Protein AF-0000000074843228 (afdb_homodimer)

Sequence (510 aa):
MAQQHFQPSALDSNLATLAQASQAERPKTLVQQSFKTCIQKKMAYAVDSPRKHALDNLVAQFVVLDMQPFTVVEDRGFHTLMNAMDPRYSLPSRRELTRTLIPNLYREEYANLQKELNDAEFITLTTDDWTSWSTKGYMAVTAHFVDSQMQLKSKIIEIRRITSSQTADRIAEELRGIMSAWDITTKVFAIVTDNAANMIAAIKKLPVYHVPCFAHTLNIVVQDSLKNLRTLSSAREKVRAKVSHFNVSIPIKIKMAQQHFQPSALDSNLATLAQASQAERPKTLVQQSFKTCIQKKMAYAVDSPRKHALDNLVAQFVVLDMQPFTVVEDRGFHTLMNAMDPRYSLPSRRELTRTLIPNLYREEYANLQKELNDAEFITLTTDDWTSWSTKGYMAVTAHFVDSQMQLKSKIIEIRRITSSQTADRIAEELRGIMSAWDITTKVFAIVTDNAANMIAAIKKLPVYHVPCFAHTLNIVVQDSLKNLRTLSSAREKVRAKVSHFNVSIPIKIK

InterPro domains:
  IPR012337 Ribonuclease H-like superfamily [SSF53098] (114-246)
  IPR052035 Zinc finger BED domain-containing [PTHR46481] (40-247)

Organism: Aplysia californica (NCBI:txid6500)

Structure (mmCIF, N/CA/C/O backbone):
data_AF-0000000074843228-model_v1
#
loop_
_entity.id
_entity.type
_entity.pdbx_description
1 polymer 'Zinc finger BED domain-containing protein 1-like'
#
loop_
_atom_site.group_PDB
_atom_site.id
_atom_site.type_symbol
_atom_site.label_atom_id
_atom_site.label_alt_id
_atom_site.label_comp_id
_atom_site.label_asym_id
_atom_site.label_entity_id
_atom_site.label_seq_id
_atom_site.pdbx_PDB_ins_code
_atom_site.Cartn_x
_atom_site.Cartn_y
_atom_site.Cartn_z
_atom_site.occupancy
_atom_site.B_iso_or_equiv
_atom_site.auth_seq_id
_atom_site.auth_comp_id
_atom_site.auth_asym_id
_atom_site.auth_atom_id
_atom_site.pdbx_PDB_model_num
ATOM 1 N N . MET A 1 1 ? -22.219 -83.688 -16.641 1 17.62 1 MET A N 1
ATOM 2 C CA . MET A 1 1 ? -20.906 -83.75 -17.281 1 17.62 1 MET A CA 1
ATOM 3 C C . MET A 1 1 ? -19.906 -82.812 -16.578 1 17.62 1 MET A C 1
ATOM 5 O O . MET A 1 1 ? -20.297 -81.938 -15.828 1 17.62 1 MET A O 1
ATOM 9 N N . ALA A 1 2 ? -18.641 -82.75 -17.188 1 20.34 2 ALA A N 1
ATOM 10 C CA . ALA A 1 2 ? -17.203 -82.75 -16.938 1 20.34 2 ALA A CA 1
ATOM 11 C C . ALA A 1 2 ? -16.688 -81.375 -16.688 1 20.34 2 ALA A C 1
ATOM 13 O O . ALA A 1 2 ? -16.812 -80.5 -17.547 1 20.34 2 ALA A O 1
ATOM 14 N N . GLN A 1 3 ? -16.844 -80.75 -15.477 1 22.45 3 GLN A N 1
ATOM 15 C CA . GLN A 1 3 ? -16.703 -79.375 -15.016 1 22.45 3 GLN A CA 1
ATOM 16 C C . GLN A 1 3 ? -15.266 -78.875 -15.211 1 22.45 3 GLN A C 1
ATOM 18 O O . GLN A 1 3 ? -14.336 -79.375 -14.578 1 22.45 3 GLN A O 1
ATOM 23 N N . GLN A 1 4 ? -14.828 -78.625 -16.5 1 23.62 4 GLN A N 1
ATOM 24 C CA . GLN A 1 4 ? -13.461 -78.5 -17 1 23.62 4 GLN A CA 1
ATOM 25 C C . GLN A 1 4 ? -12.688 -77.438 -16.266 1 23.62 4 GLN A C 1
ATOM 27 O O . GLN A 1 4 ? -13.125 -76.25 -16.234 1 23.62 4 GLN A O 1
ATOM 32 N N . HIS A 1 5 ? -11.898 -77.688 -15.172 1 25.52 5 HIS A N 1
ATOM 33 C CA . HIS A 1 5 ? -11.062 -77.062 -14.164 1 25.52 5 HIS A CA 1
ATOM 34 C C . HIS A 1 5 ? -9.969 -76.188 -14.812 1 25.52 5 HIS A C 1
ATOM 36 O O . HIS A 1 5 ? -9.102 -76.75 -15.508 1 25.52 5 HIS A O 1
ATOM 42 N N . PHE A 1 6 ? -10.32 -75 -15.492 1 23.56 6 PHE A N 1
ATOM 43 C CA . PHE A 1 6 ? -9.359 -74.312 -16.344 1 23.56 6 PHE A CA 1
ATOM 44 C C . PHE A 1 6 ? -8.086 -74 -15.57 1 23.56 6 PHE A C 1
ATOM 46 O O . PHE A 1 6 ? -8.133 -73.25 -14.594 1 23.56 6 PHE A O 1
ATOM 53 N N . GLN A 1 7 ? -7.059 -74.812 -15.438 1 22.98 7 GLN A N 1
ATOM 54 C CA . GLN A 1 7 ? -5.797 -74.875 -14.703 1 22.98 7 GLN A CA 1
ATOM 55 C C . GLN A 1 7 ? -4.863 -73.75 -15.141 1 22.98 7 GLN A C 1
ATOM 57 O O . GLN A 1 7 ? -4.461 -73.688 -16.297 1 22.98 7 GLN A O 1
ATOM 62 N N . PRO A 1 8 ? -5.031 -72.5 -14.602 1 22.16 8 PRO A N 1
ATOM 63 C CA . PRO A 1 8 ? -4.332 -71.312 -15.203 1 22.16 8 PRO A CA 1
ATOM 64 C C . PRO A 1 8 ? -2.822 -71.562 -15.281 1 22.16 8 PRO A C 1
ATOM 66 O O . PRO A 1 8 ? -2.205 -72 -14.328 1 22.16 8 PRO A O 1
ATOM 69 N N . SER A 1 9 ? -2.188 -71.75 -16.391 1 20.64 9 SER A N 1
ATOM 70 C CA . SER A 1 9 ? -0.88 -72.25 -16.766 1 20.64 9 SER A CA 1
ATOM 71 C C . SER A 1 9 ? 0.247 -71.375 -16.188 1 20.64 9 SER A C 1
ATOM 73 O O . SER A 1 9 ? 0.015 -70.25 -15.734 1 20.64 9 SER A O 1
ATOM 75 N N . ALA A 1 10 ? 1.575 -71.5 -16.703 1 20.06 10 ALA A N 1
ATOM 76 C CA . ALA A 1 10 ? 2.992 -71.75 -16.438 1 20.06 10 ALA A CA 1
ATOM 77 C C . ALA A 1 10 ? 3.758 -70.375 -16.375 1 20.06 10 ALA A C 1
ATOM 79 O O . ALA A 1 10 ? 4.957 -70.375 -16.094 1 20.06 10 ALA A O 1
ATOM 80 N N . LEU A 1 11 ? 3.273 -69.188 -17 1 20.75 11 LEU A N 1
ATOM 81 C CA . LEU A 1 11 ? 4.285 -68.375 -17.625 1 20.75 11 LEU A CA 1
ATOM 82 C C . LEU A 1 11 ? 5.148 -67.688 -16.578 1 20.75 11 LEU A C 1
ATOM 84 O O . LEU A 1 11 ? 4.773 -66.625 -16.062 1 20.75 11 LEU A O 1
ATOM 88 N N . ASP A 1 12 ? 5.508 -68.25 -15.375 1 20.77 12 ASP A N 1
ATOM 89 C CA . ASP A 1 12 ? 6.211 -67.875 -14.148 1 20.77 12 ASP A CA 1
ATOM 90 C C . ASP A 1 12 ? 7.617 -67.375 -14.461 1 20.77 12 ASP A C 1
ATOM 92 O O . ASP A 1 12 ? 8.203 -66.625 -13.68 1 20.77 12 ASP A O 1
ATOM 96 N N . SER A 1 13 ? 8.375 -68 -15.352 1 20.53 13 SER A N 1
ATOM 97 C CA . SER A 1 13 ? 9.766 -68.375 -15.047 1 20.53 13 SER A CA 1
ATOM 98 C C . SER A 1 13 ? 10.664 -67.125 -15.18 1 20.53 13 SER A C 1
ATOM 100 O O . SER A 1 13 ? 11.492 -66.875 -14.305 1 20.53 13 SER A O 1
ATOM 102 N N . ASN A 1 14 ? 11.039 -66.688 -16.422 1 20.27 14 ASN A N 1
ATOM 103 C CA . ASN A 1 14 ? 12.406 -66.5 -16.875 1 20.27 14 ASN A CA 1
ATOM 104 C C . ASN A 1 14 ? 12.875 -65.062 -16.547 1 20.27 14 ASN A C 1
ATOM 106 O O . ASN A 1 14 ? 13.969 -64.688 -16.953 1 20.27 14 ASN A O 1
ATOM 110 N N . LEU A 1 15 ? 11.969 -64.062 -16.344 1 20.34 15 LEU A N 1
ATOM 111 C CA . LEU A 1 15 ? 12.461 -62.75 -16.672 1 20.34 15 LEU A CA 1
ATOM 112 C C . LEU A 1 15 ? 13.422 -62.25 -15.594 1 20.34 15 LEU A C 1
ATOM 114 O O . LEU A 1 15 ? 13.641 -61.031 -15.453 1 20.34 15 LEU A O 1
ATOM 118 N N . ALA A 1 16 ? 14.109 -63.125 -14.734 1 21.94 16 ALA A N 1
ATOM 119 C CA . ALA A 1 16 ? 15.016 -62.906 -13.617 1 21.94 16 ALA A CA 1
ATOM 120 C C . ALA A 1 16 ? 16.266 -62.125 -14.047 1 21.94 16 ALA A C 1
ATOM 122 O O . ALA A 1 16 ? 16.812 -61.344 -13.273 1 21.94 16 ALA A O 1
ATOM 123 N N . THR A 1 17 ? 16.812 -62.531 -15.203 1 22.55 17 THR A N 1
ATOM 124 C CA . THR A 1 17 ? 18.266 -62.469 -15.336 1 22.55 17 THR A CA 1
ATOM 125 C C . THR A 1 17 ? 18.75 -61.031 -15.438 1 22.55 17 THR A C 1
ATOM 127 O O . THR A 1 17 ? 19.8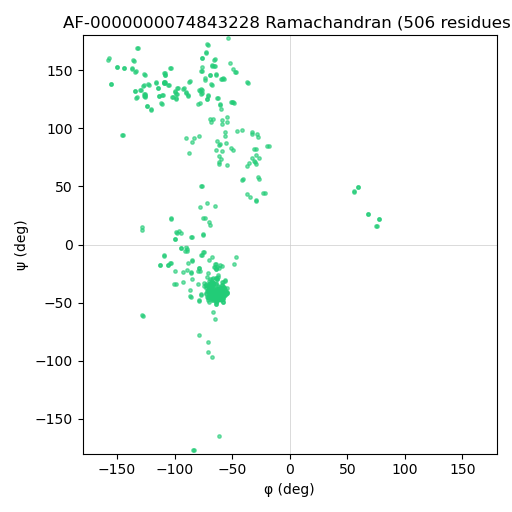75 -60.719 -15.062 1 22.55 17 THR A O 1
ATOM 130 N N . LEU A 1 18 ? 18.125 -60.219 -16.297 1 19.88 18 LEU A N 1
ATOM 131 C CA . LEU A 1 18 ? 18.969 -59.219 -16.922 1 19.88 18 LEU A CA 1
ATOM 132 C C . LEU A 1 18 ? 19.328 -58.094 -15.93 1 19.88 18 LEU A C 1
ATOM 134 O O . LEU A 1 18 ? 19.344 -56.938 -16.281 1 19.88 18 LEU A O 1
ATOM 138 N N . ALA A 1 19 ? 19.297 -58.281 -14.555 1 23.2 19 ALA A N 1
ATOM 139 C CA . ALA A 1 19 ? 19.578 -57.375 -13.461 1 23.2 19 ALA A CA 1
ATOM 140 C C . ALA A 1 19 ? 21.031 -56.906 -13.492 1 23.2 19 ALA A C 1
ATOM 142 O O . ALA A 1 19 ? 21.438 -56.062 -12.695 1 23.2 19 ALA A O 1
ATOM 143 N N . GLN A 1 20 ? 21.891 -57.719 -14.039 1 21.98 20 GLN A N 1
ATOM 144 C CA . GLN A 1 20 ? 23.25 -57.625 -13.508 1 21.98 20 GLN A CA 1
ATOM 145 C C . GLN A 1 20 ? 23.906 -56.312 -13.914 1 21.98 20 GLN A C 1
ATOM 147 O O . GLN A 1 20 ? 24.859 -55.875 -13.266 1 21.98 20 GLN A O 1
ATOM 152 N N . ALA A 1 21 ? 23.844 -56 -15.195 1 21.22 21 ALA A N 1
ATOM 153 C CA . ALA A 1 21 ? 25.094 -55.562 -15.805 1 21.22 21 ALA A CA 1
ATOM 154 C C . ALA A 1 21 ? 25.531 -54.219 -15.25 1 21.22 21 ALA A C 1
ATOM 156 O O . ALA A 1 21 ? 26.672 -54.031 -14.82 1 21.22 21 ALA A O 1
ATOM 157 N N . SER A 1 22 ? 25.219 -53.062 -15.977 1 21.69 22 SER A N 1
ATOM 158 C CA . SER A 1 22 ? 26.188 -52.062 -16.391 1 21.69 22 SER A CA 1
ATOM 159 C C . SER A 1 22 ? 26.484 -51.062 -15.281 1 21.69 22 SER A C 1
ATOM 161 O O . SER A 1 22 ? 25.562 -50.438 -14.766 1 21.69 22 SER A O 1
ATOM 163 N N . GLN A 1 23 ? 27.5 -51.281 -14.422 1 22.33 23 GLN A N 1
ATOM 164 C CA . GLN A 1 23 ? 28.188 -50.562 -13.344 1 22.33 23 GLN A CA 1
ATOM 165 C C . GLN A 1 23 ? 28.562 -49.156 -13.758 1 22.33 23 GLN A C 1
ATOM 167 O O . GLN A 1 23 ? 29.312 -48.469 -13.047 1 22.33 23 GLN A O 1
ATOM 172 N N . ALA A 1 24 ? 28.578 -48.781 -15.078 1 25.56 24 ALA A N 1
ATOM 173 C CA . ALA A 1 24 ? 29.547 -47.75 -15.461 1 25.56 24 ALA A CA 1
ATOM 174 C C . ALA A 1 24 ? 29.422 -46.531 -14.555 1 25.56 24 ALA A C 1
ATOM 176 O O . ALA A 1 24 ? 28.375 -46.281 -13.969 1 25.56 24 ALA A O 1
ATOM 177 N N . GLU A 1 25 ? 30.547 -45.719 -14.453 1 27.73 25 GLU A N 1
ATOM 178 C CA . GLU A 1 25 ? 31.141 -44.656 -13.672 1 27.73 25 GLU A CA 1
ATOM 179 C C . GLU A 1 25 ? 30.25 -43.406 -13.648 1 27.73 25 GLU A C 1
ATOM 181 O O . GLU A 1 25 ? 29.75 -42.969 -14.688 1 27.73 25 GLU A O 1
ATOM 186 N N . ARG A 1 26 ? 29.609 -43.094 -12.609 1 26.59 26 ARG A N 1
ATOM 187 C CA . ARG A 1 26 ? 28.719 -41.969 -12.383 1 26.59 26 ARG A CA 1
ATOM 188 C C . ARG A 1 26 ? 29.391 -40.656 -12.789 1 26.59 26 ARG A C 1
ATOM 190 O O . ARG A 1 26 ? 30.484 -40.344 -12.32 1 26.59 26 ARG A O 1
ATOM 197 N N . PRO A 1 27 ? 29.359 -40.312 -14.086 1 27.19 27 PRO A N 1
ATOM 198 C CA . PRO A 1 27 ? 30.094 -39.062 -14.367 1 27.19 27 PRO A CA 1
ATOM 199 C C . PRO A 1 27 ? 29.938 -38.031 -13.266 1 27.19 27 PRO A C 1
ATOM 201 O O . PRO A 1 27 ? 28.938 -38.031 -12.531 1 27.19 27 PRO A O 1
ATOM 204 N N . LYS A 1 28 ? 31.047 -37.281 -12.906 1 29.88 28 LYS A N 1
ATOM 205 C CA . LYS A 1 28 ? 31.344 -36.219 -11.969 1 29.88 28 LYS A CA 1
ATOM 206 C C . LYS A 1 28 ? 30.266 -35.125 -12.008 1 29.88 28 LYS A C 1
ATOM 208 O O . LYS A 1 28 ? 29.859 -34.688 -13.086 1 29.88 28 LYS A O 1
ATOM 213 N N . THR A 1 29 ? 29.312 -35.156 -11.086 1 28.16 29 THR A N 1
ATOM 214 C CA . THR A 1 29 ? 28.281 -34.188 -10.703 1 28.16 29 THR A CA 1
ATOM 215 C C . THR A 1 29 ? 28.766 -32.75 -10.883 1 28.16 29 THR A C 1
ATOM 217 O O . THR A 1 29 ? 29.766 -32.344 -10.289 1 28.16 29 THR A O 1
ATOM 220 N N . LEU A 1 30 ? 28.859 -32.25 -12.047 1 30.39 30 LEU A N 1
ATOM 221 C CA . LEU A 1 30 ? 29.203 -30.828 -12.25 1 30.39 30 LEU A CA 1
ATOM 222 C C . LEU A 1 30 ? 28.656 -29.969 -11.117 1 30.39 30 LEU A C 1
ATOM 224 O O . LEU A 1 30 ? 27.453 -30 -10.844 1 30.39 30 LEU A O 1
ATOM 228 N N . VAL A 1 31 ? 29.438 -29.641 -10.094 1 28.53 31 VAL A N 1
ATOM 229 C CA . VAL A 1 31 ? 29.406 -28.719 -8.969 1 28.53 31 VAL A CA 1
ATOM 230 C C . VAL A 1 31 ? 28.719 -27.422 -9.383 1 28.53 31 VAL A C 1
ATOM 232 O O . VAL A 1 31 ? 29.188 -26.734 -10.289 1 28.53 31 VAL A O 1
ATOM 235 N N . GLN A 1 32 ? 27.438 -27.406 -9.617 1 28.66 32 GLN A N 1
ATOM 236 C CA . GLN A 1 32 ? 26.734 -26.125 -9.625 1 28.66 32 GLN A CA 1
ATOM 237 C C . GLN A 1 32 ? 27.406 -25.125 -8.703 1 28.66 32 GLN A C 1
ATOM 239 O O . GLN A 1 32 ? 27.5 -25.344 -7.496 1 28.66 32 GLN A O 1
ATOM 244 N N . GLN A 1 33 ? 28.516 -24.531 -9.086 1 31.55 33 GLN A N 1
ATOM 245 C CA . GLN A 1 33 ? 29.125 -23.391 -8.398 1 31.55 33 GLN A CA 1
ATOM 246 C C . GLN A 1 33 ? 28.078 -22.516 -7.73 1 31.55 33 GLN A C 1
ATOM 248 O O . GLN A 1 33 ? 27.141 -22.031 -8.391 1 31.55 33 GLN A O 1
ATOM 253 N N . SER A 1 34 ? 27.609 -22.828 -6.57 1 34.12 34 SER A N 1
ATOM 254 C CA . SER A 1 34 ? 26.969 -21.969 -5.574 1 34.12 34 SER A CA 1
ATOM 255 C C . SER A 1 34 ? 27.5 -20.547 -5.633 1 34.12 34 SER A C 1
ATOM 257 O O . SER A 1 34 ? 28.688 -20.312 -5.48 1 34.12 34 SER A O 1
ATOM 259 N N . PHE A 1 35 ? 27.234 -19.781 -6.57 1 31.53 35 PHE A N 1
ATOM 260 C CA . PHE A 1 35 ? 27.453 -18.359 -6.336 1 31.53 35 PHE A CA 1
ATOM 261 C C . PHE A 1 35 ? 27.266 -18.016 -4.863 1 31.53 35 PHE A C 1
ATOM 263 O O . PHE A 1 35 ? 26.141 -17.766 -4.414 1 31.53 35 PHE A O 1
ATOM 270 N N . LYS A 1 36 ? 27.672 -18.812 -3.924 1 33.25 36 LYS A N 1
ATOM 271 C CA . LYS A 1 36 ? 28.016 -18.328 -2.592 1 33.25 36 LYS A CA 1
ATOM 272 C C . LYS A 1 36 ? 28.703 -16.969 -2.668 1 33.25 36 LYS A C 1
ATOM 274 O O . LYS A 1 36 ? 29.922 -16.891 -2.881 1 33.25 36 LYS A O 1
ATOM 279 N N . THR A 1 37 ? 28.203 -16.078 -3.49 1 35.22 37 THR A N 1
ATOM 280 C CA . THR A 1 37 ? 28.656 -14.719 -3.242 1 35.22 37 THR A CA 1
ATOM 281 C C . THR A 1 37 ? 29 -14.523 -1.769 1 35.22 37 THR A C 1
ATOM 283 O O . THR A 1 37 ? 28.203 -14.875 -0.889 1 35.22 37 THR A O 1
ATOM 286 N N . CYS A 1 38 ? 30.203 -14.672 -1.422 1 34.91 38 CYS A N 1
ATOM 287 C CA . CYS A 1 38 ? 30.766 -14.156 -0.181 1 34.91 38 CYS A CA 1
ATOM 288 C C . CYS A 1 38 ? 29.938 -12.984 0.348 1 34.91 38 CYS A C 1
ATOM 290 O O . CYS A 1 38 ? 30.125 -11.844 -0.083 1 34.91 38 CYS A O 1
ATOM 292 N N . ILE A 1 39 ? 28.688 -13.086 0.346 1 41.62 39 ILE A N 1
ATOM 293 C CA . ILE A 1 39 ? 28.078 -12.062 1.191 1 41.62 39 ILE A CA 1
ATOM 294 C C . ILE A 1 39 ? 28.906 -11.898 2.469 1 41.62 39 ILE A C 1
ATOM 296 O O . ILE A 1 39 ? 28.938 -12.805 3.309 1 41.62 39 ILE A O 1
ATOM 300 N N . GLN A 1 40 ? 30.141 -11.625 2.346 1 42.66 40 GLN A N 1
ATOM 301 C CA . GLN A 1 40 ? 30.781 -11.18 3.576 1 42.66 40 GLN A CA 1
ATOM 302 C C . GLN A 1 40 ? 29.75 -10.688 4.59 1 42.66 40 GLN A C 1
ATOM 304 O O . GLN A 1 40 ? 28.938 -9.812 4.289 1 42.66 40 GLN A O 1
ATOM 309 N N . LYS A 1 41 ? 29.234 -11.594 5.309 1 51.94 41 LYS A N 1
ATOM 310 C CA . LYS A 1 41 ? 28.422 -11.227 6.465 1 51.94 41 LYS A CA 1
ATOM 311 C C . LYS A 1 41 ? 28.844 -9.867 7.023 1 51.94 41 LYS A C 1
ATOM 313 O O . LYS A 1 41 ? 29.844 -9.773 7.75 1 51.94 41 LYS A O 1
ATOM 318 N N . LYS A 1 42 ? 28.766 -8.938 6.168 1 67.44 42 LYS A N 1
ATOM 319 C CA . LYS A 1 42 ? 29.094 -7.625 6.727 1 67.44 42 LYS A CA 1
ATOM 320 C C . LYS A 1 42 ? 28.328 -7.379 8.023 1 67.44 42 LYS A C 1
ATOM 322 O O . LYS A 1 42 ? 27.203 -7.832 8.188 1 67.44 42 LYS A O 1
ATOM 327 N N . MET A 1 43 ? 29.094 -7.152 8.969 1 80.88 43 MET A N 1
ATOM 328 C CA . MET A 1 43 ? 28.547 -6.875 10.289 1 80.88 43 MET A CA 1
ATOM 329 C C . MET A 1 43 ? 27.484 -5.785 10.219 1 80.88 43 MET A C 1
ATOM 331 O O . MET A 1 43 ? 27.688 -4.754 9.57 1 80.88 43 MET A O 1
ATOM 335 N N . ALA A 1 44 ? 26.406 -6.133 10.648 1 87.44 44 ALA A N 1
ATOM 336 C CA . ALA A 1 44 ? 25.297 -5.184 10.727 1 87.44 44 ALA A CA 1
ATOM 337 C C . ALA A 1 44 ? 25.75 -3.859 11.336 1 87.44 44 ALA A C 1
ATOM 339 O O . ALA A 1 44 ? 26.688 -3.828 12.141 1 87.44 44 ALA A O 1
ATOM 340 N N . TYR A 1 45 ? 25.141 -2.768 10.914 1 90.5 45 TYR A N 1
ATOM 341 C CA . TYR A 1 45 ? 25.391 -1.478 11.547 1 90.5 45 TYR A CA 1
ATOM 342 C C . TYR A 1 45 ? 25.078 -1.526 13.039 1 90.5 45 TYR A C 1
ATOM 344 O O . TYR A 1 45 ? 24.109 -2.16 13.453 1 90.5 45 TYR A O 1
ATOM 352 N N . ALA A 1 46 ? 25.875 -0.855 13.727 1 86 46 ALA A N 1
ATOM 353 C CA . ALA A 1 46 ? 25.562 -0.675 15.133 1 86 46 ALA A CA 1
ATOM 354 C C . ALA A 1 46 ? 24.297 0.148 15.312 1 86 46 ALA A C 1
ATOM 356 O O . ALA A 1 46 ? 23.891 0.894 14.406 1 86 46 ALA A O 1
ATOM 357 N N . VAL A 1 47 ? 23.703 0.02 16.438 1 84.69 47 VAL A N 1
ATOM 358 C CA . VAL A 1 47 ? 22.438 0.687 16.719 1 84.69 47 VAL A CA 1
ATOM 359 C C . VAL A 1 47 ? 22.625 2.201 16.672 1 84.69 47 VAL A C 1
ATOM 361 O O . VAL A 1 47 ? 21.734 2.934 16.25 1 84.69 47 VAL A O 1
ATOM 364 N N . ASP A 1 48 ? 23.797 2.635 17 1 87.12 48 ASP A N 1
ATOM 365 C CA . ASP A 1 48 ? 24.047 4.07 17.062 1 87.12 48 ASP A CA 1
ATOM 366 C C . ASP A 1 48 ? 24.719 4.562 15.789 1 87.12 48 ASP A C 1
ATOM 368 O O . ASP A 1 48 ? 25.172 5.707 15.719 1 87.12 48 ASP A O 1
ATOM 372 N N . SER A 1 49 ? 24.766 3.744 14.789 1 92.25 49 SER A N 1
ATOM 373 C CA . SER A 1 49 ? 25.344 4.109 13.508 1 92.25 49 SER A CA 1
ATOM 374 C C . SER A 1 49 ? 24.562 5.25 12.852 1 92.25 49 SER A C 1
ATOM 376 O O . SER A 1 49 ? 23.344 5.195 12.75 1 92.25 49 SER A O 1
ATOM 378 N N . PRO A 1 50 ? 25.297 6.305 12.5 1 93.56 50 PRO A N 1
ATOM 379 C CA . PRO A 1 50 ? 24.625 7.422 11.82 1 93.56 50 PRO A CA 1
ATOM 380 C C . PRO A 1 50 ? 23.906 6.988 10.547 1 93.56 50 PRO A C 1
ATOM 382 O O . PRO A 1 50 ? 22.812 7.496 10.25 1 93.56 50 PRO A O 1
ATOM 385 N N . ARG A 1 51 ? 24.516 6.082 9.867 1 94.12 51 ARG A N 1
ATOM 386 C CA . ARG A 1 51 ? 23.875 5.629 8.633 1 94.12 51 ARG A CA 1
ATOM 387 C C . ARG A 1 51 ? 22.594 4.855 8.938 1 94.12 51 ARG A C 1
ATOM 389 O O . ARG A 1 51 ? 21.578 5.031 8.258 1 94.12 51 ARG A O 1
ATOM 396 N N . LYS A 1 52 ? 22.656 4.027 9.898 1 95.62 52 LYS A N 1
ATOM 397 C CA . LYS A 1 52 ? 21.453 3.309 10.273 1 95.62 52 LYS A CA 1
ATOM 398 C C . LYS A 1 52 ? 20.328 4.273 10.672 1 95.62 52 LYS A C 1
ATOM 400 O O . LYS A 1 52 ? 19.188 4.105 10.258 1 95.62 52 LYS A O 1
ATOM 405 N N . HIS A 1 53 ? 20.719 5.242 11.469 1 95.5 53 HIS A N 1
ATOM 406 C CA . HIS A 1 53 ? 19.734 6.23 11.906 1 95.5 53 HIS A CA 1
ATOM 407 C C . HIS A 1 53 ? 19.141 6.977 10.719 1 95.5 53 HIS A C 1
ATOM 409 O O . HIS A 1 53 ? 17.922 7.191 10.656 1 95.5 53 HIS A O 1
ATOM 415 N N . ALA A 1 54 ? 20 7.352 9.844 1 96.44 54 ALA A N 1
ATOM 416 C CA . ALA A 1 54 ? 19.531 8.07 8.656 1 96.44 54 ALA A CA 1
ATOM 417 C C . ALA A 1 54 ? 18.578 7.211 7.832 1 96.44 54 ALA A C 1
ATOM 419 O O . ALA A 1 54 ? 17.531 7.688 7.391 1 96.44 54 ALA A O 1
ATOM 420 N N . LEU A 1 55 ? 18.938 5.977 7.645 1 97.25 55 LEU A N 1
ATOM 421 C CA . LEU A 1 55 ? 18.109 5.078 6.848 1 97.25 55 LEU A CA 1
ATOM 422 C C . LEU A 1 55 ? 16.797 4.777 7.559 1 97.25 55 LEU A C 1
ATOM 424 O O . LEU A 1 55 ? 15.742 4.691 6.918 1 97.25 55 LEU A O 1
ATOM 428 N N . ASP A 1 56 ? 16.828 4.621 8.852 1 97.75 56 ASP A N 1
ATOM 429 C CA . ASP A 1 56 ? 15.602 4.43 9.625 1 97.75 56 ASP A CA 1
ATOM 430 C C . ASP A 1 56 ? 14.625 5.586 9.414 1 97.75 56 ASP A C 1
ATOM 432 O O . ASP A 1 56 ? 13.43 5.371 9.234 1 97.75 56 ASP A O 1
ATOM 436 N N . ASN A 1 57 ? 15.195 6.723 9.461 1 97.19 57 ASN A N 1
ATOM 437 C CA . ASN A 1 57 ? 14.367 7.906 9.25 1 97.19 57 ASN A CA 1
ATOM 438 C C . ASN A 1 57 ? 13.781 7.934 7.844 1 97.19 57 ASN A C 1
ATOM 440 O O . ASN A 1 57 ? 12.625 8.336 7.656 1 97.19 57 ASN A O 1
ATOM 444 N N . LEU A 1 58 ? 14.531 7.566 6.91 1 97.81 58 LEU A N 1
ATOM 445 C CA . LEU A 1 58 ? 14.055 7.547 5.531 1 97.81 58 LEU A CA 1
ATOM 446 C C . LEU A 1 58 ? 12.984 6.477 5.344 1 97.81 58 LEU A C 1
ATOM 448 O O . LEU A 1 58 ? 12.047 6.66 4.562 1 97.81 58 LEU A O 1
ATOM 452 N N . VAL A 1 59 ? 13.102 5.383 6.023 1 98.31 59 VAL A N 1
ATOM 453 C CA . VAL A 1 59 ? 12.07 4.352 6.004 1 98.31 59 VAL A CA 1
ATOM 454 C C . VAL A 1 59 ? 10.781 4.898 6.598 1 98.31 59 VAL A C 1
ATOM 456 O O . VAL A 1 59 ? 9.695 4.688 6.047 1 98.31 59 VAL A O 1
ATOM 459 N N . ALA A 1 60 ? 10.93 5.586 7.688 1 98 60 ALA A N 1
ATOM 460 C CA . ALA A 1 60 ? 9.758 6.211 8.289 1 98 60 ALA A CA 1
ATOM 461 C C . ALA A 1 60 ? 9.109 7.199 7.328 1 98 60 ALA A C 1
ATOM 463 O O . ALA A 1 60 ? 7.879 7.238 7.207 1 98 60 ALA A O 1
ATOM 464 N N . GLN A 1 61 ? 9.883 7.926 6.648 1 97.06 61 GLN A N 1
ATOM 465 C CA . GLN A 1 61 ? 9.367 8.875 5.668 1 97.06 61 GLN A CA 1
ATOM 466 C C . GLN A 1 61 ? 8.672 8.156 4.516 1 97.06 61 GLN A C 1
ATOM 468 O O . GLN A 1 61 ? 7.621 8.602 4.047 1 97.06 61 GLN A O 1
ATOM 473 N N . PHE A 1 62 ? 9.305 7.109 4.078 1 97.88 62 PHE A N 1
ATOM 474 C CA . PHE A 1 62 ? 8.703 6.27 3.045 1 97.88 62 PHE A CA 1
ATOM 475 C C . PHE A 1 62 ? 7.309 5.812 3.463 1 97.88 62 PHE A C 1
ATOM 477 O O . PHE A 1 62 ? 6.359 5.898 2.678 1 97.88 62 PHE A O 1
ATOM 484 N N . VAL A 1 63 ? 7.113 5.438 4.68 1 97.75 63 VAL A N 1
ATOM 485 C CA . VAL A 1 63 ? 5.852 4.926 5.203 1 97.75 63 VAL A CA 1
ATOM 486 C C . VAL A 1 63 ? 4.816 6.051 5.254 1 97.75 63 VAL A C 1
ATOM 488 O O . VAL A 1 63 ? 3.689 5.887 4.781 1 97.75 63 VAL A O 1
ATOM 491 N N . VAL A 1 64 ? 5.238 7.184 5.707 1 95.75 64 VAL A N 1
ATOM 492 C CA . VAL A 1 64 ? 4.312 8.281 5.953 1 95.75 64 VAL A CA 1
ATOM 493 C C . VAL A 1 64 ? 3.965 8.969 4.633 1 95.75 64 VAL A C 1
ATOM 495 O O . VAL A 1 64 ? 2.789 9.18 4.324 1 95.75 64 VAL A O 1
ATOM 498 N N . LEU A 1 65 ? 4.945 9.297 3.816 1 94.62 65 LEU A N 1
ATOM 499 C CA . LEU A 1 65 ? 4.738 10.055 2.588 1 94.62 65 LEU A CA 1
ATOM 500 C C . LEU A 1 65 ? 3.975 9.227 1.56 1 94.62 65 LEU A C 1
ATOM 502 O O . LEU A 1 65 ? 3.16 9.766 0.806 1 94.62 65 LEU A O 1
ATOM 506 N N . ASP A 1 66 ? 4.301 7.945 1.603 1 94.75 66 ASP A N 1
ATOM 507 C CA . ASP A 1 66 ? 3.701 7.09 0.583 1 94.75 66 ASP A CA 1
ATOM 508 C C . ASP A 1 66 ? 2.502 6.328 1.14 1 94.75 66 ASP A C 1
ATOM 510 O O . ASP A 1 66 ? 1.961 5.441 0.476 1 94.75 66 ASP A O 1
ATOM 514 N N . MET A 1 67 ? 2.166 6.617 2.344 1 94 67 MET A N 1
ATOM 515 C CA . MET A 1 67 ? 1.006 6.043 3.021 1 94 67 MET A CA 1
ATOM 516 C C . MET A 1 67 ? 1.065 4.52 3.008 1 94 67 MET A C 1
ATOM 518 O O . MET A 1 67 ? 0.082 3.859 2.67 1 94 67 MET A O 1
ATOM 522 N N . GLN A 1 68 ? 2.186 4.012 3.305 1 95.25 68 GLN A N 1
ATOM 523 C CA . GLN A 1 68 ? 2.365 2.568 3.422 1 95.25 68 GLN A CA 1
ATOM 524 C C . GLN A 1 68 ? 1.789 2.047 4.734 1 95.25 68 GLN A C 1
ATOM 526 O O . GLN A 1 68 ? 1.871 2.719 5.766 1 95.25 68 GLN A O 1
ATOM 531 N N . PRO A 1 69 ? 1.311 0.751 4.68 1 93.69 69 PRO A N 1
ATOM 532 C CA . PRO A 1 69 ? 1.01 0.152 5.98 1 93.69 69 PRO A CA 1
ATOM 533 C C . PRO A 1 69 ? 2.254 -0.04 6.844 1 93.69 69 PRO A C 1
ATOM 535 O O . PRO A 1 69 ? 3.352 -0.236 6.316 1 93.69 69 PRO A O 1
ATOM 538 N N . PHE A 1 70 ? 2.043 -0.046 8.172 1 94.31 70 PHE A N 1
ATOM 539 C CA . PHE A 1 70 ? 3.168 -0.192 9.086 1 94.31 70 PHE A CA 1
ATOM 540 C C . PHE A 1 70 ? 3.814 -1.563 8.938 1 94.31 70 PHE A C 1
ATOM 542 O O . PHE A 1 70 ? 4.977 -1.752 9.305 1 94.31 70 PHE A O 1
ATOM 549 N N . THR A 1 71 ? 3.115 -2.492 8.383 1 94.56 71 THR A N 1
ATOM 550 C CA . THR A 1 71 ? 3.602 -3.861 8.234 1 94.56 71 THR A CA 1
ATOM 551 C C . THR A 1 71 ? 4.613 -3.959 7.098 1 94.56 71 THR A C 1
ATOM 553 O O . THR A 1 71 ? 5.27 -4.988 6.93 1 94.56 71 THR A O 1
ATOM 556 N N . VAL A 1 72 ? 4.746 -2.924 6.344 1 96.94 72 VAL A N 1
ATOM 557 C CA . VAL A 1 72 ? 5.605 -2.947 5.168 1 96.94 72 VAL A CA 1
ATOM 558 C C . VAL A 1 72 ? 7.023 -3.346 5.57 1 96.94 72 VAL A C 1
ATOM 560 O O . VAL A 1 72 ? 7.727 -4.016 4.809 1 96.94 72 VAL A O 1
ATOM 563 N N . VAL A 1 73 ? 7.477 -3.014 6.766 1 97.19 73 VAL A N 1
ATOM 564 C CA . VAL A 1 73 ? 8.836 -3.277 7.223 1 97.19 73 VAL A CA 1
ATOM 565 C C . VAL A 1 73 ? 8.992 -4.762 7.547 1 97.19 73 VAL A C 1
ATOM 567 O O . VAL A 1 73 ? 10.109 -5.23 7.801 1 97.19 73 VAL A O 1
ATOM 570 N N . GLU A 1 74 ? 7.895 -5.449 7.492 1 96.38 74 GLU A N 1
ATOM 571 C CA . GLU A 1 74 ? 7.926 -6.887 7.762 1 96.38 74 GLU A CA 1
ATOM 572 C C . GLU A 1 74 ? 7.688 -7.688 6.484 1 96.38 74 GLU A C 1
ATOM 574 O O . GLU A 1 74 ? 7.781 -8.922 6.496 1 96.38 74 GLU A O 1
ATOM 579 N N . ASP A 1 75 ? 7.328 -6.996 5.477 1 96 75 ASP A N 1
ATOM 580 C CA . ASP A 1 75 ? 6.984 -7.676 4.23 1 96 75 ASP A CA 1
ATOM 581 C C . ASP A 1 75 ? 8.227 -8.289 3.58 1 96 75 ASP A C 1
ATOM 583 O O . ASP A 1 75 ? 9.305 -7.688 3.598 1 96 75 ASP A O 1
ATOM 587 N N . ARG A 1 76 ? 8.07 -9.422 2.936 1 95.69 76 ARG A N 1
ATOM 588 C CA . ARG A 1 76 ? 9.18 -10.219 2.42 1 95.69 76 ARG A CA 1
ATOM 589 C C . ARG A 1 76 ? 9.883 -9.5 1.273 1 95.69 76 ARG A C 1
ATOM 591 O O . ARG A 1 76 ? 11.117 -9.461 1.218 1 95.69 76 ARG A O 1
ATOM 598 N N . GLY A 1 77 ? 9.117 -8.961 0.361 1 96.81 77 GLY A N 1
ATOM 599 C CA . GLY A 1 77 ? 9.711 -8.281 -0.781 1 96.81 77 GLY A CA 1
ATOM 600 C C . GLY A 1 77 ? 10.555 -7.082 -0.391 1 96.81 77 GLY A C 1
ATOM 601 O O . GLY A 1 77 ? 11.672 -6.914 -0.892 1 96.81 77 GLY A O 1
ATOM 602 N N . PHE A 1 78 ? 10.008 -6.285 0.491 1 98.38 78 PHE A N 1
ATOM 603 C CA . PHE A 1 78 ? 10.727 -5.109 0.959 1 98.38 78 PHE A CA 1
ATOM 604 C C . PHE A 1 78 ? 11.992 -5.512 1.712 1 98.38 78 PHE A C 1
ATOM 606 O O . PHE A 1 78 ? 13.055 -4.934 1.5 1 98.38 78 PHE A O 1
ATOM 613 N N . HIS A 1 79 ? 11.906 -6.492 2.537 1 97.19 79 HIS A N 1
ATOM 614 C CA . HIS A 1 79 ? 13.055 -7 3.281 1 97.19 79 HIS A CA 1
ATOM 615 C C . HIS A 1 79 ? 14.164 -7.457 2.34 1 97.19 79 HIS A C 1
ATOM 617 O O . HIS A 1 79 ? 15.328 -7.09 2.521 1 97.19 79 HIS A O 1
ATOM 623 N N . THR A 1 80 ? 13.805 -8.242 1.384 1 97.12 80 THR A N 1
ATOM 624 C CA . THR A 1 80 ? 14.781 -8.781 0.439 1 97.12 80 THR A CA 1
ATOM 625 C C . THR A 1 80 ? 15.461 -7.66 -0.339 1 97.12 80 THR A C 1
ATOM 627 O O . THR A 1 80 ? 16.672 -7.672 -0.52 1 97.12 80 THR A O 1
ATOM 630 N N . LEU A 1 81 ? 14.719 -6.715 -0.747 1 98.06 81 LEU A N 1
ATOM 631 C CA . LEU A 1 81 ? 15.234 -5.578 -1.497 1 98.06 81 LEU A CA 1
ATOM 632 C C . LEU A 1 81 ? 16.203 -4.766 -0.651 1 98.06 81 LEU A C 1
ATOM 634 O O . LEU A 1 81 ? 17.328 -4.484 -1.086 1 98.06 81 LEU A O 1
ATOM 638 N N . MET A 1 82 ? 15.773 -4.445 0.559 1 97.75 82 MET A N 1
ATOM 639 C CA . MET A 1 82 ? 16.609 -3.641 1.449 1 97.75 82 MET A CA 1
ATOM 640 C C . MET A 1 82 ? 17.906 -4.363 1.778 1 97.75 82 MET A C 1
ATOM 642 O O . MET A 1 82 ? 18.984 -3.756 1.787 1 97.75 82 MET A O 1
ATOM 646 N N . ASN A 1 83 ? 17.797 -5.602 1.976 1 96.56 83 ASN A N 1
ATOM 647 C CA . ASN A 1 83 ? 18.969 -6.406 2.289 1 96.56 83 ASN A CA 1
ATOM 648 C C . ASN A 1 83 ? 19.938 -6.465 1.109 1 96.56 83 ASN A C 1
ATOM 650 O O . ASN A 1 83 ? 21.156 -6.43 1.297 1 96.56 83 ASN A O 1
ATOM 654 N N . ALA A 1 84 ? 19.422 -6.59 -0.043 1 96.19 84 ALA A N 1
ATOM 655 C CA . ALA A 1 84 ? 20.266 -6.633 -1.24 1 96.19 84 ALA A CA 1
ATOM 656 C C . ALA A 1 84 ? 20.969 -5.301 -1.466 1 96.19 84 ALA A C 1
ATOM 658 O O . ALA A 1 84 ? 22.109 -5.266 -1.937 1 96.19 84 ALA A O 1
ATOM 659 N N . MET A 1 85 ? 20.312 -4.238 -1.109 1 96.31 85 MET A N 1
ATOM 660 C CA . MET A 1 85 ? 20.875 -2.912 -1.335 1 96.31 85 MET A CA 1
ATOM 661 C C . MET A 1 85 ? 21.953 -2.594 -0.301 1 96.31 85 MET A C 1
ATOM 663 O O . MET A 1 85 ? 22.984 -2.008 -0.632 1 96.31 85 MET A O 1
ATOM 667 N N . ASP A 1 86 ? 21.641 -2.939 0.933 1 95.69 86 ASP A N 1
ATOM 668 C CA . ASP A 1 86 ? 22.609 -2.729 2.008 1 95.69 86 ASP A CA 1
ATOM 669 C C . ASP A 1 86 ? 22.531 -3.844 3.049 1 95.69 86 ASP A C 1
ATOM 671 O O . ASP A 1 86 ? 21.75 -3.748 4.008 1 95.69 86 ASP A O 1
ATOM 675 N N . PRO A 1 87 ? 23.359 -4.809 2.877 1 95.06 87 PRO A N 1
ATOM 676 C CA . PRO A 1 87 ? 23.281 -5.984 3.746 1 95.06 87 PRO A CA 1
ATOM 677 C C . PRO A 1 87 ? 23.594 -5.664 5.207 1 95.06 87 PRO A C 1
ATOM 679 O O . PRO A 1 87 ? 23.297 -6.461 6.098 1 95.06 87 PRO A O 1
ATOM 682 N N . ARG A 1 88 ? 24.188 -4.547 5.43 1 95.25 88 ARG A N 1
ATOM 683 C CA . ARG A 1 88 ? 24.516 -4.18 6.805 1 95.25 88 ARG A CA 1
ATOM 684 C C . ARG A 1 88 ? 23.344 -3.512 7.496 1 95.25 88 ARG A C 1
ATOM 686 O O . ARG A 1 88 ? 23.344 -3.334 8.719 1 95.25 88 ARG A O 1
ATOM 693 N N . TYR A 1 89 ? 22.453 -3.168 6.746 1 96.25 89 TYR A N 1
ATOM 694 C CA . TYR A 1 89 ? 21.312 -2.432 7.293 1 96.25 89 TYR A CA 1
ATOM 695 C C . TYR A 1 89 ? 20.219 -3.383 7.742 1 96.25 89 TYR A C 1
ATOM 697 O O . TYR A 1 89 ? 19.797 -4.262 6.984 1 96.25 89 TYR A O 1
ATOM 705 N N . SER A 1 90 ? 19.75 -3.213 8.906 1 95.62 90 SER A N 1
ATOM 706 C CA . SER A 1 90 ? 18.594 -3.93 9.422 1 95.62 90 SER A CA 1
ATOM 707 C C . SER A 1 90 ? 17.391 -3.002 9.578 1 95.62 90 SER A C 1
ATOM 709 O O . SER A 1 90 ? 17.484 -1.959 10.234 1 95.62 90 SER A O 1
ATOM 711 N N . LEU A 1 91 ? 16.297 -3.396 9.039 1 97.19 91 LEU A N 1
ATOM 712 C CA . LEU A 1 91 ? 15.078 -2.609 9.102 1 97.19 91 LEU A CA 1
ATOM 713 C C . LEU A 1 91 ? 14.602 -2.459 10.547 1 97.19 91 LEU A C 1
ATOM 715 O O . LEU A 1 91 ? 14.781 -3.367 11.359 1 97.19 91 LEU A O 1
ATOM 719 N N . PRO A 1 92 ? 14.016 -1.324 10.82 1 96.62 92 PRO A N 1
ATOM 720 C CA . PRO A 1 92 ? 13.383 -1.211 12.133 1 96.62 92 PRO A CA 1
ATOM 721 C C . PRO A 1 92 ? 12.172 -2.129 12.281 1 96.62 92 PRO A C 1
ATOM 723 O O . PRO A 1 92 ? 11.523 -2.469 11.281 1 96.62 92 PRO A O 1
ATOM 726 N N . SER A 1 93 ? 11.906 -2.461 13.453 1 96.38 93 SER A N 1
ATOM 727 C CA . SER A 1 93 ? 10.688 -3.219 13.719 1 96.38 93 SER A CA 1
ATOM 728 C C . SER A 1 93 ? 9.445 -2.34 13.578 1 96.38 93 SER A C 1
ATOM 730 O O . SER A 1 93 ? 9.547 -1.11 13.602 1 96.38 93 SER A O 1
ATOM 732 N N . ARG A 1 94 ? 8.352 -3.027 13.5 1 96.56 94 ARG A N 1
ATOM 733 C CA . ARG A 1 94 ? 7.086 -2.301 13.469 1 96.56 94 ARG A CA 1
ATOM 734 C C . ARG A 1 94 ? 6.895 -1.479 14.742 1 96.56 94 ARG A C 1
ATOM 736 O O . ARG A 1 94 ? 6.414 -0.346 14.688 1 96.56 94 ARG A O 1
ATOM 743 N N . ARG A 1 95 ? 7.289 -2.018 15.805 1 96.38 95 ARG A N 1
ATOM 744 C CA . ARG A 1 95 ? 7.18 -1.331 17.094 1 96.38 95 ARG A CA 1
ATOM 745 C C . ARG A 1 95 ? 8.047 -0.074 17.109 1 96.38 95 ARG A C 1
ATOM 747 O O . ARG A 1 95 ? 7.586 0.993 17.531 1 96.38 95 ARG A O 1
ATOM 754 N N . GLU A 1 96 ? 9.266 -0.225 16.75 1 96.56 96 GLU A N 1
ATOM 755 C CA . GLU A 1 96 ? 10.156 0.929 16.703 1 96.56 96 GLU A CA 1
ATOM 756 C C . GLU A 1 96 ? 9.625 1.998 15.758 1 96.56 96 GLU A C 1
ATOM 758 O O . GLU A 1 96 ? 9.688 3.191 16.062 1 96.56 96 GLU A O 1
ATOM 763 N N . LEU A 1 97 ? 9.148 1.557 14.695 1 97.69 97 LEU A N 1
ATOM 764 C CA . LEU A 1 97 ? 8.586 2.455 13.688 1 97.69 97 LEU A CA 1
ATOM 765 C C . LEU A 1 97 ? 7.426 3.254 14.266 1 97.69 97 LEU A C 1
ATOM 767 O O . LEU A 1 97 ? 7.41 4.484 14.188 1 97.69 97 LEU A O 1
ATOM 771 N N . THR A 1 98 ? 6.496 2.586 14.961 1 96.56 98 THR A N 1
ATOM 772 C CA . THR A 1 98 ? 5.234 3.188 15.383 1 96.56 98 THR A CA 1
ATOM 773 C C . THR A 1 98 ? 5.406 3.928 16.703 1 96.56 98 THR A C 1
ATOM 775 O O . THR A 1 98 ? 4.73 4.93 16.953 1 96.56 98 THR A O 1
ATOM 778 N N . ARG A 1 99 ? 6.371 3.535 17.438 1 97.06 99 ARG A N 1
ATOM 779 C CA . ARG A 1 99 ? 6.461 4.094 18.797 1 97.06 99 ARG A CA 1
ATOM 780 C C . ARG A 1 99 ? 7.59 5.113 18.891 1 97.06 99 ARG A C 1
ATOM 782 O O . ARG A 1 99 ? 7.633 5.918 19.812 1 97.06 99 ARG A O 1
ATOM 789 N N . THR A 1 100 ? 8.461 5.086 17.969 1 97.06 100 THR A N 1
ATOM 790 C CA . THR A 1 100 ? 9.617 5.965 18.109 1 97.06 100 THR A CA 1
ATOM 791 C C . THR A 1 100 ? 9.805 6.801 16.844 1 97.06 100 THR A C 1
ATOM 793 O O . THR A 1 100 ? 9.703 8.031 16.891 1 97.06 100 THR A O 1
ATOM 796 N N . LEU A 1 101 ? 10.023 6.18 15.727 1 97.56 101 LEU A N 1
ATOM 797 C CA . LEU A 1 101 ? 10.461 6.883 14.523 1 97.56 101 LEU A CA 1
ATOM 798 C C . LEU A 1 101 ? 9.359 7.805 14.008 1 97.56 101 LEU A C 1
ATOM 800 O O . LEU A 1 101 ? 9.609 8.977 13.727 1 97.56 101 LEU A O 1
ATOM 804 N N . ILE A 1 102 ? 8.172 7.309 13.906 1 97.5 102 ILE A N 1
ATOM 805 C CA . ILE A 1 102 ? 7.09 8.102 13.336 1 97.5 102 ILE A CA 1
ATOM 806 C C . ILE A 1 102 ? 6.688 9.203 14.305 1 97.5 102 ILE A C 1
ATOM 808 O O . ILE A 1 102 ? 6.527 10.359 13.914 1 97.5 102 ILE A O 1
ATOM 812 N N . PRO A 1 103 ? 6.527 8.883 15.609 1 97.19 103 PRO A N 1
ATOM 813 C CA . PRO A 1 103 ? 6.246 9.969 16.547 1 97.19 103 PRO A CA 1
ATOM 814 C C . PRO A 1 103 ? 7.32 11.047 16.547 1 97.19 103 PRO A C 1
ATOM 816 O O . PRO A 1 103 ? 7.008 12.234 16.656 1 97.19 103 PRO A O 1
ATOM 819 N N . ASN A 1 104 ? 8.562 10.656 16.391 1 96.81 104 ASN A N 1
ATOM 820 C CA . ASN A 1 104 ? 9.633 11.641 16.297 1 96.81 104 ASN A CA 1
ATOM 821 C C . ASN A 1 104 ? 9.492 12.508 15.047 1 96.81 104 ASN A C 1
ATOM 823 O O . ASN A 1 104 ? 9.672 13.719 15.109 1 96.81 104 ASN A O 1
ATOM 827 N N . LEU A 1 105 ? 9.195 11.836 13.969 1 95.75 105 LEU A N 1
ATOM 828 C CA . LEU A 1 105 ? 8.969 12.555 12.727 1 95.75 105 LEU A CA 1
ATOM 829 C C . LEU A 1 105 ? 7.805 13.539 12.875 1 95.75 105 LEU A C 1
ATOM 831 O O . LEU A 1 105 ? 7.875 14.664 12.383 1 95.75 105 LEU A O 1
ATOM 835 N N . TYR A 1 106 ? 6.766 13.141 13.516 1 95.31 106 TYR A N 1
ATOM 836 C CA . TYR A 1 106 ? 5.605 13.992 13.758 1 95.31 106 TYR A CA 1
ATOM 837 C C . TYR A 1 106 ? 5.988 15.219 14.578 1 95.31 106 TYR A C 1
ATOM 839 O O . TYR A 1 106 ? 5.617 16.344 14.227 1 95.31 106 TYR A O 1
ATOM 847 N N . ARG A 1 107 ? 6.711 15.016 15.609 1 96.06 107 ARG A N 1
ATOM 848 C CA . ARG A 1 107 ? 7.125 16.109 16.469 1 96.06 107 ARG A CA 1
ATOM 849 C C . ARG A 1 107 ? 7.961 17.125 15.711 1 96.06 107 ARG A C 1
ATOM 851 O O . ARG A 1 107 ? 7.801 18.344 15.891 1 96.06 107 ARG A O 1
ATOM 858 N N . GLU A 1 108 ? 8.797 16.562 14.922 1 95.31 108 GLU A N 1
ATOM 859 C CA . GLU A 1 108 ? 9.633 17.438 14.109 1 95.31 108 GLU A CA 1
ATOM 860 C C . GLU A 1 108 ? 8.781 18.266 13.141 1 95.31 108 GLU A C 1
ATOM 862 O O . GLU A 1 108 ? 8.969 19.469 13.016 1 95.31 108 GLU A O 1
ATOM 867 N N . GLU A 1 109 ? 7.91 17.641 12.445 1 94.94 109 GLU A N 1
ATOM 868 C CA . GLU A 1 109 ? 7.043 18.328 11.492 1 94.94 109 GLU A CA 1
ATOM 869 C C . GLU A 1 109 ? 6.117 19.312 12.203 1 94.94 109 GLU A C 1
ATOM 871 O O . GLU A 1 109 ? 5.844 20.391 11.68 1 94.94 109 GLU A O 1
ATOM 876 N N . TYR A 1 110 ? 5.609 18.891 13.328 1 95.56 110 TYR A N 1
ATOM 877 C CA . TYR A 1 110 ? 4.762 19.766 14.141 1 95.56 110 TYR A CA 1
ATOM 878 C C . TYR A 1 110 ? 5.504 21.031 14.523 1 95.56 110 TYR A C 1
ATOM 880 O O . TYR A 1 110 ? 4.969 22.141 14.383 1 95.56 110 TYR A O 1
ATOM 888 N N . ALA A 1 111 ? 6.715 20.906 14.977 1 96.38 111 ALA A N 1
ATOM 889 C CA . ALA A 1 111 ? 7.527 22.047 15.383 1 96.38 111 ALA A CA 1
ATOM 890 C C . ALA A 1 111 ? 7.793 22.984 14.211 1 96.38 111 ALA A C 1
ATOM 892 O O . ALA A 1 111 ? 7.734 24.203 14.352 1 96.38 111 ALA A O 1
ATOM 893 N N . ASN A 1 112 ? 8.094 22.391 13.117 1 95.44 112 ASN A N 1
ATOM 894 C CA . ASN A 1 112 ? 8.336 23.172 11.914 1 95.44 112 ASN A CA 1
ATOM 895 C C . ASN A 1 112 ? 7.102 23.969 11.508 1 95.44 112 ASN A C 1
ATOM 897 O O . ASN A 1 112 ? 7.195 25.156 11.188 1 95.44 112 ASN A O 1
ATOM 901 N N . LEU A 1 113 ? 5.988 23.328 11.555 1 95.69 113 LEU A N 1
ATOM 902 C CA . LEU A 1 113 ? 4.746 23.984 11.156 1 95.69 113 LEU A CA 1
ATOM 903 C C . LEU A 1 113 ? 4.348 25.047 12.18 1 95.69 113 LEU A C 1
ATOM 905 O O . LEU A 1 113 ? 3.854 26.109 11.805 1 95.69 113 LEU A O 1
ATOM 909 N N . GLN A 1 114 ? 4.523 24.719 13.383 1 95.88 114 GLN A N 1
ATOM 910 C CA . GLN A 1 114 ? 4.246 25.688 14.43 1 95.88 114 GLN A CA 1
ATOM 911 C C . GLN A 1 114 ? 5.047 26.969 14.211 1 95.88 114 GLN A C 1
ATOM 913 O O . GLN A 1 114 ? 4.516 28.078 14.375 1 95.88 114 GLN A O 1
ATOM 918 N N . LYS A 1 115 ? 6.266 26.797 13.867 1 95.5 115 LYS A N 1
ATOM 919 C CA . LYS A 1 115 ? 7.109 27.953 13.578 1 95.5 115 LYS A CA 1
ATOM 920 C C . LYS A 1 115 ? 6.566 28.75 12.398 1 95.5 115 LYS A C 1
ATOM 922 O O . LYS A 1 115 ? 6.516 29.984 12.445 1 95.5 115 LYS A O 1
ATOM 927 N N . GLU A 1 116 ? 6.188 28.047 11.391 1 95 116 GLU A N 1
ATOM 928 C CA . GLU A 1 116 ? 5.637 28.719 10.219 1 95 116 GLU A CA 1
ATOM 929 C C . GLU A 1 116 ? 4.363 29.484 10.562 1 95 116 GLU A C 1
ATOM 931 O O . GLU A 1 116 ? 4.168 30.609 10.109 1 95 116 GLU A O 1
ATOM 936 N N . LEU A 1 117 ? 3.518 28.906 11.344 1 95.69 117 LEU A N 1
ATOM 937 C CA . LEU A 1 117 ? 2.248 29.516 11.719 1 95.69 117 LEU A CA 1
ATOM 938 C C . LEU A 1 117 ? 2.473 30.719 12.641 1 95.69 117 LEU A C 1
ATOM 940 O O . LEU A 1 117 ? 1.761 31.719 12.547 1 95.69 117 LEU A O 1
ATOM 944 N N . ASN A 1 118 ? 3.457 30.562 13.484 1 93.94 118 ASN A N 1
ATOM 945 C CA . ASN A 1 118 ? 3.803 31.656 14.367 1 93.94 118 ASN A CA 1
ATOM 946 C C . ASN A 1 118 ? 4.301 32.875 13.586 1 93.94 118 ASN A C 1
ATOM 948 O O . ASN A 1 118 ? 4.047 34 13.977 1 93.94 118 ASN A O 1
ATOM 952 N N . ASP A 1 119 ? 4.949 32.625 12.547 1 93.31 119 ASP A N 1
ATOM 953 C CA . ASP A 1 119 ? 5.512 33.688 11.734 1 93.31 119 ASP A CA 1
ATOM 954 C C . ASP A 1 119 ? 4.441 34.344 10.852 1 93.31 119 ASP A C 1
ATOM 956 O O . ASP A 1 119 ? 4.625 35.438 10.352 1 93.31 119 ASP A O 1
ATOM 960 N N . ALA A 1 120 ? 3.391 33.656 10.641 1 91.81 120 ALA A N 1
ATOM 961 C CA . ALA A 1 120 ? 2.316 34.156 9.789 1 91.81 120 ALA A CA 1
ATOM 962 C C . ALA A 1 120 ? 1.532 35.25 10.492 1 91.81 120 ALA A C 1
ATOM 964 O O . ALA A 1 120 ? 1.303 35.188 11.703 1 91.81 120 ALA A O 1
ATOM 965 N N . GLU A 1 121 ? 1.157 36.219 9.773 1 89.06 121 GLU A N 1
ATOM 966 C CA . GLU A 1 121 ? 0.398 37.312 10.344 1 89.06 121 GLU A CA 1
ATOM 967 C C . GLU A 1 121 ? -1.097 37 10.359 1 89.06 121 GLU A C 1
ATOM 969 O O . GLU A 1 121 ? -1.784 37.312 11.344 1 89.06 121 GLU A O 1
ATOM 974 N N . PHE A 1 122 ? -1.512 36.5 9.234 1 89.44 122 PHE A N 1
ATOM 975 C CA . PHE A 1 122 ? -2.926 36.156 9.086 1 89.44 122 PHE A CA 1
ATOM 976 C C . PHE A 1 122 ? -3.1 34.719 8.633 1 89.44 122 PHE A C 1
ATOM 978 O O . PHE A 1 122 ? -2.346 34.219 7.785 1 89.44 122 PHE A O 1
ATOM 985 N N . ILE A 1 123 ? -4.059 34.031 9.25 1 92.94 123 ILE A N 1
ATOM 986 C CA . ILE A 1 123 ? -4.324 32.625 8.914 1 92.94 123 ILE A CA 1
ATOM 987 C C . ILE A 1 123 ? -5.816 32.438 8.648 1 92.94 123 ILE A C 1
ATOM 989 O O . ILE A 1 123 ? -6.656 33 9.359 1 92.94 123 ILE A O 1
ATOM 993 N N . THR A 1 124 ? -6.199 31.797 7.613 1 91.56 124 THR A N 1
ATOM 994 C CA . THR A 1 124 ? -7.559 31.328 7.344 1 91.56 124 THR A CA 1
ATOM 995 C C . THR A 1 124 ? -7.645 29.812 7.469 1 91.56 124 THR A C 1
ATOM 997 O O . THR A 1 124 ? -6.754 29.094 7.008 1 91.56 124 THR A O 1
ATOM 1000 N N . LEU A 1 125 ? -8.719 29.375 8.055 1 94.25 125 LEU A N 1
ATOM 1001 C CA . LEU A 1 125 ? -8.906 27.938 8.18 1 94.25 125 LEU A CA 1
ATOM 1002 C C . LEU A 1 125 ? -10.008 27.453 7.246 1 94.25 125 LEU A C 1
ATOM 1004 O O . LEU A 1 125 ? -10.938 28.188 6.934 1 94.25 125 LEU A O 1
ATOM 1008 N N . THR A 1 126 ? -9.828 26.312 6.777 1 90.44 126 THR A N 1
ATOM 1009 C CA . THR A 1 126 ? -10.891 25.594 6.074 1 90.44 126 THR A CA 1
ATOM 1010 C C . THR A 1 126 ? -11.18 24.25 6.742 1 90.44 126 THR A C 1
ATOM 1012 O O . THR A 1 126 ? -10.258 23.578 7.199 1 90.44 126 THR A O 1
ATOM 1015 N N . THR A 1 127 ? -12.445 23.938 6.867 1 89.5 127 THR A N 1
ATOM 1016 C CA . THR A 1 127 ? -12.828 22.594 7.324 1 89.5 127 THR A CA 1
ATOM 1017 C C . THR A 1 127 ? -13.438 21.781 6.184 1 89.5 127 THR A C 1
ATOM 1019 O O . THR A 1 127 ? -14.133 22.328 5.324 1 89.5 127 THR A O 1
ATOM 1022 N N . ASP A 1 128 ? -13.07 20.547 6.148 1 83.56 128 ASP A N 1
ATOM 1023 C CA . ASP A 1 128 ? -13.602 19.594 5.184 1 83.56 128 ASP A CA 1
ATOM 1024 C C . ASP A 1 128 ? -13.992 18.281 5.867 1 83.56 128 ASP A C 1
ATOM 1026 O O . ASP A 1 128 ? -13.227 17.734 6.66 1 83.56 128 ASP A O 1
ATOM 1030 N N . ASP A 1 129 ? -15.234 17.938 5.617 1 82.12 129 ASP A N 1
ATOM 1031 C CA . ASP A 1 129 ? -15.727 16.703 6.227 1 82.12 129 ASP A CA 1
ATOM 1032 C C . ASP A 1 129 ? -15.898 15.602 5.184 1 82.12 129 ASP A C 1
ATOM 1034 O O . ASP A 1 129 ? -16.297 15.867 4.047 1 82.12 129 ASP A O 1
ATOM 1038 N N . TRP A 1 130 ? -15.508 14.391 5.605 1 80.88 130 TRP A N 1
ATOM 1039 C CA . TRP A 1 130 ? -15.758 13.25 4.73 1 80.88 130 TRP A CA 1
ATOM 1040 C C . TRP A 1 130 ? -16.109 12 5.539 1 80.88 130 TRP A C 1
ATOM 1042 O O . TRP A 1 130 ? -15.828 11.938 6.738 1 80.88 130 TRP A O 1
ATOM 1052 N N . THR A 1 131 ? -16.844 11.211 4.906 1 79.69 131 THR A N 1
ATOM 1053 C CA . THR A 1 131 ? -17.203 9.914 5.48 1 79.69 131 THR A CA 1
ATOM 1054 C C . THR A 1 131 ? -16.359 8.805 4.852 1 79.69 131 THR A C 1
ATOM 1056 O O . THR A 1 131 ? -16.281 8.703 3.625 1 79.69 131 THR A O 1
ATOM 1059 N N . SER A 1 132 ? -15.727 8.039 5.715 1 76.44 132 SER A N 1
ATOM 1060 C CA . SER A 1 132 ? -14.93 6.914 5.227 1 76.44 132 SER A CA 1
ATOM 1061 C C . SER A 1 132 ? -15.82 5.797 4.695 1 76.44 132 SER A C 1
ATOM 1063 O O . SER A 1 132 ? -17.047 5.836 4.863 1 76.44 132 SER A O 1
ATOM 1065 N N . TRP A 1 133 ? -15.195 4.832 4.094 1 68.38 133 TRP A N 1
ATOM 1066 C CA . TRP A 1 133 ? -15.906 3.684 3.551 1 68.38 133 TRP A CA 1
ATOM 1067 C C . TRP A 1 133 ? -16.578 2.885 4.66 1 68.38 133 TRP A C 1
ATOM 1069 O O . TRP A 1 133 ? -17.609 2.24 4.434 1 68.38 133 TRP A O 1
ATOM 1079 N N . SER A 1 134 ? -16.031 2.904 5.848 1 73.12 134 SER A N 1
ATOM 1080 C CA . SER A 1 134 ? -16.594 2.217 7.004 1 73.12 134 SER A CA 1
ATOM 1081 C C . SER A 1 134 ? -17.641 3.08 7.699 1 73.12 134 SER A C 1
ATOM 1083 O O . SER A 1 134 ? -17.984 2.84 8.859 1 73.12 134 SER A O 1
ATOM 1085 N N . THR A 1 135 ? -17.969 4.215 7.094 1 76.75 135 THR A N 1
ATOM 1086 C CA . THR A 1 135 ? -19.062 5.082 7.52 1 76.75 135 THR A CA 1
ATOM 1087 C C . THR A 1 135 ? -18.656 5.906 8.742 1 76.75 135 THR A C 1
ATOM 1089 O O . THR A 1 135 ? -19.5 6.285 9.547 1 76.75 135 THR A O 1
ATOM 1092 N N . LYS A 1 136 ? -17.391 6.031 8.891 1 83.81 136 LYS A N 1
ATOM 1093 C CA . LYS A 1 136 ? -16.891 6.914 9.938 1 83.81 136 LYS A CA 1
ATOM 1094 C C . LYS A 1 136 ? -16.656 8.32 9.406 1 83.81 136 LYS A C 1
ATOM 1096 O O . LYS A 1 136 ? -16.125 8.492 8.305 1 83.81 136 LYS A O 1
ATOM 1101 N N . GLY A 1 137 ? -17.141 9.258 10.219 1 84.44 137 GLY A N 1
ATOM 1102 C CA . GLY A 1 137 ? -16.984 10.648 9.82 1 84.44 137 GLY A CA 1
ATOM 1103 C C . GLY A 1 137 ? -15.664 11.25 10.273 1 84.44 137 GLY A C 1
ATOM 1104 O O . GLY A 1 137 ? -15.188 10.961 11.375 1 84.44 137 GLY A O 1
ATOM 1105 N N . TYR A 1 138 ? -15.078 12.078 9.328 1 87.5 138 TYR A N 1
ATOM 1106 C CA . TYR A 1 138 ? -13.836 12.781 9.641 1 87.5 138 TYR A CA 1
ATOM 1107 C C . TYR A 1 138 ? -13.922 14.242 9.227 1 87.5 138 TYR A C 1
ATOM 1109 O O . TYR A 1 138 ? -14.633 14.594 8.281 1 87.5 138 TYR A O 1
ATOM 1117 N N . MET A 1 139 ? -13.211 15.062 9.992 1 88.25 139 MET A N 1
ATOM 1118 C CA . MET A 1 139 ? -13.055 16.484 9.648 1 88.25 139 MET A CA 1
ATOM 1119 C C . MET A 1 139 ? -11.586 16.875 9.609 1 88.25 139 MET A C 1
ATOM 1121 O O . MET A 1 139 ? -10.836 16.594 10.547 1 88.25 139 MET A O 1
ATOM 1125 N N . ALA A 1 140 ? -11.266 17.453 8.539 1 92.25 140 ALA A N 1
ATOM 1126 C CA . ALA A 1 140 ? -9.922 18.016 8.43 1 92.25 140 ALA A CA 1
ATOM 1127 C C . ALA A 1 140 ? -9.953 19.547 8.562 1 92.25 140 ALA A C 1
ATOM 1129 O O . ALA A 1 140 ? -10.859 20.203 8.055 1 92.25 140 ALA A O 1
ATOM 1130 N N . VAL A 1 141 ? -9.039 20.047 9.289 1 94.25 141 VAL A N 1
ATOM 1131 C CA . VAL A 1 141 ? -8.844 21.484 9.406 1 94.25 141 VAL A CA 1
ATOM 1132 C C . VAL A 1 141 ? -7.539 21.891 8.734 1 94.25 141 VAL A C 1
ATOM 1134 O O . VAL A 1 141 ? -6.473 21.375 9.07 1 94.25 141 VAL A O 1
ATOM 1137 N N . THR A 1 142 ? -7.633 22.75 7.773 1 93.69 142 THR A N 1
ATOM 1138 C CA . THR A 1 142 ? -6.48 23.188 7.004 1 93.69 142 THR A CA 1
ATOM 1139 C C . THR A 1 142 ? -6.207 24.672 7.25 1 93.69 142 THR A C 1
ATOM 1141 O O . THR A 1 142 ? -7.129 25.5 7.234 1 93.69 142 THR A O 1
ATOM 1144 N N . ALA A 1 143 ? -4.977 25 7.461 1 94.81 143 ALA A N 1
ATOM 1145 C CA . ALA A 1 143 ? -4.566 26.391 7.629 1 94.81 143 ALA A CA 1
ATOM 1146 C C . ALA A 1 143 ? -3.977 26.953 6.34 1 94.81 143 ALA A C 1
ATOM 1148 O O . ALA A 1 143 ? -3.148 26.297 5.695 1 94.81 143 ALA A O 1
ATOM 1149 N N . HIS A 1 144 ? -4.457 28.078 5.996 1 90.94 144 HIS A N 1
ATOM 1150 C CA . HIS A 1 144 ? -3.953 28.828 4.852 1 90.94 144 HIS A CA 1
ATOM 1151 C C . HIS A 1 144 ? -3.281 30.125 5.293 1 90.94 144 HIS A C 1
ATOM 1153 O O . HIS A 1 144 ? -3.877 30.922 6.023 1 90.94 144 HIS A O 1
ATOM 1159 N N . PHE A 1 145 ? -2.023 30.344 4.82 1 91.25 145 PHE A N 1
ATOM 1160 C CA . PHE A 1 145 ? -1.265 31.5 5.262 1 91.25 145 PHE A CA 1
ATOM 1161 C C . PHE A 1 145 ? -0.178 31.859 4.254 1 91.25 145 PHE A C 1
ATOM 1163 O O . PHE A 1 145 ? 0.123 31.078 3.355 1 91.25 145 PHE A O 1
ATOM 1170 N N . VAL A 1 146 ? 0.245 33.062 4.332 1 85.75 146 VAL A N 1
ATOM 1171 C CA . VAL A 1 146 ? 1.326 33.531 3.473 1 85.75 146 VAL A CA 1
ATOM 1172 C C . VAL A 1 146 ? 2.646 33.5 4.238 1 85.75 146 VAL A C 1
ATOM 1174 O O . VAL A 1 146 ? 2.75 34.031 5.336 1 85.75 146 VAL A O 1
ATOM 1177 N N . ASP A 1 147 ? 3.607 32.812 3.654 1 84.06 147 ASP A N 1
ATOM 1178 C CA . ASP A 1 147 ? 4.879 32.719 4.359 1 84.06 147 ASP A CA 1
ATOM 1179 C C . ASP A 1 147 ? 5.762 33.938 4.117 1 84.06 147 ASP A C 1
ATOM 1181 O O . ASP A 1 147 ? 5.32 34.906 3.5 1 84.06 147 ASP A O 1
ATOM 1185 N N . SER A 1 148 ? 7.016 33.875 4.703 1 84.75 148 SER A N 1
ATOM 1186 C CA . SER A 1 148 ? 7.934 35.031 4.652 1 84.75 148 SER A CA 1
ATOM 1187 C C . SER A 1 148 ? 8.336 35.344 3.215 1 84.75 148 SER A C 1
ATOM 1189 O O . SER A 1 148 ? 8.75 36.469 2.916 1 84.75 148 SER A O 1
ATOM 1191 N N . GLN A 1 149 ? 8.203 34.375 2.314 1 83.06 149 GLN A N 1
ATOM 1192 C CA . GLN A 1 149 ? 8.531 34.562 0.907 1 83.06 149 GLN A CA 1
ATOM 1193 C C . GLN A 1 149 ? 7.293 34.938 0.094 1 83.06 149 GLN A C 1
ATOM 1195 O O . GLN A 1 149 ? 7.309 34.875 -1.137 1 83.06 149 GLN A O 1
ATOM 1200 N N . MET A 1 150 ? 6.238 35.219 0.789 1 82.56 150 MET A N 1
ATOM 1201 C CA . MET A 1 150 ? 4.984 35.688 0.199 1 82.56 150 MET A CA 1
ATOM 1202 C C . MET A 1 150 ? 4.336 34.562 -0.624 1 82.56 150 MET A C 1
ATOM 1204 O O . MET A 1 150 ? 3.672 34.844 -1.626 1 82.56 150 MET A O 1
ATOM 1208 N N . GLN A 1 151 ? 4.66 33.375 -0.23 1 84.25 151 GLN A N 1
ATOM 1209 C CA . GLN A 1 151 ? 4.012 32.25 -0.863 1 84.25 151 GLN A CA 1
ATOM 1210 C C . GLN A 1 151 ? 2.834 31.734 -0.03 1 84.25 151 GLN A C 1
ATOM 1212 O O . GLN A 1 151 ? 2.928 31.641 1.196 1 84.25 151 GLN A O 1
ATOM 1217 N N . LEU A 1 152 ? 1.781 31.5 -0.721 1 86.94 152 LEU A N 1
ATOM 1218 C CA . LEU A 1 152 ? 0.618 30.922 -0.055 1 86.94 152 LEU A CA 1
ATOM 1219 C C . LEU A 1 152 ? 0.859 29.469 0.29 1 86.94 152 LEU A C 1
ATOM 1221 O O . LEU A 1 152 ? 1.265 28.672 -0.57 1 86.94 152 LEU A O 1
ATOM 1225 N N . LYS A 1 153 ? 0.689 29.156 1.567 1 90.62 153 LYS A N 1
ATOM 1226 C CA . LYS A 1 153 ? 0.832 27.797 2.045 1 90.62 153 LYS A CA 1
ATOM 1227 C C . LYS A 1 153 ? -0.491 27.266 2.588 1 90.62 153 LYS A C 1
ATOM 1229 O O . LYS A 1 153 ? -1.267 28 3.189 1 90.62 153 LYS A O 1
ATOM 1234 N N . SER A 1 154 ? -0.753 26.078 2.289 1 92.75 154 SER A N 1
ATOM 1235 C CA . SER A 1 154 ? -1.89 25.344 2.84 1 92.75 154 SER A CA 1
ATOM 1236 C C . SER A 1 154 ? -1.44 24.047 3.521 1 92.75 154 SER A C 1
ATOM 1238 O O . SER A 1 154 ? -0.854 23.172 2.883 1 92.75 154 SER A O 1
ATOM 1240 N N . LYS A 1 155 ? -1.721 23.953 4.836 1 95.25 155 LYS A N 1
ATOM 1241 C CA . LYS A 1 155 ? -1.252 22.812 5.613 1 95.25 155 LYS A CA 1
ATOM 1242 C C . LYS A 1 155 ? -2.363 22.266 6.5 1 95.25 155 LYS A C 1
ATOM 1244 O O . LYS A 1 155 ? -3.061 23.016 7.18 1 95.25 155 LYS A O 1
ATOM 1249 N N . ILE A 1 156 ? -2.525 20.969 6.461 1 93.88 156 ILE A N 1
ATOM 1250 C CA . ILE A 1 156 ? -3.469 20.328 7.375 1 93.88 156 ILE A CA 1
ATOM 1251 C C . ILE A 1 156 ? -2.916 20.375 8.797 1 93.88 156 ILE A C 1
ATOM 1253 O O . ILE A 1 156 ? -1.796 19.922 9.047 1 93.88 156 ILE A O 1
ATOM 1257 N N . ILE A 1 157 ? -3.744 20.875 9.75 1 96.19 157 ILE A N 1
ATOM 1258 C CA . ILE A 1 157 ? -3.246 21.016 11.109 1 96.19 157 ILE A CA 1
ATOM 1259 C C . ILE A 1 157 ? -3.982 20.047 12.031 1 96.19 157 ILE A C 1
ATOM 1261 O O . ILE A 1 157 ? -3.531 19.781 13.148 1 96.19 157 ILE A O 1
ATOM 1265 N N . GLU A 1 158 ? -5.137 19.578 11.508 1 95.88 158 GLU A N 1
ATOM 1266 C CA . GLU A 1 158 ? -5.879 18.641 12.344 1 95.88 158 GLU A CA 1
ATOM 1267 C C . GLU A 1 158 ? -6.773 17.734 11.5 1 95.88 158 GLU A C 1
ATOM 1269 O O .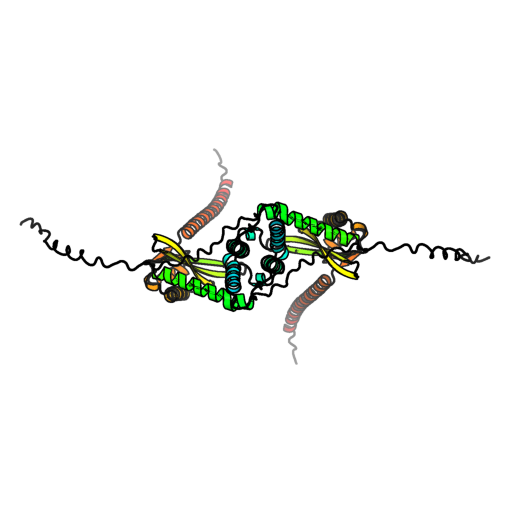 GLU A 1 158 ? -7.348 18.188 10.5 1 95.88 158 GLU A O 1
ATOM 1274 N N . ILE A 1 159 ? -6.797 16.5 11.852 1 92.69 159 ILE A N 1
ATOM 1275 C CA . ILE A 1 159 ? -7.82 15.562 11.391 1 92.69 159 ILE A CA 1
ATOM 1276 C C . ILE A 1 159 ? -8.492 14.891 12.586 1 92.69 159 ILE A C 1
ATOM 1278 O O . ILE A 1 159 ? -7.809 14.383 13.484 1 92.69 159 ILE A O 1
ATOM 1282 N N . ARG A 1 160 ? -9.758 14.945 12.57 1 88.94 160 ARG A N 1
ATOM 1283 C CA . ARG A 1 160 ? -10.477 14.391 13.719 1 88.94 160 ARG A CA 1
ATOM 1284 C C . ARG A 1 160 ? -11.68 13.57 13.266 1 88.94 160 ARG A C 1
ATOM 1286 O O . ARG A 1 160 ? -12.297 13.875 12.242 1 88.94 160 ARG A O 1
ATOM 1293 N N . ARG A 1 161 ? -11.938 12.617 14.164 1 88.81 161 ARG A N 1
ATOM 1294 C CA . ARG A 1 161 ? -13.18 11.883 13.977 1 88.81 161 ARG A CA 1
ATOM 1295 C C . ARG A 1 161 ? -14.375 12.703 14.43 1 88.81 161 ARG A C 1
ATOM 1297 O O . ARG A 1 161 ? -14.32 13.375 15.461 1 88.81 161 ARG A O 1
ATOM 1304 N N . ILE A 1 162 ? -15.367 12.695 13.578 1 82.56 162 ILE A N 1
ATOM 1305 C CA . ILE A 1 162 ? -16.578 13.43 13.938 1 82.56 162 ILE A CA 1
ATOM 1306 C C . ILE A 1 162 ? -17.781 12.508 13.828 1 82.56 162 ILE A C 1
ATOM 1308 O O . ILE A 1 162 ? -17.75 11.5 13.117 1 82.56 162 ILE A O 1
ATOM 1312 N N . THR A 1 163 ? -18.672 12.789 14.695 1 78.5 163 THR A N 1
ATOM 1313 C CA . THR A 1 163 ? -19.938 12.062 14.617 1 78.5 163 THR A CA 1
ATOM 1314 C C . THR A 1 163 ? -21.031 12.945 14.016 1 78.5 163 THR A C 1
ATOM 1316 O O . THR A 1 163 ? -20.922 14.172 14.016 1 78.5 163 THR A O 1
ATOM 1319 N N . SER A 1 164 ? -21.984 12.312 13.383 1 67.88 164 SER A N 1
ATOM 1320 C CA . SER A 1 164 ? -23.062 13.016 12.711 1 67.88 164 SER A CA 1
ATOM 1321 C C . SER A 1 164 ? -23.875 13.867 13.695 1 67.88 164 SER A C 1
ATOM 1323 O O . SER A 1 164 ? -24.516 14.836 13.297 1 67.88 164 SER A O 1
ATOM 1325 N N . SER A 1 165 ? -23.766 13.625 14.797 1 72.94 165 SER A N 1
ATOM 1326 C CA . SER A 1 165 ? -24.625 14.289 15.773 1 72.94 165 SER A CA 1
ATOM 1327 C C . SER A 1 165 ? -23.875 15.391 16.516 1 72.94 165 SER A C 1
ATOM 1329 O O . SER A 1 165 ? -24.328 15.875 17.547 1 72.94 165 SER A O 1
ATOM 1331 N N . GLN A 1 166 ? -22.906 15.781 15.852 1 80.56 166 GLN A N 1
ATOM 1332 C CA . GLN A 1 166 ? -22.156 16.781 16.609 1 80.56 166 GLN A CA 1
ATOM 1333 C C . GLN A 1 166 ? -22.859 18.125 16.609 1 80.56 166 GLN A C 1
ATOM 1335 O O . GLN A 1 166 ? -23.297 18.609 15.547 1 80.56 166 GLN A O 1
ATOM 1340 N N . THR A 1 167 ? -23 18.672 17.766 1 84.94 167 THR A N 1
ATOM 1341 C CA . THR A 1 167 ? -23.641 19.969 17.938 1 84.94 167 THR A CA 1
ATOM 1342 C C . THR A 1 167 ? -22.703 21.109 17.531 1 84.94 167 THR A C 1
ATOM 1344 O O . THR A 1 167 ? -21.484 20.922 17.5 1 84.94 167 THR A O 1
ATOM 1347 N N . ALA A 1 168 ? -23.359 22.203 17.281 1 89.19 168 ALA A N 1
ATOM 1348 C CA . ALA A 1 168 ? -22.594 23.406 16.969 1 89.19 168 ALA A CA 1
ATOM 1349 C C . ALA A 1 168 ? -21.641 23.766 18.109 1 89.19 168 ALA A C 1
ATOM 1351 O O . ALA A 1 168 ? -20.516 24.203 17.859 1 89.19 168 ALA A O 1
ATOM 1352 N N . ASP A 1 169 ? -22.109 23.609 19.281 1 92 169 ASP A N 1
ATOM 1353 C CA . ASP A 1 169 ? -21.312 23.938 20.453 1 92 169 ASP A CA 1
ATOM 1354 C C . ASP A 1 169 ? -20.047 23.078 20.516 1 92 169 ASP A C 1
ATOM 1356 O O . ASP A 1 169 ? -18.953 23.578 20.797 1 92 169 ASP A O 1
ATOM 1360 N N . ARG A 1 170 ? -20.203 21.875 20.266 1 91.19 17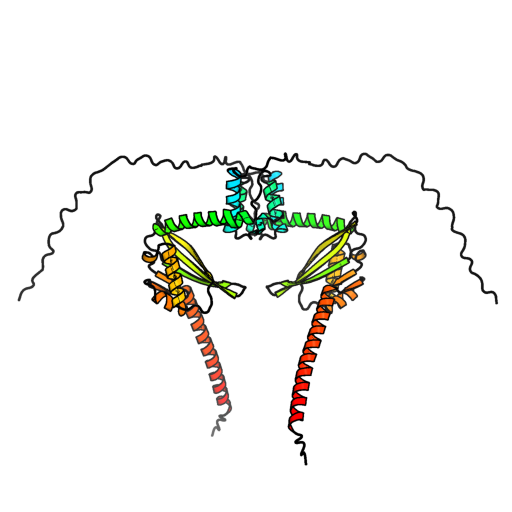0 ARG A N 1
ATOM 1361 C CA . ARG A 1 170 ? -19.062 20.953 20.297 1 91.19 170 ARG A CA 1
ATOM 1362 C C . ARG A 1 170 ? -18.062 21.266 19.203 1 91.19 170 ARG A C 1
ATOM 1364 O O . ARG A 1 170 ? -16.844 21.266 19.438 1 91.19 170 ARG A O 1
ATOM 1371 N N . ILE A 1 171 ? -18.562 21.531 18.094 1 90.5 171 ILE A N 1
ATOM 1372 C CA . ILE A 1 171 ? -17.703 21.859 16.953 1 90.5 171 ILE A CA 1
ATOM 1373 C C . ILE A 1 171 ? -16.906 23.141 17.25 1 90.5 171 ILE A C 1
ATOM 1375 O O . ILE A 1 171 ? -15.695 23.188 17.016 1 90.5 171 ILE A O 1
ATOM 1379 N N . ALA A 1 172 ? -17.641 24.109 17.781 1 93.19 172 ALA A N 1
ATOM 1380 C CA . ALA A 1 172 ? -16.984 25.375 18.141 1 93.19 172 ALA A CA 1
ATOM 1381 C C . ALA A 1 172 ? -15.875 25.141 19.156 1 93.19 172 ALA A C 1
ATOM 1383 O O . ALA A 1 172 ? -14.789 25.703 19.047 1 93.19 172 ALA A O 1
ATOM 1384 N N . GLU A 1 173 ? -16.172 24.344 20.094 1 94 173 GLU A N 1
ATOM 1385 C CA . GLU A 1 173 ? -15.188 24.031 21.125 1 94 173 GLU A CA 1
ATOM 1386 C C . GLU A 1 173 ? -13.969 23.328 20.531 1 94 173 GLU A C 1
ATOM 1388 O O . GLU A 1 173 ? -12.836 23.625 20.922 1 94 173 GLU A O 1
ATOM 1393 N N . GLU A 1 174 ? -14.234 22.484 19.688 1 92.94 174 GLU A N 1
ATOM 1394 C CA . GLU A 1 174 ? -13.148 21.75 19.047 1 92.94 174 GLU A CA 1
ATOM 1395 C C . GLU A 1 174 ? -12.273 22.688 18.219 1 92.94 174 GLU A C 1
ATOM 1397 O O . GLU A 1 174 ? -11.039 22.609 18.281 1 92.94 174 GLU A O 1
ATOM 1402 N N . LEU A 1 175 ? -12.891 23.531 17.484 1 94.44 175 LEU A N 1
ATOM 1403 C CA . LEU A 1 175 ? -12.141 24.469 16.656 1 94.44 175 LEU A CA 1
ATOM 1404 C C . LEU A 1 175 ? -11.336 25.438 17.531 1 94.44 175 LEU A C 1
ATOM 1406 O O . LEU A 1 175 ? -10.188 25.75 17.219 1 94.44 175 LEU A O 1
ATOM 1410 N N . ARG A 1 176 ? -11.922 25.875 18.625 1 95.69 176 ARG A N 1
ATOM 1411 C CA . ARG A 1 176 ? -11.195 26.703 19.578 1 95.69 176 ARG A CA 1
ATOM 1412 C C . ARG A 1 176 ? -9.969 25.984 20.125 1 95.69 176 ARG A C 1
ATOM 1414 O O . ARG A 1 176 ? -8.898 26.562 20.25 1 95.69 176 ARG A O 1
ATOM 1421 N N . GLY A 1 177 ? -10.242 24.734 20.438 1 96 177 GLY A N 1
ATOM 1422 C CA . GLY A 1 177 ? -9.148 23.922 20.953 1 96 177 GLY A CA 1
ATOM 1423 C C . GLY A 1 177 ? -8.008 23.781 19.953 1 96 177 GLY A C 1
ATOM 1424 O O . GLY A 1 177 ? -6.84 23.828 20.344 1 96 177 GLY A O 1
ATOM 1425 N N . ILE A 1 178 ? -8.336 23.609 18.75 1 95.81 178 ILE A N 1
ATOM 1426 C CA . ILE A 1 178 ? -7.344 23.469 17.703 1 95.81 178 ILE A CA 1
ATOM 1427 C C . ILE A 1 178 ? -6.551 24.766 17.547 1 95.81 178 ILE A C 1
ATOM 1429 O O . ILE A 1 178 ? -5.32 24.734 17.484 1 95.81 178 ILE A O 1
ATOM 1433 N N . MET A 1 179 ? -7.219 25.906 17.516 1 96.5 179 MET A N 1
ATOM 1434 C CA . MET A 1 179 ? -6.559 27.203 17.375 1 96.5 179 MET A CA 1
ATOM 1435 C C . MET A 1 179 ? -5.645 27.469 18.562 1 96.5 179 MET A C 1
ATOM 1437 O O . MET A 1 179 ? -4.539 27.984 18.391 1 96.5 179 MET A O 1
ATOM 1441 N N . SER A 1 180 ? -6.098 27.109 19.688 1 96.69 180 SER A N 1
ATOM 1442 C CA . SER A 1 180 ? -5.316 27.297 20.906 1 96.69 180 SER A CA 1
ATOM 1443 C C . SER A 1 180 ? -4.082 26.406 20.922 1 96.69 180 SER A C 1
ATOM 1445 O O . SER A 1 180 ? -2.986 26.859 21.266 1 96.69 180 SER A O 1
ATOM 1447 N N . ALA A 1 181 ? -4.262 25.172 20.578 1 95.69 181 ALA A N 1
ATOM 1448 C CA . ALA A 1 181 ? -3.168 24.203 20.578 1 95.69 181 ALA A CA 1
ATOM 1449 C C . ALA A 1 181 ? -2.043 24.641 19.656 1 95.69 181 ALA A C 1
ATOM 1451 O O . ALA A 1 181 ? -0.865 24.422 19.938 1 95.69 181 ALA A O 1
ATOM 1452 N N . TRP A 1 182 ? -2.436 25.266 18.594 1 96.88 182 TRP A N 1
ATOM 1453 C CA . TRP A 1 182 ? -1.454 25.703 17.594 1 96.88 182 TRP A CA 1
ATOM 1454 C C . TRP A 1 182 ? -1.031 27.141 17.844 1 96.88 182 TRP A C 1
ATOM 1456 O O . TRP A 1 182 ? -0.217 27.688 17.109 1 96.88 182 TRP A O 1
ATOM 1466 N N . ASP A 1 183 ? -1.633 27.781 18.844 1 96.25 183 ASP A N 1
ATOM 1467 C CA . ASP A 1 183 ? -1.343 29.156 19.25 1 96.25 183 ASP A CA 1
ATOM 1468 C C . ASP A 1 183 ? -1.584 30.141 18.094 1 96.25 183 ASP A C 1
ATOM 1470 O O . ASP A 1 183 ? -0.726 30.969 17.781 1 96.25 183 ASP A O 1
ATOM 1474 N N . ILE A 1 184 ? -2.791 29.938 17.516 1 96.31 184 ILE A N 1
ATOM 1475 C CA . ILE A 1 184 ? -3.08 30.797 16.375 1 96.31 184 ILE A CA 1
ATOM 1476 C C . ILE A 1 184 ? -4.434 31.469 16.562 1 96.31 184 ILE A C 1
ATOM 1478 O O . ILE A 1 184 ? -4.984 32.062 15.625 1 96.31 184 ILE A O 1
ATOM 1482 N N . THR A 1 185 ? -4.973 31.453 17.734 1 95.06 185 THR A N 1
ATOM 1483 C CA . THR A 1 185 ? -6.312 31.938 18.031 1 95.06 185 THR A CA 1
ATOM 1484 C C . THR A 1 185 ? -6.469 33.406 17.594 1 95.06 185 THR A C 1
ATOM 1486 O O . THR A 1 185 ? -7.488 33.781 17 1 95.06 185 THR A O 1
ATOM 1489 N N . THR A 1 186 ? -5.457 34.188 17.766 1 94 186 THR A N 1
ATOM 1490 C CA . THR A 1 186 ? -5.562 35.625 17.484 1 94 186 THR A CA 1
ATOM 1491 C C . THR A 1 186 ? -5.207 35.906 16.031 1 94 186 THR A C 1
ATOM 1493 O O . THR A 1 186 ? -5.371 37.031 15.57 1 94 186 THR A O 1
ATOM 1496 N N . LYS A 1 187 ? -4.773 34.875 15.359 1 94.19 187 LYS A N 1
ATOM 1497 C CA . LYS A 1 187 ? -4.289 35.125 14 1 94.19 187 LYS A CA 1
ATOM 1498 C C . LYS A 1 187 ? -5.312 34.656 12.969 1 94.19 187 LYS A C 1
ATOM 1500 O O . LYS A 1 187 ? -5.215 35 11.789 1 94.19 187 LYS A O 1
ATOM 1505 N N . VAL A 1 188 ? -6.262 33.844 13.406 1 94.31 188 VAL A N 1
ATOM 1506 C CA . VAL A 1 188 ? -7.262 33.312 12.484 1 94.31 188 VAL A CA 1
ATOM 1507 C C . VAL A 1 188 ? -8.312 34.375 12.195 1 94.31 188 VAL A C 1
ATOM 1509 O O . VAL A 1 188 ? -8.992 34.875 13.109 1 94.31 188 VAL A O 1
ATOM 1512 N N . PHE A 1 189 ? -8.422 34.656 10.93 1 89.5 189 PHE A N 1
ATOM 1513 C CA . PHE A 1 189 ? -9.336 35.75 10.539 1 89.5 189 PHE A CA 1
ATOM 1514 C C . PHE A 1 189 ? -10.656 35.156 10.047 1 89.5 189 PHE A C 1
ATOM 1516 O O . PHE A 1 189 ? -11.719 35.75 10.258 1 89.5 189 PHE A O 1
ATOM 1523 N N . ALA A 1 190 ? -10.531 34 9.406 1 89.25 190 ALA A N 1
ATOM 1524 C CA . ALA A 1 190 ? -11.734 33.438 8.805 1 89.25 190 ALA A CA 1
ATOM 1525 C C . ALA A 1 190 ? -11.664 31.922 8.773 1 89.25 190 ALA A C 1
ATOM 1527 O O . ALA A 1 190 ? -10.578 31.344 8.758 1 89.25 190 ALA A O 1
ATOM 1528 N N . ILE A 1 191 ? -12.852 31.312 8.797 1 91.44 191 ILE A N 1
ATOM 1529 C CA . ILE A 1 191 ? -12.977 29.875 8.602 1 91.44 191 ILE A CA 1
ATOM 1530 C C . ILE A 1 191 ? -13.969 29.594 7.465 1 91.44 191 ILE A C 1
ATOM 1532 O O . ILE A 1 191 ? -15.078 30.141 7.453 1 91.44 191 ILE A O 1
ATOM 1536 N N . VAL A 1 192 ? -13.484 28.844 6.582 1 86.75 192 VAL A N 1
ATOM 1537 C CA . VAL A 1 192 ? -14.305 28.422 5.445 1 86.75 192 VAL A CA 1
ATOM 1538 C C . VAL A 1 192 ? -14.875 27.031 5.703 1 86.75 192 VAL A C 1
ATOM 1540 O O . VAL A 1 192 ? -14.148 26.125 6.082 1 86.75 192 VAL A O 1
ATOM 1543 N N . THR A 1 193 ? -16.188 26.844 5.531 1 84.44 193 THR A N 1
ATOM 1544 C CA . THR A 1 193 ? -16.828 25.562 5.766 1 84.44 193 THR A CA 1
ATOM 1545 C C . THR A 1 193 ? -17.734 25.188 4.602 1 84.44 193 THR A C 1
ATOM 1547 O O . THR A 1 193 ? -17.922 25.984 3.676 1 84.44 193 THR A O 1
ATOM 1550 N N . ASP A 1 194 ? -18.234 23.875 4.59 1 73.94 194 ASP A N 1
ATOM 1551 C CA . ASP A 1 194 ? -19.156 23.406 3.551 1 73.94 194 ASP A CA 1
ATOM 1552 C C . ASP A 1 194 ? -20.562 23.953 3.773 1 73.94 194 ASP A C 1
ATOM 1554 O O . ASP A 1 194 ? -21.5 23.547 3.076 1 73.94 194 ASP A O 1
ATOM 1558 N N . ASN A 1 195 ? -20.859 24.812 4.633 1 68.19 195 ASN A N 1
ATOM 1559 C CA . ASN A 1 195 ? -22.078 25.562 4.879 1 68.19 195 ASN A CA 1
ATOM 1560 C C . ASN A 1 195 ? -23.141 24.703 5.539 1 68.19 195 ASN A C 1
ATOM 1562 O O . ASN A 1 195 ? -24.344 25 5.445 1 68.19 195 ASN A O 1
ATOM 1566 N N . ALA A 1 196 ? -22.719 23.594 6.062 1 76.25 196 ALA A N 1
ATOM 1567 C CA . ALA A 1 196 ? -23.672 22.859 6.879 1 76.25 196 ALA A CA 1
ATOM 1568 C C . ALA A 1 196 ? -24.172 23.703 8.055 1 76.25 196 ALA A C 1
ATOM 1570 O O . ALA A 1 196 ? -23.422 24.516 8.594 1 76.25 196 ALA A O 1
ATOM 1571 N N . ALA A 1 197 ? -25.422 23.531 8.336 1 78.12 197 ALA A N 1
ATOM 1572 C CA . ALA A 1 197 ? -26.078 24.359 9.344 1 78.12 197 ALA A CA 1
ATOM 1573 C C . ALA A 1 197 ? -25.312 24.312 10.672 1 78.12 197 ALA A C 1
ATOM 1575 O O . ALA A 1 197 ? -25.141 25.344 11.328 1 78.12 197 ALA A O 1
ATOM 1576 N N . ASN A 1 198 ? -24.891 23.219 11 1 83.12 198 ASN A N 1
ATOM 1577 C CA . ASN A 1 198 ? -24.188 23.078 12.266 1 83.12 198 ASN A CA 1
ATOM 1578 C C . ASN A 1 198 ? -22.828 23.766 12.219 1 83.12 198 ASN A C 1
ATOM 1580 O O . ASN A 1 198 ? -22.375 24.328 13.219 1 83.12 198 ASN A O 1
ATOM 1584 N N . MET A 1 199 ? -22.25 23.797 11.109 1 85.25 199 MET A N 1
ATOM 1585 C CA . MET A 1 199 ? -20.953 24.453 10.945 1 85.25 199 MET A CA 1
ATOM 1586 C C . MET A 1 199 ? -21.094 25.969 10.992 1 85.25 199 MET A C 1
ATOM 1588 O O . MET A 1 199 ? -20.312 26.656 11.656 1 85.25 199 MET A O 1
ATOM 1592 N N . ILE A 1 200 ? -22.125 26.359 10.344 1 83.81 200 ILE A N 1
ATOM 1593 C CA . ILE A 1 200 ? -22.391 27.797 10.352 1 83.81 200 ILE A CA 1
ATOM 1594 C C . ILE A 1 200 ? -22.641 28.266 11.781 1 83.81 200 ILE A C 1
ATOM 1596 O O . ILE A 1 200 ? -22.062 29.266 12.227 1 83.81 200 ILE A O 1
ATOM 1600 N N . ALA A 1 201 ? -23.469 27.5 12.406 1 89.81 201 ALA A N 1
ATOM 1601 C CA . ALA A 1 201 ? -23.797 27.844 13.789 1 89.81 201 ALA A CA 1
ATOM 1602 C C . ALA A 1 201 ? -22.547 27.797 14.672 1 89.81 201 ALA A C 1
ATOM 1604 O O . ALA A 1 201 ? -22.391 28.609 15.57 1 89.81 201 ALA A O 1
ATOM 1605 N N . ALA A 1 202 ? -21.703 26.906 14.422 1 91.62 202 ALA A N 1
ATOM 1606 C CA . ALA A 1 202 ? -20.484 26.766 15.203 1 91.62 202 ALA A CA 1
ATOM 1607 C C . ALA A 1 202 ? -19.547 27.953 15 1 91.62 202 ALA A C 1
ATOM 1609 O O . ALA A 1 202 ? -19.016 28.5 15.961 1 91.62 202 ALA A O 1
ATOM 1610 N N . ILE A 1 203 ? -19.406 28.359 13.797 1 90.69 203 ILE A N 1
ATOM 1611 C CA . ILE A 1 203 ? -18.469 29.438 13.469 1 90.69 203 ILE A CA 1
ATOM 1612 C C . ILE A 1 203 ? -18.969 30.75 14.047 1 90.69 203 ILE A C 1
ATOM 1614 O O . ILE A 1 203 ? -18.172 31.578 14.492 1 90.69 203 ILE A O 1
ATOM 1618 N N . LYS A 1 204 ? -20.234 30.859 14.062 1 90.69 204 LYS A N 1
ATOM 1619 C CA . LYS A 1 204 ? -20.844 32.062 14.617 1 90.69 204 LYS A CA 1
ATOM 1620 C C . LYS A 1 204 ? -20.5 32.25 16.094 1 90.69 204 LYS A C 1
ATOM 1622 O O . LYS A 1 204 ? -20.531 33.344 16.625 1 90.69 204 LYS A O 1
ATOM 1627 N N . LYS A 1 205 ? -20.125 31.203 16.625 1 92.62 205 LYS A N 1
ATOM 1628 C CA . LYS A 1 205 ? -19.781 31.234 18.047 1 92.62 205 LYS A CA 1
ATOM 1629 C C . LYS A 1 205 ? -18.297 31.562 18.25 1 92.62 205 LYS A C 1
ATOM 1631 O O . LYS A 1 205 ? -17.828 31.672 19.391 1 92.62 205 LYS A O 1
ATOM 1636 N N . LEU A 1 206 ? -17.625 31.703 17.25 1 92.12 206 LEU A N 1
ATOM 1637 C CA . LEU A 1 206 ? -16.188 32 17.281 1 92.12 206 LEU A CA 1
ATOM 1638 C C . LEU A 1 206 ? -15.938 33.438 16.812 1 92.12 206 LEU A C 1
ATOM 1640 O O . LEU A 1 206 ? -16.734 34 16.062 1 92.12 206 LEU A O 1
ATOM 1644 N N . PRO A 1 207 ? -14.93 34 17.375 1 89.12 207 PRO A N 1
ATOM 1645 C CA . PRO A 1 207 ? -14.594 35.375 16.969 1 89.12 207 PRO A CA 1
ATOM 1646 C C . PRO A 1 207 ? -13.883 35.406 15.617 1 89.12 207 PRO A C 1
ATOM 1648 O O . PRO A 1 207 ? -12.805 36 15.5 1 89.12 207 PRO A O 1
ATOM 1651 N N . VAL A 1 208 ? -14.422 34.75 14.617 1 87.69 208 VAL A N 1
ATOM 1652 C CA . VAL A 1 208 ? -13.836 34.688 13.281 1 87.69 208 VAL A CA 1
ATOM 1653 C C . VAL A 1 208 ? -14.93 34.906 12.227 1 87.69 208 VAL A C 1
ATOM 1655 O O . VAL A 1 208 ? -16.109 34.75 12.523 1 87.69 208 VAL A O 1
ATOM 1658 N N . TYR A 1 209 ? -14.508 35.312 11.062 1 83.12 209 TYR A N 1
ATOM 1659 C CA . TYR A 1 209 ? -15.445 35.438 9.953 1 83.12 209 TYR A CA 1
ATOM 1660 C C . TYR A 1 209 ? -15.742 34.062 9.336 1 83.12 209 TYR A C 1
ATOM 1662 O O . TYR A 1 209 ? -14.828 33.25 9.148 1 83.12 209 TYR A O 1
ATOM 1670 N N . HIS A 1 210 ? -16.984 33.781 9.117 1 82.44 210 HIS A N 1
ATOM 1671 C CA . HIS A 1 210 ? -17.344 32.594 8.391 1 82.44 210 HIS A CA 1
ATOM 1672 C C . HIS A 1 210 ? -17.406 32.844 6.887 1 82.44 210 HIS A C 1
ATOM 1674 O O . HIS A 1 210 ? -18.047 33.812 6.445 1 82.44 210 HIS A O 1
ATOM 1680 N N . VAL A 1 211 ? -16.781 32.094 6.188 1 75 211 VAL A N 1
ATOM 1681 C CA . VAL A 1 211 ? -16.875 32.156 4.734 1 75 211 VAL A CA 1
ATOM 1682 C C . VAL A 1 211 ? -17.375 30.828 4.184 1 75 211 VAL A C 1
ATOM 1684 O O . VAL A 1 211 ? -16.719 29.797 4.367 1 75 211 VAL A O 1
ATOM 1687 N N . PRO A 1 212 ? -18.516 30.812 3.57 1 72 212 PRO A N 1
ATOM 1688 C CA . PRO A 1 212 ? -19 29.562 2.975 1 72 212 PRO A CA 1
ATOM 1689 C C . PRO A 1 212 ? -18.156 29.125 1.784 1 72 212 PRO A C 1
ATOM 1691 O O . PRO A 1 212 ? -17.672 29.953 1.019 1 72 212 PRO A O 1
ATOM 1694 N N . CYS A 1 213 ? -17.938 27.812 1.822 1 69 213 CYS A N 1
ATOM 1695 C CA . CYS A 1 213 ? -17.188 27.281 0.688 1 69 213 CYS A CA 1
ATOM 1696 C C . CYS A 1 213 ? -17.922 27.531 -0.619 1 69 213 CYS A C 1
ATOM 1698 O O . CYS A 1 213 ? -19.078 27.109 -0.768 1 69 213 CYS A O 1
ATOM 1700 N N . PHE A 1 214 ? -17.266 28.266 -1.527 1 58.41 214 PHE A N 1
ATOM 1701 C CA . PHE A 1 214 ? -17.891 28.641 -2.791 1 58.41 214 PHE A CA 1
ATOM 1702 C C . PHE A 1 214 ? -18.312 27.406 -3.572 1 58.41 214 PHE A C 1
ATOM 1704 O O . PHE A 1 214 ? -19.422 27.359 -4.102 1 58.41 214 PHE A O 1
ATOM 1711 N N . ALA A 1 215 ? -17.406 26.453 -3.643 1 54.88 215 ALA A N 1
ATOM 1712 C CA . ALA A 1 215 ? -17.703 25.234 -4.398 1 54.88 215 ALA A CA 1
ATOM 1713 C C . ALA A 1 215 ? -18.906 24.516 -3.822 1 54.88 215 ALA A C 1
ATOM 1715 O O . ALA A 1 215 ? -19.781 24.062 -4.57 1 54.88 215 ALA A O 1
ATOM 1716 N N . HIS A 1 216 ? -18.969 24.375 -2.613 1 58.88 216 HIS A N 1
ATOM 1717 C CA . HIS A 1 216 ? -20.109 23.719 -1.988 1 58.88 216 HIS A CA 1
ATOM 1718 C C . HIS A 1 216 ? -21.375 24.562 -2.148 1 58.88 216 HIS A C 1
ATOM 1720 O O . HIS A 1 216 ? -22.453 24.016 -2.375 1 58.88 216 HIS A O 1
ATOM 1726 N N . THR A 1 217 ? -21.141 25.781 -2.121 1 51.94 217 THR A N 1
ATOM 1727 C CA . THR A 1 217 ? -22.281 26.672 -2.336 1 51.94 217 THR A CA 1
ATOM 1728 C C . THR A 1 217 ? -22.797 26.547 -3.764 1 51.94 217 THR A C 1
ATOM 1730 O O . THR A 1 217 ? -24.016 26.469 -3.979 1 51.94 217 THR A O 1
ATOM 1733 N N . LEU A 1 218 ? -21.812 26.5 -4.598 1 52.19 218 LEU A N 1
ATOM 1734 C CA . LEU A 1 218 ? -22.219 26.344 -5.992 1 52.19 218 LEU A CA 1
ATOM 1735 C C . LEU A 1 218 ? -22.906 25 -6.203 1 52.19 218 LEU A C 1
ATOM 1737 O O . LEU A 1 218 ? -23.922 24.922 -6.891 1 52.19 218 LEU A O 1
ATOM 1741 N N . ASN A 1 219 ? -22.328 24.047 -5.648 1 52.69 219 ASN A N 1
ATOM 1742 C CA . ASN A 1 219 ? -22.906 22.703 -5.773 1 52.69 219 ASN A CA 1
ATOM 1743 C C . ASN A 1 219 ? -24.312 22.656 -5.184 1 52.69 219 ASN A C 1
ATOM 1745 O O . ASN A 1 219 ? -25.219 22.062 -5.777 1 52.69 219 ASN A O 1
ATOM 1749 N N . ILE A 1 220 ? -24.531 23.312 -4.152 1 53.12 220 ILE A N 1
ATOM 1750 C CA . ILE A 1 220 ? -25.844 23.359 -3.502 1 53.12 220 ILE A CA 1
ATOM 1751 C C . ILE A 1 220 ? -26.828 24.125 -4.387 1 53.12 220 ILE A C 1
ATOM 1753 O O . ILE A 1 220 ? -27.969 23.703 -4.543 1 53.12 220 ILE A O 1
ATOM 1757 N N . VAL A 1 221 ? -26.312 25.109 -4.914 1 50.47 221 VAL A N 1
ATOM 1758 C CA . VAL A 1 221 ? -27.172 25.906 -5.789 1 50.47 221 VAL A CA 1
ATOM 1759 C C . VAL A 1 221 ? -27.562 25.078 -7.016 1 50.47 221 VAL A C 1
ATOM 1761 O O . VAL A 1 221 ? -28.734 25.094 -7.426 1 50.47 221 VAL A O 1
ATOM 1764 N N . VAL A 1 222 ? -26.594 24.422 -7.5 1 52.28 222 VAL A N 1
ATOM 1765 C CA . VAL A 1 222 ? -26.859 23.609 -8.68 1 52.28 222 VAL A CA 1
ATOM 1766 C C . VAL A 1 222 ? -27.828 22.484 -8.328 1 52.28 222 VAL A C 1
ATOM 1768 O O . VAL A 1 222 ? -28.797 22.25 -9.047 1 52.28 222 VAL A O 1
ATOM 1771 N N . GLN A 1 223 ? -27.578 21.875 -7.258 1 54.91 223 GLN A N 1
ATOM 1772 C CA . GLN A 1 223 ? -28.438 20.766 -6.84 1 54.91 223 GLN A CA 1
ATOM 1773 C C . GLN A 1 223 ? -29.844 21.266 -6.512 1 54.91 223 GLN A C 1
ATOM 1775 O O . GLN A 1 223 ? -30.844 20.625 -6.867 1 54.91 223 GLN A O 1
ATOM 1780 N N . ASP A 1 224 ? -29.906 22.359 -5.902 1 52.12 224 ASP A N 1
ATOM 1781 C CA . ASP A 1 224 ? -31.188 22.984 -5.598 1 52.12 224 ASP A CA 1
ATOM 1782 C C . ASP A 1 224 ? -31.922 23.375 -6.875 1 52.12 224 ASP A C 1
ATOM 1784 O O . ASP A 1 224 ? -33.156 23.234 -6.965 1 52.12 224 ASP A O 1
ATOM 1788 N N . SER A 1 225 ? -31.172 23.812 -7.789 1 51.28 225 SER A N 1
ATOM 1789 C CA . SER A 1 225 ? -31.75 24.203 -9.07 1 51.28 225 SER A CA 1
ATOM 1790 C C . SER A 1 225 ? -32.281 22.984 -9.836 1 51.28 225 SER A C 1
ATOM 1792 O O . SER A 1 225 ? -33.344 23.047 -10.453 1 51.28 225 SER A O 1
ATOM 1794 N N . LEU A 1 226 ? -31.5 22.031 -9.688 1 51.09 226 LEU A N 1
ATOM 1795 C CA . LEU A 1 226 ? -31.906 20.812 -10.367 1 51.09 226 LEU A CA 1
ATOM 1796 C C . LEU A 1 226 ? -33.125 20.188 -9.695 1 51.09 226 LEU A C 1
ATOM 1798 O O . LEU A 1 226 ? -34.031 19.672 -10.367 1 51.09 226 LEU A O 1
ATOM 1802 N N . LYS A 1 227 ? -33.094 20.156 -8.461 1 54.62 227 LYS A N 1
ATOM 1803 C CA . LYS A 1 227 ? -34.25 19.672 -7.719 1 54.62 227 LYS A CA 1
ATOM 1804 C C . LYS A 1 227 ? -35.469 20.5 -8.055 1 54.62 227 LYS A C 1
ATOM 1806 O O . LYS A 1 227 ? -36.562 19.953 -8.211 1 54.62 227 LYS A O 1
ATOM 1811 N N . ASN A 1 228 ? -35.281 21.734 -8.164 1 50.66 228 ASN A N 1
ATOM 1812 C CA . ASN A 1 228 ? -36.406 22.609 -8.531 1 50.66 228 ASN A CA 1
ATOM 1813 C C . ASN A 1 228 ? -36.875 22.344 -9.961 1 50.66 228 ASN A C 1
ATOM 1815 O O . ASN A 1 228 ? -38.062 22.453 -10.25 1 50.66 228 ASN A O 1
ATOM 1819 N N . LEU A 1 229 ? -35.969 22 -10.727 1 47.22 229 LEU A N 1
ATOM 1820 C CA . LEU A 1 229 ? -36.344 21.656 -12.094 1 47.22 229 LEU A CA 1
ATOM 1821 C C . LEU A 1 229 ? -37.062 20.328 -12.141 1 47.22 229 LEU A C 1
ATOM 1823 O O . LEU A 1 229 ? -38.031 20.188 -12.891 1 47.22 229 LEU A O 1
ATOM 1827 N N . ARG A 1 230 ? -36.625 19.516 -11.367 1 51 230 ARG A N 1
ATOM 1828 C CA . ARG A 1 230 ? -37.312 18.234 -11.312 1 51 230 ARG A CA 1
ATOM 1829 C C . ARG A 1 230 ? -38.719 18.391 -10.719 1 51 230 ARG A C 1
ATOM 1831 O O . ARG A 1 230 ? -39.656 17.766 -11.195 1 51 230 ARG A O 1
ATOM 1838 N N . THR A 1 231 ? -38.812 19.062 -9.719 1 49.53 231 THR A N 1
ATOM 1839 C CA . THR A 1 231 ? -40.125 19.375 -9.141 1 49.53 231 THR A CA 1
ATOM 1840 C C . THR A 1 231 ? -41 20.094 -10.156 1 49.53 231 THR A C 1
ATOM 1842 O O . THR A 1 231 ? -42.219 19.844 -10.211 1 49.53 231 THR A O 1
ATOM 1845 N N . LEU A 1 232 ? -40.375 20.812 -10.938 1 49.5 232 LEU A N 1
ATOM 1846 C CA . LEU A 1 232 ? -41.125 21.484 -11.984 1 49.5 232 LEU A CA 1
ATOM 1847 C C . LEU A 1 232 ? -41.531 20.5 -13.078 1 49.5 232 LEU A C 1
ATOM 1849 O O . LEU A 1 232 ? -42.656 20.578 -13.602 1 49.5 232 LEU A O 1
ATOM 1853 N N . SER A 1 233 ? -40.656 19.578 -13.242 1 52.16 233 SER A N 1
ATOM 1854 C CA . SER A 1 233 ? -40.969 18.578 -14.242 1 52.16 233 SER A CA 1
ATOM 1855 C C . SER A 1 233 ? -42.094 17.656 -13.758 1 52.16 233 SER A C 1
ATOM 1857 O O . SER A 1 233 ? -43 17.312 -14.516 1 52.16 233 SER A O 1
ATOM 1859 N N . SER A 1 234 ? -42.031 17.328 -12.539 1 53.91 234 SER A N 1
ATOM 1860 C CA . SER A 1 234 ? -43.125 16.516 -11.961 1 53.91 234 SER A CA 1
ATOM 1861 C C . SER A 1 234 ? -44.406 17.312 -11.891 1 53.91 234 SER A C 1
ATOM 1863 O O . SER A 1 234 ? -45.5 16.766 -12.156 1 53.91 234 SER A O 1
ATOM 1865 N N . ALA A 1 235 ? -44.312 18.547 -11.57 1 51 235 ALA A N 1
ATOM 1866 C CA . ALA A 1 235 ? -45.469 19.438 -11.578 1 51 235 ALA A CA 1
ATOM 1867 C C . ALA A 1 235 ? -46.031 19.594 -12.984 1 51 235 ALA A C 1
ATOM 1869 O O . ALA A 1 235 ? -47.25 19.562 -13.188 1 51 235 ALA A O 1
ATOM 1870 N N . ARG A 1 236 ? -45.125 19.656 -13.906 1 52.03 236 ARG A N 1
ATOM 1871 C CA . ARG A 1 236 ? -45.531 19.766 -15.305 1 52.03 236 ARG A CA 1
ATOM 1872 C C . ARG A 1 236 ? -46.188 18.469 -15.781 1 52.03 236 ARG A C 1
ATOM 1874 O O . ARG A 1 236 ? -47.188 18.516 -16.5 1 52.03 236 ARG A O 1
ATOM 1881 N N . GLU A 1 237 ? -45.719 17.406 -15.273 1 55.91 237 GLU A N 1
ATOM 1882 C CA . GLU A 1 237 ? -46.312 16.125 -15.648 1 55.91 237 GLU A CA 1
ATOM 1883 C C . GLU A 1 237 ? -47.688 15.945 -15.023 1 55.91 237 GLU A C 1
ATOM 1885 O O . GLU A 1 237 ? -48.594 15.438 -15.672 1 55.91 237 GLU A O 1
ATOM 1890 N N . LYS A 1 238 ? -47.875 16.391 -13.898 1 52 238 LYS A N 1
ATOM 1891 C CA . LYS A 1 238 ? -49.156 16.344 -13.211 1 52 238 LYS A CA 1
ATOM 1892 C C . LYS A 1 238 ? -50.156 17.281 -13.883 1 52 238 LYS A C 1
ATOM 1894 O O . LYS A 1 238 ? -51.344 16.922 -14.047 1 52 238 LYS A O 1
ATOM 1899 N N . VAL A 1 239 ? -49.75 18.406 -14.352 1 50.06 239 VAL A N 1
ATOM 1900 C CA . VAL A 1 239 ? -50.562 19.375 -15.062 1 50.06 239 VAL A CA 1
ATOM 1901 C C . VAL A 1 239 ? -50.938 18.828 -16.438 1 50.06 239 VAL A C 1
ATOM 1903 O O . VAL A 1 239 ? -52.094 18.906 -16.859 1 50.06 239 VAL A O 1
ATOM 1906 N N . ARG A 1 240 ? -50 18.188 -17.047 1 51.41 240 ARG A N 1
ATOM 1907 C CA . ARG A 1 240 ? -50.25 17.609 -18.359 1 51.41 240 ARG A CA 1
ATOM 1908 C C . ARG A 1 240 ? -51.25 16.469 -18.281 1 51.41 240 ARG A C 1
ATOM 1910 O O . ARG A 1 240 ? -52.156 16.359 -19.125 1 51.41 240 ARG A O 1
ATOM 1917 N N . ALA A 1 241 ? -51.188 15.734 -17.266 1 52.44 241 ALA A N 1
ATOM 1918 C CA . ALA A 1 241 ? -52.094 14.625 -17.047 1 52.44 241 ALA A CA 1
ATOM 1919 C C . ALA A 1 241 ? -53.531 15.117 -16.781 1 52.44 241 ALA A C 1
ATOM 1921 O O . ALA A 1 241 ? -54.5 14.531 -17.25 1 52.44 241 ALA A O 1
ATOM 1922 N N . LYS A 1 242 ? -53.656 16.203 -16.094 1 48.94 242 LYS A N 1
ATOM 1923 C CA . LYS A 1 242 ? -54.938 16.797 -15.812 1 48.94 242 LYS A CA 1
ATOM 1924 C C . LYS A 1 242 ? -55.531 17.453 -17.062 1 48.94 242 LYS A C 1
ATOM 1926 O O . LYS A 1 242 ? -56.75 17.375 -17.297 1 48.94 242 LYS A O 1
ATOM 1931 N N . VAL A 1 243 ? -54.719 18.031 -17.953 1 49.16 243 VAL A N 1
ATOM 1932 C CA . VAL A 1 243 ? -55.188 18.703 -19.172 1 49.16 243 VAL A CA 1
ATOM 1933 C C . VAL A 1 243 ? -55.625 17.641 -20.188 1 49.16 243 VAL A C 1
ATOM 1935 O O . VAL A 1 243 ? -56.594 17.844 -20.906 1 49.16 243 VAL A O 1
ATOM 1938 N N . SER A 1 244 ? -54.938 16.578 -20.188 1 48.41 244 SER A N 1
ATOM 1939 C CA . SER A 1 244 ? -55.281 15.508 -21.094 1 48.41 244 SER A CA 1
ATOM 1940 C C . SER A 1 244 ? -56.625 14.898 -20.734 1 48.41 244 SER A C 1
ATOM 1942 O O . SER A 1 244 ? -57.375 14.445 -21.625 1 48.41 244 SER A O 1
ATOM 1944 N N . HIS A 1 245 ? -57 14.93 -19.531 1 47.31 245 HIS A N 1
ATOM 1945 C CA . HIS A 1 245 ? -58.281 14.453 -19.078 1 47.31 245 HIS A CA 1
ATOM 1946 C C . HIS A 1 245 ? -59.406 15.391 -19.531 1 47.31 245 HIS A C 1
ATOM 1948 O O . HIS A 1 245 ? -60.531 14.953 -19.781 1 47.31 245 HIS A O 1
ATOM 1954 N N . PHE A 1 246 ? -59.188 16.641 -19.797 1 41.06 246 PHE A N 1
ATOM 1955 C CA . PHE A 1 246 ? -60.219 17.594 -20.234 1 41.06 246 PHE A CA 1
ATOM 1956 C C . PHE A 1 246 ? -60.406 17.516 -21.734 1 41.06 246 PHE A C 1
ATOM 1958 O O . PHE A 1 246 ? -61.438 17.922 -22.25 1 41.06 246 PHE A O 1
ATOM 1965 N N . ASN A 1 247 ? -59.469 17.188 -22.531 1 40 247 ASN A N 1
ATOM 1966 C CA . ASN A 1 247 ? -59.625 17.203 -23.984 1 40 247 ASN A CA 1
ATOM 1967 C C . ASN A 1 247 ? -60.562 16.094 -24.469 1 40 247 ASN A C 1
ATOM 1969 O O . ASN A 1 247 ? -60.844 15.992 -25.656 1 40 247 ASN A O 1
ATOM 1973 N N . VAL A 1 248 ? -60.906 15.156 -23.734 1 38.66 248 VAL A N 1
ATOM 1974 C CA . VAL A 1 248 ? -61.719 14.094 -24.312 1 38.66 248 VAL A CA 1
ATOM 1975 C C . VAL A 1 248 ? -63.156 14.562 -24.422 1 38.66 248 VAL A C 1
ATOM 1977 O O . VAL A 1 248 ? -63.938 14.023 -25.203 1 38.66 248 VAL A O 1
ATOM 1980 N N . SER A 1 249 ? -63.688 15.492 -23.719 1 35.03 249 SER A N 1
ATOM 1981 C CA . SER A 1 249 ? -65.188 15.477 -23.656 1 35.03 249 SER A CA 1
ATOM 1982 C C . SER A 1 249 ? -65.75 16.359 -24.75 1 35.03 249 SER A C 1
ATOM 1984 O O . SER A 1 249 ? -67 16.516 -24.812 1 35.03 249 SER A O 1
ATOM 1986 N N . ILE A 1 250 ? -65.312 17.438 -25.312 1 29.61 250 ILE A N 1
ATOM 1987 C CA . ILE A 1 250 ? -66.25 18.406 -25.891 1 29.61 250 ILE A CA 1
ATOM 1988 C C . ILE A 1 250 ? -66.5 18.062 -27.344 1 29.61 250 ILE A C 1
ATOM 1990 O O . ILE A 1 250 ? -65.562 18.078 -28.172 1 29.61 250 ILE A O 1
ATOM 1994 N N . PRO A 1 251 ? -67.562 17.234 -27.719 1 37.19 251 PRO A N 1
ATOM 1995 C CA . PRO A 1 251 ? -68.188 16.984 -29.031 1 37.19 251 PRO A CA 1
ATOM 1996 C C . PRO A 1 251 ? -68.812 18.234 -29.656 1 37.19 251 PRO A C 1
ATOM 1998 O O . PRO A 1 251 ? -69.562 18.938 -29.016 1 37.19 251 PRO A O 1
ATOM 2001 N N . ILE A 1 252 ? -68.125 19.172 -30.422 1 29.7 252 ILE A N 1
ATOM 2002 C CA . ILE A 1 252 ? -68.812 20.391 -30.875 1 29.7 252 ILE A CA 1
ATOM 2003 C C . ILE A 1 252 ? -69.875 20.031 -31.891 1 29.7 252 ILE A C 1
ATOM 2005 O O . ILE A 1 252 ? -69.625 19.359 -32.875 1 29.7 252 ILE A O 1
ATOM 2009 N N . LYS A 1 253 ? -71.25 20.062 -31.531 1 28.08 253 LYS A N 1
ATOM 2010 C CA . LYS A 1 253 ? -72.438 20.016 -32.406 1 28.08 253 LYS A CA 1
ATOM 2011 C C . LYS A 1 253 ? -72.5 21.234 -33.344 1 28.08 253 LYS A C 1
ATOM 2013 O O . LYS A 1 253 ? -72.438 22.375 -32.844 1 28.08 253 LYS A O 1
ATOM 2018 N N . ILE A 1 254 ? -71.938 21.328 -34.594 1 24.73 254 ILE A N 1
ATOM 2019 C CA . ILE A 1 254 ? -72.125 22.359 -35.594 1 24.73 254 ILE A CA 1
ATOM 2020 C C . ILE A 1 254 ? -73.562 22.312 -36.094 1 24.73 254 ILE A C 1
ATOM 2022 O O . ILE A 1 254 ? -74.062 21.266 -36.531 1 24.73 254 ILE A O 1
ATOM 2026 N N . LYS A 1 255 ? -74.438 23.391 -35.688 1 20.66 255 LYS A N 1
ATOM 2027 C CA . LYS A 1 255 ? -75.562 23.812 -36.5 1 20.66 255 LYS A CA 1
ATOM 2028 C C . LYS A 1 255 ? -75.125 24.453 -37.781 1 20.66 255 LYS A C 1
ATOM 2030 O O . LYS A 1 255 ? -74.125 25.203 -37.812 1 20.66 255 LYS A O 1
ATOM 2035 N N . MET B 1 1 ? -23.812 86 6.117 1 18.48 1 MET B N 1
ATOM 2036 C CA . MET B 1 1 ? -22.672 85.562 6.934 1 18.48 1 MET B CA 1
ATOM 2037 C C . MET B 1 1 ? -21.812 84.562 6.207 1 18.48 1 MET B C 1
ATOM 2039 O O . MET B 1 1 ? -22.344 83.688 5.508 1 18.48 1 MET B O 1
ATOM 2043 N N . ALA B 1 2 ? -20.391 84.688 6.297 1 19.98 2 ALA B N 1
ATOM 2044 C CA . ALA B 1 2 ? -19.125 84.438 5.625 1 19.98 2 ALA B CA 1
ATOM 2045 C C . ALA B 1 2 ? -18.719 83 5.688 1 19.98 2 ALA B C 1
ATOM 2047 O O . ALA B 1 2 ? -19.141 82.25 6.594 1 19.98 2 ALA B O 1
ATOM 2048 N N . GLN B 1 3 ? -17.891 82.375 4.711 1 20.95 3 GLN B N 1
ATOM 2049 C CA . GLN B 1 3 ? -17.359 81.188 4.031 1 20.95 3 GLN B CA 1
ATOM 2050 C C . GLN B 1 3 ? -16.281 80.5 4.871 1 20.95 3 GLN B C 1
ATOM 2052 O O . GLN B 1 3 ? -15.602 79.625 4.398 1 20.95 3 GLN B O 1
ATOM 2057 N N . GLN B 1 4 ? -16.219 80.438 6.219 1 23.47 4 GLN B N 1
ATOM 2058 C CA . GLN B 1 4 ? -14.898 80.438 6.82 1 23.47 4 GLN B CA 1
ATOM 2059 C C . GLN B 1 4 ? -14.18 79.125 6.527 1 23.47 4 GLN B C 1
ATOM 2061 O O . GLN B 1 4 ? -14.719 78 6.785 1 23.47 4 GLN B O 1
ATOM 2066 N N . HIS B 1 5 ? -13.086 79.062 5.605 1 24.09 5 HIS B N 1
ATOM 2067 C CA . HIS B 1 5 ? -12.117 78.188 4.945 1 24.09 5 HIS B CA 1
ATOM 2068 C C . HIS B 1 5 ? -11.195 77.5 5.957 1 24.09 5 HIS B C 1
ATOM 2070 O O . HIS B 1 5 ? -10.453 78.188 6.668 1 24.09 5 HIS B O 1
ATOM 2076 N N . PHE B 1 6 ? -11.641 76.562 6.785 1 23.8 6 PHE B N 1
ATOM 2077 C CA . PHE B 1 6 ? -10.789 76.125 7.871 1 23.8 6 PHE B CA 1
ATOM 2078 C C . PHE B 1 6 ? -9.477 75.562 7.328 1 23.8 6 PHE B C 1
ATOM 2080 O O . PHE B 1 6 ? -9.477 74.688 6.426 1 23.8 6 PHE B O 1
ATOM 2087 N N . GLN B 1 7 ? -8.266 76.25 7.355 1 22.47 7 GLN B N 1
ATOM 2088 C CA . GLN B 1 7 ? -6.863 76.188 6.965 1 22.47 7 GLN B CA 1
ATOM 2089 C C . GLN B 1 7 ? -6.156 75 7.586 1 22.47 7 GLN B C 1
ATOM 2091 O O . GLN B 1 7 ? -6.273 74.75 8.789 1 22.47 7 GLN B O 1
ATOM 2096 N N . PRO B 1 8 ? -5.602 73.938 6.789 1 23.62 8 PRO B N 1
ATOM 2097 C CA . PRO B 1 8 ? -5.016 72.625 6.984 1 23.62 8 PRO B CA 1
ATOM 2098 C C . PRO B 1 8 ? -3.742 72.625 7.824 1 23.62 8 PRO B C 1
ATOM 2100 O O . PRO B 1 8 ? -2.775 73.312 7.465 1 23.62 8 PRO B O 1
ATOM 2103 N N . SER B 1 9 ? -3.715 72.75 9.125 1 20.69 9 SER B N 1
ATOM 2104 C CA . SER B 1 9 ? -2.531 73.125 9.883 1 20.69 9 SER B CA 1
ATOM 2105 C C . SER B 1 9 ? -1.362 72.25 9.594 1 20.69 9 SER B C 1
ATOM 2107 O O . SER B 1 9 ? -1.557 71.125 9.086 1 20.69 9 SER B O 1
ATOM 2109 N N . ALA B 1 10 ? -0.069 72.438 10.18 1 21.3 10 ALA B N 1
ATOM 2110 C CA . ALA B 1 10 ? 1.385 72.5 10.062 1 21.3 10 ALA B CA 1
ATOM 2111 C C . ALA B 1 10 ? 2.035 71.125 10.359 1 21.3 10 ALA B C 1
ATOM 2113 O O . ALA B 1 10 ? 3.264 71.062 10.375 1 21.3 10 ALA B O 1
ATOM 2114 N N . LEU B 1 11 ? 1.419 70.188 11.117 1 20.83 11 LEU B N 1
ATOM 2115 C CA . LEU B 1 11 ? 2.266 69.312 11.953 1 20.83 11 LEU B CA 1
ATOM 2116 C C . LEU B 1 11 ? 3.152 68.438 11.094 1 20.83 11 LEU B C 1
ATOM 2118 O O . LEU B 1 11 ? 2.727 67.375 10.664 1 20.83 11 LEU B O 1
ATOM 2122 N N . ASP B 1 12 ? 3.697 68.812 9.852 1 20.7 12 ASP B N 1
ATOM 2123 C CA . ASP B 1 12 ? 4.484 68.25 8.758 1 20.7 12 ASP B CA 1
ATOM 2124 C C . ASP B 1 12 ? 5.832 67.75 9.266 1 20.7 12 ASP B C 1
ATOM 2126 O O . ASP B 1 12 ? 6.492 66.938 8.594 1 20.7 12 ASP B O 1
ATOM 2130 N N . SER B 1 13 ? 6.504 68.5 10.195 1 20.2 13 SER B N 1
ATOM 2131 C CA . SER B 1 13 ? 7.938 68.688 10.031 1 20.2 13 SER B CA 1
ATOM 2132 C C . SER B 1 13 ? 8.734 67.438 10.297 1 20.2 13 SER B C 1
ATOM 2134 O O . SER B 1 13 ? 9.578 67.062 9.492 1 20.2 13 SER B O 1
ATOM 2136 N N . ASN B 1 14 ? 9.07 67.125 11.617 1 20.25 14 ASN B N 1
ATOM 2137 C CA . ASN B 1 14 ? 10.406 66.875 12.141 1 20.25 14 ASN B CA 1
ATOM 2138 C C . ASN B 1 14 ? 10.758 65.375 11.992 1 20.25 14 ASN B C 1
ATOM 2140 O O . ASN B 1 14 ? 11.734 64.938 12.578 1 20.25 14 ASN B O 1
ATOM 2144 N N . LEU B 1 15 ? 9.766 64.5 11.742 1 20.47 15 LEU B N 1
ATOM 2145 C CA . LEU B 1 15 ? 10.07 63.125 12.062 1 20.47 15 LEU B CA 1
ATOM 2146 C C . LEU B 1 15 ? 11.117 62.562 11.109 1 20.47 15 LEU B C 1
ATOM 2148 O O . LEU B 1 15 ? 11.273 61.344 10.992 1 20.47 15 LEU B O 1
ATOM 2152 N N . ALA B 1 16 ? 11.906 63.438 10.32 1 22.03 16 ALA B N 1
ATOM 2153 C CA . ALA B 1 16 ? 12.914 63.156 9.312 1 22.03 16 ALA B CA 1
ATOM 2154 C C . ALA B 1 16 ? 14.07 62.344 9.906 1 22.03 16 ALA B C 1
ATOM 2156 O O . ALA B 1 16 ? 14.672 61.531 9.227 1 22.03 16 ALA B O 1
ATOM 2157 N N . THR B 1 17 ? 14.484 62.844 11.109 1 22.19 17 THR B N 1
ATOM 2158 C CA . THR B 1 17 ? 15.914 62.75 11.375 1 22.19 17 THR B CA 1
ATOM 2159 C C . THR B 1 17 ? 16.359 61.281 11.523 1 22.19 17 THR B C 1
ATOM 2161 O O . THR B 1 17 ? 17.453 60.938 11.109 1 22.19 17 THR B O 1
ATOM 2164 N N . LEU B 1 18 ? 15.734 60.594 12.484 1 19.92 18 LEU B N 1
ATOM 2165 C CA . LEU B 1 18 ? 16.547 59.594 13.195 1 19.92 18 LEU B CA 1
ATOM 2166 C C . LEU B 1 18 ? 16.875 58.406 12.297 1 19.92 18 LEU B C 1
ATOM 2168 O O . LEU B 1 18 ? 17.156 57.312 12.789 1 19.92 18 LEU B O 1
ATOM 2172 N N . ALA B 1 19 ? 16.781 58.531 10.914 1 22.61 19 ALA B N 1
ATOM 2173 C CA . ALA B 1 19 ? 17.062 57.5 9.914 1 22.61 19 ALA B CA 1
ATOM 2174 C C . ALA B 1 19 ? 18.516 57.062 9.977 1 22.61 19 ALA B C 1
ATOM 2176 O O . ALA B 1 19 ? 18.922 56.125 9.258 1 22.61 19 ALA B O 1
ATOM 2177 N N . GLN B 1 20 ? 19.328 57.969 10.453 1 21.41 20 GLN B N 1
ATOM 2178 C CA . GLN B 1 20 ? 20.688 57.875 9.938 1 21.41 20 GLN B CA 1
ATOM 2179 C C . GLN B 1 20 ? 21.375 56.562 10.367 1 21.41 20 GLN B C 1
ATOM 2181 O O . GLN B 1 20 ? 22.109 55.969 9.586 1 21.41 20 GLN B O 1
ATOM 2186 N N . ALA B 1 21 ? 21.562 56.438 11.656 1 21.12 21 ALA B N 1
ATOM 2187 C CA . ALA B 1 21 ? 22.906 56.156 12.133 1 21.12 21 ALA B CA 1
ATOM 2188 C C . ALA B 1 21 ? 23.312 54.719 11.773 1 21.12 21 ALA B C 1
ATOM 2190 O O . ALA B 1 21 ? 24.406 54.5 11.227 1 21.12 21 ALA B O 1
ATOM 2191 N N . SER B 1 22 ? 23.078 53.719 12.703 1 21.92 22 SER B N 1
ATOM 2192 C CA . SER B 1 22 ? 24.109 52.812 13.188 1 21.92 22 SER B CA 1
ATOM 2193 C C . SER B 1 22 ? 24.391 51.688 12.188 1 21.92 22 SER B C 1
ATOM 2195 O O . SER B 1 22 ? 23.453 50.969 11.781 1 21.92 22 SER B O 1
ATOM 2197 N N . GLN B 1 23 ? 25.375 51.812 11.266 1 22.97 23 GLN B N 1
ATOM 2198 C CA . GLN B 1 23 ? 26.078 51.031 10.25 1 22.97 23 GLN B CA 1
ATOM 2199 C C . GLN B 1 23 ? 26.5 49.656 10.805 1 22.97 23 GLN B C 1
ATOM 2201 O O . GLN B 1 23 ? 27.375 49 10.227 1 22.97 23 GLN B O 1
ATOM 2206 N N . ALA B 1 24 ? 26.406 49.406 12.125 1 25.42 24 ALA B N 1
ATOM 2207 C CA . ALA B 1 24 ? 27.344 48.406 12.633 1 25.42 24 ALA B CA 1
ATOM 2208 C C . ALA B 1 24 ? 27.328 47.125 11.766 1 25.42 24 ALA B C 1
ATOM 2210 O O . ALA B 1 24 ? 26.328 46.844 11.094 1 25.42 24 ALA B O 1
ATOM 2211 N N . GLU B 1 25 ? 28.5 46.406 11.719 1 27.84 25 GLU B N 1
ATOM 2212 C CA . GLU B 1 25 ? 29.141 45.312 10.984 1 27.84 25 GLU B CA 1
ATOM 2213 C C . GLU B 1 25 ? 28.266 44.062 10.992 1 27.84 25 GLU B C 1
ATOM 2215 O O . GLU B 1 25 ? 27.75 43.656 12.039 1 27.84 25 GLU B O 1
ATOM 2220 N N . ARG B 1 26 ? 27.625 43.719 9.961 1 26.02 26 ARG B N 1
ATOM 2221 C CA . ARG B 1 26 ? 26.766 42.562 9.773 1 26.02 26 ARG B CA 1
ATOM 2222 C C . ARG B 1 26 ? 27.469 41.281 10.242 1 26.02 26 ARG B C 1
ATOM 2224 O O . ARG B 1 26 ? 28.562 41 9.805 1 26.02 26 ARG B O 1
ATOM 2231 N N . PRO B 1 27 ? 27.438 41.031 11.57 1 26.94 27 PRO B N 1
ATOM 2232 C CA . PRO B 1 27 ? 28.203 39.844 11.891 1 26.94 27 PRO B CA 1
ATOM 2233 C C . PRO B 1 27 ? 28.094 38.75 10.812 1 26.94 27 PRO B C 1
ATOM 2235 O O . PRO B 1 27 ? 27.094 38.719 10.078 1 26.94 27 PRO B O 1
ATOM 2238 N N . LYS B 1 28 ? 29.25 38.062 10.492 1 29.3 28 LYS B N 1
ATOM 2239 C CA . LYS B 1 28 ? 29.562 36.938 9.594 1 29.3 28 LYS B CA 1
ATOM 2240 C C . LYS B 1 28 ? 28.5 35.844 9.656 1 29.3 28 LYS B C 1
ATOM 2242 O O . LYS B 1 28 ? 28.078 35.469 10.742 1 29.3 28 LYS B O 1
ATOM 2247 N N . THR B 1 29 ? 27.562 35.812 8.711 1 27.89 29 THR B N 1
ATOM 2248 C CA . THR B 1 29 ? 26.578 34.812 8.344 1 27.89 29 THR B CA 1
ATOM 2249 C C . THR B 1 29 ? 27.094 33.406 8.625 1 27.89 29 THR B C 1
ATOM 2251 O O . THR B 1 29 ? 28.109 33 8.062 1 27.89 29 THR B O 1
ATOM 2254 N N . LEU B 1 30 ? 27.203 32.969 9.797 1 30.17 30 LEU B N 1
ATOM 2255 C CA . LEU B 1 30 ? 27.578 31.594 10.055 1 30.17 30 LEU B CA 1
ATOM 2256 C C . LEU B 1 30 ? 27.047 30.672 8.961 1 30.17 30 LEU B C 1
ATOM 2258 O O . LEU B 1 30 ? 25.844 30.656 8.695 1 30.17 30 LEU B O 1
ATOM 2262 N N . VAL B 1 31 ? 27.859 30.359 7.941 1 28.22 31 VAL B N 1
ATOM 2263 C CA . VAL B 1 31 ? 27.844 29.406 6.84 1 28.22 31 VAL B CA 1
ATOM 2264 C C . VAL B 1 31 ? 27.219 28.094 7.301 1 28.22 31 VAL B C 1
ATOM 2266 O O . VAL B 1 31 ? 27.719 27.453 8.227 1 28.22 31 VAL B O 1
ATOM 2269 N N . GLN B 1 32 ? 25.938 28.062 7.598 1 28.3 32 GLN B N 1
ATOM 2270 C CA . GLN B 1 32 ? 25.281 26.75 7.625 1 28.3 32 GLN B CA 1
ATOM 2271 C C . GLN B 1 32 ? 26 25.766 6.703 1 28.3 32 GLN B C 1
ATOM 2273 O O . GLN B 1 32 ? 26.062 25.984 5.492 1 28.3 32 GLN B O 1
ATOM 2278 N N . GLN B 1 33 ? 27.141 25.266 7.074 1 31.12 33 GLN B N 1
ATOM 2279 C CA . GLN B 1 33 ? 27.797 24.156 6.395 1 31.12 33 GLN B CA 1
ATOM 2280 C C . GLN B 1 33 ? 26.766 23.234 5.738 1 31.12 33 GLN B C 1
ATOM 2282 O O . GLN B 1 33 ? 25.875 22.719 6.41 1 31.12 33 GLN B O 1
ATOM 2287 N N . SER B 1 34 ? 26.281 23.531 4.582 1 33.69 34 SER B N 1
ATOM 2288 C CA . SER B 1 34 ? 25.703 22.641 3.588 1 33.69 34 SER B CA 1
ATOM 2289 C C . SER B 1 34 ? 26.328 21.25 3.672 1 33.69 34 SER B C 1
ATOM 2291 O O . SER B 1 34 ? 27.547 21.109 3.527 1 33.69 34 SER B O 1
ATOM 2293 N N . PHE B 1 35 ? 26.125 20.5 4.617 1 31.45 35 PHE B N 1
ATOM 2294 C CA . PHE B 1 35 ? 26.422 19.109 4.367 1 31.45 35 PHE B CA 1
ATOM 2295 C C . PHE B 1 35 ? 26.234 18.766 2.896 1 31.45 35 PHE B C 1
ATOM 2297 O O . PHE B 1 35 ? 25.125 18.422 2.473 1 31.45 35 PHE B O 1
ATOM 2304 N N . LYS B 1 36 ? 26.547 19.594 1.969 1 32.94 36 LYS B N 1
ATOM 2305 C CA . LYS B 1 36 ? 26.922 19.156 0.626 1 32.94 36 LYS B CA 1
ATOM 2306 C C . LYS B 1 36 ? 27.688 17.828 0.67 1 32.94 36 LYS B C 1
ATOM 2308 O O . LYS B 1 36 ? 28.906 17.828 0.869 1 32.94 36 LYS B O 1
ATOM 2313 N N . THR B 1 37 ? 27.25 16.938 1.509 1 35.31 37 THR B N 1
ATOM 2314 C CA . THR B 1 37 ? 27.766 15.602 1.216 1 35.31 37 THR B CA 1
ATOM 2315 C C . THR B 1 37 ? 28.078 15.461 -0.269 1 35.31 37 THR B C 1
ATOM 2317 O O . THR B 1 37 ? 27.266 15.805 -1.123 1 35.31 37 THR B O 1
ATOM 2320 N N . CYS B 1 38 ? 29.25 15.727 -0.628 1 35.06 38 CYS B N 1
ATOM 2321 C CA . CYS B 1 38 ? 29.812 15.258 -1.896 1 35.06 38 CYS B CA 1
ATOM 2322 C C . CYS B 1 38 ? 29.047 14.047 -2.414 1 35.06 38 CYS B C 1
ATOM 2324 O O . CYS B 1 38 ? 29.312 12.914 -2.014 1 35.06 38 CYS B O 1
ATOM 2326 N N . ILE B 1 39 ? 27.781 14.102 -2.354 1 41.38 39 ILE B N 1
ATOM 2327 C CA . ILE B 1 39 ? 27.203 13.055 -3.197 1 41.38 39 ILE B CA 1
ATOM 2328 C C . ILE B 1 39 ? 27.984 12.977 -4.508 1 41.38 39 ILE B C 1
ATOM 2330 O O . ILE B 1 39 ? 27.938 13.891 -5.332 1 41.38 39 ILE B O 1
ATOM 2334 N N . GLN B 1 40 ? 29.234 12.805 -4.426 1 42.88 40 GLN B N 1
ATOM 2335 C CA . GLN B 1 40 ? 29.844 12.422 -5.695 1 42.88 40 GLN B CA 1
ATOM 2336 C C . GLN B 1 40 ? 28.797 11.891 -6.676 1 42.88 40 GLN B C 1
ATOM 2338 O O . GLN B 1 40 ? 28.047 10.961 -6.352 1 42.88 40 GLN B O 1
ATOM 2343 N N . LYS B 1 41 ? 28.203 12.805 -7.344 1 52.44 41 LYS B N 1
ATOM 2344 C CA . LYS B 1 41 ? 27.359 12.406 -8.469 1 52.44 41 LYS B CA 1
ATOM 2345 C C . LYS B 1 41 ? 27.828 11.078 -9.055 1 52.44 41 LYS B C 1
ATOM 2347 O O . LYS B 1 41 ? 28.797 11.039 -9.828 1 52.44 41 LYS B O 1
ATOM 2352 N N . LYS B 1 42 ? 27.859 10.156 -8.195 1 67.44 42 LYS B N 1
ATOM 2353 C CA . LYS B 1 42 ? 28.219 8.867 -8.773 1 67.44 42 LYS B CA 1
ATOM 2354 C C . LYS B 1 42 ? 27.406 8.578 -10.031 1 67.44 42 LYS B C 1
ATOM 2356 O O . LYS B 1 42 ? 26.234 8.961 -10.117 1 67.44 42 LYS B O 1
ATOM 2361 N N . MET B 1 43 ? 28.125 8.398 -11.008 1 81.12 43 MET B N 1
ATOM 2362 C CA . MET B 1 43 ? 27.516 8.086 -12.297 1 81.12 43 MET B CA 1
ATOM 2363 C C . MET B 1 43 ? 26.516 6.945 -12.164 1 81.12 43 MET B C 1
ATOM 2365 O O . MET B 1 43 ? 26.812 5.926 -11.531 1 81.12 43 MET B O 1
ATOM 2369 N N . ALA B 1 44 ? 25.391 7.242 -12.547 1 87.62 44 ALA B N 1
ATOM 2370 C CA . ALA B 1 44 ? 24.328 6.234 -12.562 1 87.62 44 ALA B CA 1
ATOM 2371 C C . ALA B 1 44 ? 24.828 4.938 -13.203 1 87.62 44 ALA B C 1
ATOM 2373 O O . ALA B 1 44 ? 25.719 4.957 -14.055 1 87.62 44 ALA B O 1
ATOM 2374 N N . TYR B 1 45 ? 24.297 3.828 -12.75 1 90.69 45 TYR B N 1
ATOM 2375 C CA . TYR B 1 45 ? 24.594 2.555 -13.398 1 90.69 45 TYR B CA 1
ATOM 2376 C C . TYR B 1 45 ? 24.203 2.584 -14.867 1 90.69 45 TYR B C 1
ATOM 2378 O O . TYR B 1 45 ? 23.172 3.164 -15.227 1 90.69 45 TYR B O 1
ATOM 2386 N N . ALA B 1 46 ? 25 1.958 -15.594 1 86 46 ALA B N 1
ATOM 2387 C CA . ALA B 1 46 ? 24.609 1.757 -16.984 1 86 46 ALA B CA 1
ATOM 2388 C C . ALA B 1 46 ? 23.375 0.865 -17.094 1 86 46 ALA B C 1
ATOM 2390 O O . ALA B 1 46 ? 23.078 0.11 -16.172 1 86 46 ALA B O 1
ATOM 2391 N N . VAL B 1 47 ? 22.734 0.967 -18.188 1 84.69 47 VAL B N 1
ATOM 2392 C CA . VAL B 1 47 ? 21.5 0.232 -18.406 1 84.69 47 VAL B CA 1
ATOM 2393 C C . VAL B 1 47 ? 21.766 -1.27 -18.375 1 84.69 47 VAL B C 1
ATOM 2395 O O . VAL B 1 47 ? 20.938 -2.049 -17.906 1 84.69 47 VAL B O 1
ATOM 2398 N N . ASP B 1 48 ? 22.938 -1.638 -18.766 1 87.12 48 ASP B N 1
ATOM 2399 C CA . ASP B 1 48 ? 23.266 -3.059 -18.844 1 87.12 48 ASP B CA 1
ATOM 2400 C C . ASP B 1 48 ? 24.031 -3.514 -17.594 1 87.12 48 ASP B C 1
ATOM 2402 O O . ASP B 1 48 ? 24.531 -4.633 -17.562 1 87.12 48 ASP B O 1
ATOM 2406 N N . SER B 1 49 ? 24.094 -2.693 -16.609 1 92.31 49 SER B N 1
ATOM 2407 C CA . SER B 1 49 ? 24.75 -3.031 -15.359 1 92.31 49 SER B CA 1
ATOM 2408 C C . SER B 1 49 ? 24.078 -4.211 -14.672 1 92.31 49 SER B C 1
ATOM 2410 O O . SER B 1 49 ? 22.844 -4.219 -14.508 1 92.31 49 SER B O 1
ATOM 2412 N N . PRO B 1 50 ? 24.875 -5.23 -14.359 1 93.56 50 PRO B N 1
ATOM 2413 C CA . PRO B 1 50 ? 24.297 -6.379 -13.648 1 93.56 50 PRO B CA 1
ATOM 2414 C C . PRO B 1 50 ? 23.625 -5.984 -12.336 1 93.56 50 PRO B C 1
ATOM 2416 O O . PRO B 1 50 ? 22.578 -6.551 -11.977 1 93.56 50 PRO B O 1
ATOM 2419 N N . ARG B 1 51 ? 24.203 -5.055 -11.68 1 94.12 51 ARG B N 1
ATOM 2420 C CA . ARG B 1 51 ? 23.609 -4.633 -10.414 1 94.12 51 ARG B CA 1
ATOM 2421 C C . ARG B 1 51 ? 22.281 -3.932 -10.641 1 94.12 51 ARG B C 1
ATOM 2423 O O . ARG B 1 51 ? 21.312 -4.164 -9.906 1 94.12 51 ARG B O 1
ATOM 2430 N N . LYS B 1 52 ? 22.25 -3.1 -11.609 1 95.62 52 LYS B N 1
ATOM 2431 C CA . LYS B 1 52 ? 20.984 -2.445 -11.922 1 95.62 52 LYS B CA 1
ATOM 2432 C C . LYS B 1 52 ? 19.906 -3.469 -12.258 1 95.62 52 LYS B C 1
ATOM 2434 O O . LYS B 1 52 ? 18.766 -3.359 -11.781 1 95.62 52 LYS B O 1
ATOM 2439 N N . HIS B 1 53 ? 20.297 -4.406 -13.07 1 95.5 53 HIS B N 1
ATOM 2440 C CA . HIS B 1 53 ? 19.344 -5.445 -13.453 1 95.5 53 HIS B CA 1
ATOM 2441 C C . HIS B 1 53 ? 18.859 -6.227 -12.242 1 95.5 53 HIS B C 1
ATOM 2443 O O . HIS B 1 53 ? 17.656 -6.504 -12.117 1 95.5 53 HIS B O 1
ATOM 2449 N N . ALA B 1 54 ? 19.781 -6.555 -11.414 1 96.44 54 ALA B N 1
ATOM 2450 C CA . ALA B 1 54 ? 19.422 -7.293 -10.211 1 96.44 54 ALA B CA 1
ATOM 2451 C C . ALA B 1 54 ? 18.469 -6.488 -9.328 1 96.44 54 ALA B C 1
ATOM 2453 O O . ALA B 1 54 ? 17.469 -7.016 -8.836 1 96.44 54 ALA B O 1
ATOM 2454 N N . LEU B 1 55 ? 18.766 -5.234 -9.148 1 97.31 55 LEU B N 1
ATOM 2455 C CA . LEU B 1 55 ? 17.938 -4.379 -8.312 1 97.31 55 LEU B CA 1
ATOM 2456 C C . LEU B 1 55 ? 16.562 -4.148 -8.945 1 97.31 55 LEU B C 1
ATOM 2458 O O . LEU B 1 55 ? 15.547 -4.117 -8.25 1 97.31 55 LEU B O 1
ATOM 2462 N N . ASP B 1 56 ? 16.516 -4.004 -10.234 1 97.75 56 ASP B N 1
ATOM 2463 C CA . ASP B 1 56 ? 15.242 -3.875 -10.938 1 97.75 56 ASP B CA 1
ATOM 2464 C C . ASP B 1 56 ? 14.352 -5.082 -10.68 1 97.75 56 ASP B C 1
ATOM 2466 O O . ASP B 1 56 ? 13.148 -4.93 -10.43 1 97.75 56 ASP B O 1
ATOM 2470 N N . ASN B 1 57 ? 14.984 -6.184 -10.766 1 97.12 57 ASN B N 1
ATOM 2471 C CA . ASN B 1 57 ? 14.227 -7.406 -10.516 1 97.12 57 ASN B CA 1
ATOM 2472 C C . ASN B 1 57 ? 13.727 -7.469 -9.078 1 97.12 57 ASN B C 1
ATOM 2474 O O . ASN B 1 57 ? 12.609 -7.93 -8.828 1 97.12 57 ASN B O 1
ATOM 2478 N N . LEU B 1 58 ? 14.516 -7.062 -8.18 1 97.81 58 LEU B N 1
ATOM 2479 C CA . LEU B 1 58 ? 14.109 -7.07 -6.777 1 97.81 58 LEU B CA 1
ATOM 2480 C C . LEU B 1 58 ? 13 -6.055 -6.527 1 97.81 58 LEU B C 1
ATOM 2482 O O . LEU B 1 58 ? 12.117 -6.289 -5.691 1 97.81 58 LEU B O 1
ATOM 2486 N N . VAL B 1 59 ? 13.016 -4.957 -7.211 1 98.31 59 VAL B N 1
ATOM 2487 C CA . VAL B 1 59 ? 11.93 -3.984 -7.129 1 98.31 59 VAL B CA 1
ATOM 2488 C C . VAL B 1 59 ? 10.641 -4.605 -7.648 1 98.31 59 VAL B C 1
ATOM 2490 O O . VAL B 1 59 ? 9.578 -4.453 -7.039 1 98.31 59 VAL B O 1
ATOM 2493 N N . ALA B 1 60 ? 10.766 -5.277 -8.75 1 98 60 ALA B N 1
ATOM 2494 C CA . ALA B 1 60 ? 9.594 -5.969 -9.289 1 98 60 ALA B CA 1
ATOM 2495 C C . ALA B 1 60 ? 9.055 -6.988 -8.289 1 98 60 ALA B C 1
ATOM 2497 O O . ALA B 1 60 ? 7.836 -7.098 -8.102 1 98 60 ALA B O 1
ATOM 2498 N N . GLN B 1 61 ? 9.906 -7.672 -7.664 1 97.06 61 GLN B N 1
ATOM 2499 C CA . GLN B 1 61 ? 9.5 -8.648 -6.66 1 97.06 61 GLN B CA 1
ATOM 2500 C C . GLN B 1 61 ? 8.836 -7.969 -5.469 1 97.06 61 GLN B C 1
ATOM 2502 O O . GLN B 1 61 ? 7.832 -8.469 -4.945 1 97.06 61 GLN B O 1
ATOM 2507 N N . PHE B 1 62 ? 9.43 -6.883 -5.059 1 97.88 62 PHE B N 1
ATOM 2508 C CA . PHE B 1 62 ? 8.844 -6.082 -3.992 1 97.88 62 PHE B CA 1
ATOM 2509 C C . PHE B 1 62 ? 7.402 -5.703 -4.324 1 97.88 62 PHE B C 1
ATOM 2511 O O . PHE B 1 62 ? 6.512 -5.84 -3.486 1 97.88 62 PHE B O 1
ATOM 2518 N N . VAL B 1 63 ? 7.121 -5.336 -5.523 1 97.69 63 VAL B N 1
ATOM 2519 C CA . VAL B 1 63 ? 5.801 -4.895 -5.969 1 97.69 63 VAL B CA 1
ATOM 2520 C C . VAL B 1 63 ? 4.832 -6.074 -5.969 1 97.69 63 VAL B C 1
ATOM 2522 O O . VAL B 1 63 ? 3.727 -5.973 -5.43 1 97.69 63 VAL B O 1
ATOM 2525 N N . VAL B 1 64 ? 5.285 -7.176 -6.449 1 95.81 64 VAL B N 1
ATOM 2526 C CA . VAL B 1 64 ? 4.41 -8.328 -6.648 1 95.81 64 VAL B CA 1
ATOM 2527 C C . VAL B 1 64 ? 4.176 -9.031 -5.312 1 95.81 64 VAL B C 1
ATOM 2529 O O . VAL B 1 64 ? 3.033 -9.297 -4.938 1 95.81 64 VAL B O 1
ATOM 2532 N N . LEU B 1 65 ? 5.215 -9.305 -4.555 1 94.69 65 LEU B N 1
ATOM 2533 C CA . LEU B 1 65 ? 5.121 -10.07 -3.32 1 94.69 65 LEU B CA 1
ATOM 2534 C C . LEU B 1 65 ? 4.375 -9.289 -2.244 1 94.69 65 LEU B C 1
ATOM 2536 O O . LEU B 1 65 ? 3.633 -9.875 -1.449 1 94.69 65 LEU B O 1
ATOM 2540 N N . ASP B 1 66 ? 4.629 -7.992 -2.307 1 94.62 66 ASP B N 1
ATOM 2541 C CA . ASP B 1 66 ? 4.043 -7.172 -1.25 1 94.62 66 ASP B CA 1
ATOM 2542 C C . ASP B 1 66 ? 2.775 -6.477 -1.735 1 94.62 66 ASP B C 1
ATOM 2544 O O . ASP B 1 66 ? 2.223 -5.621 -1.037 1 94.62 66 ASP B O 1
ATOM 2548 N N . MET B 1 67 ? 2.385 -6.781 -2.92 1 94 67 MET B N 1
ATOM 2549 C CA . MET B 1 67 ? 1.157 -6.27 -3.527 1 94 67 MET B CA 1
ATOM 2550 C C . MET B 1 67 ? 1.135 -4.746 -3.51 1 94 67 MET B C 1
ATOM 2552 O O . MET B 1 67 ? 0.139 -4.141 -3.111 1 94 67 MET B O 1
ATOM 2556 N N . GLN B 1 68 ? 2.205 -4.172 -3.881 1 95.19 68 GLN B N 1
ATOM 2557 C CA . GLN B 1 68 ? 2.301 -2.723 -4.004 1 95.19 68 GLN B CA 1
ATOM 2558 C C . GLN B 1 68 ? 1.625 -2.232 -5.281 1 95.19 68 GLN B C 1
ATOM 2560 O O . GLN B 1 68 ? 1.68 -2.902 -6.316 1 95.19 68 GLN B O 1
ATOM 2565 N N . PRO B 1 69 ? 1.074 -0.96 -5.199 1 93.81 69 PRO B N 1
ATOM 2566 C CA . PRO B 1 69 ? 0.668 -0.38 -6.48 1 93.81 69 PRO B CA 1
ATOM 2567 C C . PRO B 1 69 ? 1.852 -0.123 -7.414 1 93.81 69 PRO B C 1
ATOM 2569 O O . PRO B 1 69 ? 2.965 0.135 -6.949 1 93.81 69 PRO B O 1
ATOM 2572 N N . PHE B 1 70 ? 1.567 -0.136 -8.727 1 94.31 70 PHE B N 1
ATOM 2573 C CA . PHE B 1 70 ? 2.631 0.072 -9.703 1 94.31 70 PHE B CA 1
ATOM 2574 C C . PHE B 1 70 ? 3.207 1.479 -9.586 1 94.31 70 PHE B C 1
ATOM 2576 O O . PHE B 1 70 ? 4.332 1.732 -10.023 1 94.31 70 PHE B O 1
ATOM 2583 N N . THR B 1 71 ? 2.484 2.369 -8.984 1 94.56 71 THR B N 1
ATOM 2584 C CA . THR B 1 71 ? 2.898 3.762 -8.867 1 94.56 71 THR B CA 1
ATOM 2585 C C . THR B 1 71 ? 3.967 3.916 -7.785 1 94.56 71 THR B C 1
ATOM 2587 O O . THR B 1 71 ? 4.566 4.984 -7.645 1 94.56 71 THR B O 1
ATOM 2590 N N . VAL B 1 72 ? 4.199 2.881 -7.047 1 96.94 72 VAL B N 1
ATOM 2591 C CA . VAL B 1 72 ? 5.121 2.953 -5.918 1 96.94 72 VAL B CA 1
ATOM 2592 C C . VAL B 1 72 ? 6.492 3.43 -6.402 1 96.94 72 VAL B C 1
ATOM 2594 O O . VAL B 1 72 ? 7.199 4.137 -5.68 1 96.94 72 VAL B O 1
ATOM 2597 N N . VAL B 1 73 ? 6.883 3.131 -7.621 1 97.19 73 VAL B N 1
ATOM 2598 C CA . VAL B 1 73 ? 8.195 3.469 -8.156 1 97.19 73 VAL B CA 1
ATOM 2599 C C . VAL B 1 73 ? 8.258 4.961 -8.484 1 97.19 73 VAL B C 1
ATOM 2601 O O . VAL B 1 73 ? 9.32 5.492 -8.797 1 97.19 73 VAL B O 1
ATOM 2604 N N . GLU B 1 74 ? 7.141 5.586 -8.359 1 96.44 74 GLU B N 1
ATOM 2605 C CA . GLU B 1 74 ? 7.07 7.02 -8.625 1 96.44 74 GLU B CA 1
ATOM 2606 C C . GLU B 1 74 ? 6.867 7.809 -7.336 1 96.44 74 GLU B C 1
ATOM 2608 O O . GLU B 1 74 ? 6.895 9.039 -7.348 1 96.44 74 GLU B O 1
ATOM 2613 N N . ASP B 1 75 ? 6.605 7.094 -6.312 1 96.06 75 ASP B N 1
ATOM 2614 C CA . ASP B 1 75 ? 6.301 7.758 -5.047 1 96.06 75 ASP B CA 1
ATOM 2615 C C . ASP B 1 75 ? 7.539 8.438 -4.469 1 96.06 75 ASP B C 1
ATOM 2617 O O . ASP B 1 75 ? 8.648 7.895 -4.559 1 96.06 75 ASP B O 1
ATOM 2621 N N . ARG B 1 76 ? 7.363 9.57 -3.809 1 95.69 76 ARG B N 1
ATOM 2622 C CA . ARG B 1 76 ? 8.461 10.422 -3.354 1 95.69 76 ARG B CA 1
ATOM 2623 C C . ARG B 1 76 ? 9.266 9.734 -2.25 1 95.69 76 ARG B C 1
ATOM 2625 O O . ARG B 1 76 ? 10.492 9.766 -2.266 1 95.69 76 ARG B O 1
ATOM 2632 N N . GLY B 1 77 ? 8.578 9.148 -1.302 1 96.94 77 GLY B N 1
ATOM 2633 C CA . GLY B 1 77 ? 9.266 8.508 -0.197 1 96.94 77 GLY B CA 1
ATOM 2634 C C . GLY B 1 77 ? 10.148 7.355 -0.637 1 96.94 77 GLY B C 1
ATOM 2635 O O . GLY B 1 77 ? 11.297 7.246 -0.203 1 96.94 77 GLY B O 1
ATOM 2636 N N . PHE B 1 78 ? 9.594 6.531 -1.489 1 98.38 78 PHE B N 1
ATOM 2637 C CA . PHE B 1 78 ? 10.344 5.391 -1.999 1 98.38 78 PHE B CA 1
ATOM 2638 C C . PHE B 1 78 ? 11.539 5.859 -2.82 1 98.38 78 PHE B C 1
ATOM 2640 O O . PHE B 1 78 ? 12.648 5.336 -2.668 1 98.38 78 PHE B O 1
ATOM 2647 N N . HIS B 1 79 ? 11.359 6.836 -3.643 1 97.19 79 HIS B N 1
ATOM 2648 C CA . HIS B 1 79 ? 12.438 7.402 -4.449 1 97.19 79 HIS B CA 1
ATOM 2649 C C . HIS B 1 79 ? 13.57 7.918 -3.572 1 97.19 79 HIS B C 1
ATOM 2651 O O . HIS B 1 79 ? 14.742 7.613 -3.82 1 97.19 79 HIS B O 1
ATOM 2657 N N . THR B 1 80 ? 13.234 8.688 -2.594 1 97.19 80 THR B N 1
ATOM 2658 C CA . THR B 1 80 ? 14.227 9.281 -1.706 1 97.19 80 THR B CA 1
ATOM 2659 C C . THR B 1 80 ? 15.008 8.195 -0.966 1 97.19 80 THR B C 1
ATOM 2661 O O . THR B 1 80 ? 16.234 8.273 -0.854 1 97.19 80 THR B O 1
ATOM 2664 N N . LEU B 1 81 ? 14.336 7.211 -0.524 1 98.06 81 LEU B N 1
ATOM 2665 C CA . LEU B 1 81 ? 14.953 6.105 0.195 1 98.06 81 LEU B CA 1
ATOM 2666 C C . LEU B 1 81 ? 15.922 5.344 -0.706 1 98.06 81 LEU B C 1
ATOM 2668 O O . LEU B 1 81 ? 17.078 5.117 -0.335 1 98.06 81 LEU B O 1
ATOM 2672 N N . MET B 1 82 ? 15.445 5.012 -1.895 1 97.75 82 MET B N 1
ATOM 2673 C CA . MET B 1 82 ? 16.266 4.25 -2.83 1 97.75 82 MET B CA 1
ATOM 2674 C C . MET B 1 82 ? 17.516 5.043 -3.229 1 97.75 82 MET B C 1
ATOM 2676 O O . MET B 1 82 ? 18.609 4.488 -3.297 1 97.75 82 MET B O 1
ATOM 2680 N N . ASN B 1 83 ? 17.328 6.266 -3.418 1 96.56 83 ASN B N 1
ATOM 2681 C CA . ASN B 1 83 ? 18.438 7.125 -3.791 1 96.56 83 ASN B CA 1
ATOM 2682 C C . ASN B 1 83 ? 19.469 7.234 -2.666 1 96.56 83 ASN B C 1
ATOM 2684 O O . ASN B 1 83 ? 20.672 7.258 -2.92 1 96.56 83 ASN B O 1
ATOM 2688 N N . ALA B 1 84 ? 19.016 7.332 -1.483 1 96.19 84 ALA B N 1
ATOM 2689 C CA . ALA B 1 84 ? 19.906 7.422 -0.334 1 96.19 84 ALA B CA 1
ATOM 2690 C C . ALA B 1 84 ? 20.688 6.125 -0.147 1 96.19 84 ALA B C 1
ATOM 2692 O O . ALA B 1 84 ? 21.859 6.148 0.259 1 96.19 84 ALA B O 1
ATOM 2693 N N . MET B 1 85 ? 20.062 5.031 -0.476 1 96.31 85 MET B N 1
ATOM 2694 C CA . MET B 1 85 ? 20.703 3.73 -0.287 1 96.31 85 MET B CA 1
ATOM 2695 C C . MET B 1 85 ? 21.734 3.469 -1.378 1 96.31 85 MET B C 1
ATOM 2697 O O . MET B 1 85 ? 22.812 2.934 -1.105 1 96.31 85 MET B O 1
ATOM 2701 N N . ASP B 1 86 ? 21.359 3.807 -2.586 1 95.75 86 ASP B N 1
ATOM 2702 C CA . ASP B 1 86 ? 22.266 3.645 -3.715 1 95.75 86 ASP B CA 1
ATOM 2703 C C . ASP B 1 86 ? 22.078 4.75 -4.746 1 95.75 86 ASP B C 1
ATOM 2705 O O . ASP B 1 86 ? 21.25 4.613 -5.66 1 95.75 86 ASP B O 1
ATOM 2709 N N . PRO B 1 87 ? 22.859 5.754 -4.621 1 95.06 87 PRO B N 1
ATOM 2710 C CA . PRO B 1 87 ? 22.688 6.93 -5.477 1 95.06 87 PRO B CA 1
ATOM 2711 C C . PRO B 1 87 ? 22.922 6.625 -6.953 1 95.06 87 PRO B C 1
ATOM 2713 O O . PRO B 1 87 ? 22.531 7.414 -7.82 1 95.06 87 PRO B O 1
ATOM 2716 N N . ARG B 1 88 ? 23.547 5.539 -7.215 1 95.31 88 ARG B N 1
ATOM 2717 C CA . ARG B 1 88 ? 23.828 5.191 -8.602 1 95.31 88 ARG B CA 1
ATOM 2718 C C . ARG B 1 88 ? 22.641 4.465 -9.234 1 95.31 88 ARG B C 1
ATOM 2720 O O . ARG B 1 88 ? 22.594 4.289 -10.453 1 95.31 88 ARG B O 1
ATOM 2727 N N . TYR B 1 89 ? 21.828 4.082 -8.438 1 96.19 89 TYR B N 1
ATOM 2728 C CA . TYR B 1 89 ? 20.703 3.285 -8.922 1 96.19 89 TYR B CA 1
ATOM 2729 C C . TYR B 1 89 ? 19.531 4.176 -9.305 1 96.19 89 TYR B C 1
ATOM 2731 O O . TYR B 1 89 ? 19.109 5.035 -8.531 1 96.19 89 TYR B O 1
ATOM 2739 N N . SER B 1 90 ? 19 3.969 -10.438 1 95.62 90 SER B N 1
ATOM 2740 C CA . SER B 1 90 ? 17.766 4.625 -10.883 1 95.62 90 SER B CA 1
ATOM 2741 C C . SER B 1 90 ? 16.609 3.633 -10.977 1 95.62 90 SER B C 1
ATOM 2743 O O . SER B 1 90 ? 16.734 2.596 -11.633 1 95.62 90 SER B O 1
ATOM 2745 N N . LEU B 1 91 ? 15.547 3.977 -10.383 1 97.19 91 LEU B N 1
ATOM 2746 C CA . LEU B 1 91 ? 14.359 3.125 -10.375 1 97.19 91 LEU B CA 1
ATOM 2747 C C . LEU B 1 91 ? 13.812 2.951 -11.789 1 97.19 91 LEU B C 1
ATOM 2749 O O . LEU B 1 91 ? 13.891 3.869 -12.609 1 97.19 91 LEU B O 1
ATOM 2753 N N . PRO B 1 92 ? 13.281 1.787 -12.031 1 96.56 92 PRO B N 1
ATOM 2754 C CA . PRO B 1 92 ? 12.578 1.638 -13.312 1 96.56 92 PRO B CA 1
ATOM 2755 C C . PRO B 1 92 ? 11.305 2.486 -13.391 1 96.56 92 PRO B C 1
ATOM 2757 O O . PRO B 1 92 ? 10.695 2.783 -12.359 1 96.56 92 PRO B O 1
ATOM 2760 N N . SER B 1 93 ? 10.961 2.807 -14.547 1 96.31 93 SER B N 1
ATOM 2761 C CA . SER B 1 93 ? 9.688 3.496 -14.742 1 96.31 93 SER B CA 1
ATOM 2762 C C . SER B 1 93 ? 8.508 2.549 -14.539 1 96.31 93 SER B C 1
ATOM 2764 O O . SER B 1 93 ? 8.68 1.328 -14.578 1 96.31 93 SER B O 1
ATOM 2766 N N . ARG B 1 94 ? 7.391 3.174 -14.406 1 96.5 94 ARG B N 1
ATOM 2767 C CA . ARG B 1 94 ? 6.172 2.379 -14.305 1 96.5 94 ARG B CA 1
ATOM 2768 C C . ARG B 1 94 ? 5.961 1.547 -15.57 1 96.5 94 ARG B C 1
ATOM 2770 O O . ARG B 1 94 ? 5.543 0.389 -15.492 1 96.5 94 ARG B O 1
ATOM 2777 N N . ARG B 1 95 ? 6.273 2.102 -16.656 1 96.31 95 ARG B N 1
ATOM 2778 C CA . ARG B 1 95 ? 6.133 1.41 -17.938 1 96.31 95 ARG B CA 1
ATOM 2779 C C . ARG B 1 95 ? 7.062 0.203 -18 1 96.31 95 ARG B C 1
ATOM 2781 O O . ARG B 1 95 ? 6.641 -0.888 -18.391 1 96.31 95 ARG B O 1
ATOM 2788 N N . GLU B 1 96 ? 8.281 0.422 -17.703 1 96.56 96 GLU B N 1
ATOM 2789 C CA . GLU B 1 96 ? 9.234 -0.683 -17.703 1 96.56 96 GLU B CA 1
ATOM 2790 C C . GLU B 1 96 ? 8.82 -1.777 -16.734 1 96.56 96 GLU B C 1
ATOM 2792 O O . GLU B 1 96 ? 8.93 -2.967 -17.031 1 96.56 96 GLU B O 1
ATOM 2797 N N . LEU B 1 97 ? 8.375 -1.362 -15.641 1 97.62 97 LEU B N 1
ATOM 2798 C CA . LEU B 1 97 ? 7.918 -2.289 -14.609 1 97.62 97 LEU B CA 1
ATOM 2799 C C . LEU B 1 97 ? 6.77 -3.15 -15.125 1 97.62 97 LEU B C 1
ATOM 2801 O O . LEU B 1 97 ? 6.824 -4.379 -15.047 1 97.62 97 LEU B O 1
ATOM 2805 N N . THR B 1 98 ? 5.773 -2.533 -15.766 1 96.56 98 THR B N 1
ATOM 2806 C CA . THR B 1 98 ? 4.527 -3.201 -16.109 1 96.56 98 THR B CA 1
ATOM 2807 C C . THR B 1 98 ? 4.66 -3.934 -17.453 1 96.56 98 THR B C 1
ATOM 2809 O O . THR B 1 98 ? 4.027 -4.969 -17.656 1 96.56 98 THR B O 1
ATOM 2812 N N . ARG B 1 99 ? 5.559 -3.49 -18.234 1 97.06 99 ARG B N 1
ATOM 2813 C CA . ARG B 1 99 ? 5.605 -4.043 -19.594 1 97.06 99 ARG B CA 1
ATOM 2814 C C . ARG B 1 99 ? 6.781 -5 -19.75 1 97.06 99 ARG B C 1
ATOM 2816 O O . ARG B 1 99 ? 6.812 -5.801 -20.688 1 97.06 99 ARG B O 1
ATOM 2823 N N . THR B 1 100 ? 7.695 -4.914 -18.891 1 97.06 100 THR B N 1
ATOM 2824 C CA . THR B 1 100 ? 8.891 -5.727 -19.094 1 97.06 100 THR B CA 1
ATOM 2825 C C . THR B 1 100 ? 9.195 -6.555 -17.844 1 97.06 100 THR B C 1
ATOM 2827 O O . THR B 1 100 ? 9.156 -7.789 -17.891 1 97.06 100 THR B O 1
ATOM 2830 N N . LEU B 1 101 ? 9.445 -5.926 -16.734 1 97.56 101 LEU B N 1
ATOM 2831 C CA . LEU B 1 101 ? 9.984 -6.605 -15.562 1 97.56 101 LEU B CA 1
ATOM 2832 C C . LEU B 1 101 ? 8.969 -7.59 -14.992 1 97.56 101 LEU B C 1
ATOM 2834 O O . LEU B 1 101 ? 9.297 -8.75 -14.734 1 97.56 101 LEU B O 1
ATOM 2838 N N . ILE B 1 102 ? 7.762 -7.164 -14.82 1 97.5 102 ILE B N 1
ATOM 2839 C CA . ILE B 1 102 ? 6.758 -8.016 -14.195 1 97.5 102 ILE B CA 1
ATOM 2840 C C . ILE B 1 102 ? 6.367 -9.141 -15.148 1 97.5 102 ILE B C 1
ATOM 2842 O O . ILE B 1 102 ? 6.297 -10.305 -14.75 1 97.5 102 ILE B O 1
ATOM 2846 N N . PRO B 1 103 ? 6.113 -8.812 -16.438 1 97.19 103 PRO B N 1
ATOM 2847 C CA . PRO B 1 103 ? 5.84 -9.914 -17.359 1 97.19 103 PRO B CA 1
ATOM 2848 C C . PRO B 1 103 ? 6.977 -10.938 -17.422 1 97.19 103 PRO B C 1
ATOM 2850 O O . PRO B 1 103 ? 6.723 -12.141 -17.516 1 97.19 103 PRO B O 1
ATOM 2853 N N . ASN B 1 104 ? 8.203 -10.477 -17.344 1 96.69 104 ASN B N 1
ATOM 2854 C CA . ASN B 1 104 ? 9.336 -11.398 -17.297 1 96.69 104 ASN B CA 1
ATOM 2855 C C . ASN B 1 104 ? 9.305 -12.266 -16.047 1 96.69 104 ASN B C 1
ATOM 2857 O O . ASN B 1 104 ? 9.555 -13.477 -16.125 1 96.69 104 ASN B O 1
ATOM 2861 N N . LEU B 1 105 ? 9.039 -11.625 -14.953 1 95.75 105 LEU B N 1
ATOM 2862 C CA . LEU B 1 105 ? 8.922 -12.359 -13.695 1 95.75 105 LEU B CA 1
ATOM 2863 C C . LEU B 1 105 ? 7.809 -13.406 -13.781 1 95.75 105 LEU B C 1
ATOM 2865 O O . LEU B 1 105 ? 7.973 -14.531 -13.305 1 95.75 105 LEU B O 1
ATOM 2869 N N . TYR B 1 106 ? 6.711 -13.07 -14.375 1 95.19 106 TYR B N 1
ATOM 2870 C CA . TYR B 1 106 ? 5.59 -13.984 -14.555 1 95.19 106 TYR B CA 1
ATOM 2871 C C . TYR B 1 106 ? 6 -15.188 -15.391 1 95.19 106 TYR B C 1
ATOM 2873 O O . TYR B 1 106 ? 5.711 -16.328 -15.031 1 95.19 106 TYR B O 1
ATOM 2881 N N . ARG B 1 107 ? 6.645 -14.93 -16.453 1 96.06 107 ARG B N 1
ATOM 2882 C CA . ARG B 1 107 ? 7.074 -16 -17.344 1 96.06 107 ARG B CA 1
ATOM 2883 C C . ARG B 1 107 ? 8.008 -16.969 -16.641 1 96.06 107 ARG B C 1
ATOM 2885 O O . ARG B 1 107 ? 7.906 -18.188 -16.812 1 96.06 107 ARG B O 1
ATOM 2892 N N . GLU B 1 108 ? 8.852 -16.375 -15.898 1 95.25 108 GLU B N 1
ATOM 2893 C CA . GLU B 1 108 ? 9.781 -17.203 -15.141 1 95.25 108 GLU B CA 1
ATOM 2894 C C . GLU B 1 108 ? 9.039 -18.062 -14.125 1 95.25 108 GLU B C 1
ATOM 2896 O O . GLU B 1 108 ? 9.297 -19.266 -14.016 1 95.25 108 GLU B O 1
ATOM 2901 N N . GLU B 1 109 ? 8.172 -17.484 -13.383 1 94.88 109 GLU B N 1
ATOM 2902 C CA . GLU B 1 109 ? 7.398 -18.219 -12.391 1 94.88 109 GLU B CA 1
ATOM 2903 C C . GLU B 1 109 ? 6.496 -19.266 -13.047 1 94.88 109 GLU B C 1
ATOM 2905 O O . GLU B 1 109 ? 6.316 -20.359 -12.516 1 94.88 109 GLU B O 1
ATOM 2910 N N . TYR B 1 110 ? 5.895 -18.875 -14.141 1 95.5 110 TYR B N 1
ATOM 2911 C CA . TYR B 1 110 ? 5.055 -19.797 -14.906 1 95.5 110 TYR B CA 1
ATOM 2912 C C . TYR B 1 110 ? 5.848 -21.031 -15.344 1 95.5 110 TYR B C 1
ATOM 2914 O O . TYR B 1 110 ? 5.387 -22.156 -15.172 1 95.5 110 TYR B O 1
ATOM 2922 N N . ALA B 1 111 ? 7.027 -20.812 -15.852 1 96.31 111 ALA B N 1
ATOM 2923 C CA . ALA B 1 111 ? 7.879 -21.906 -16.312 1 96.31 111 ALA B CA 1
ATOM 2924 C C . ALA B 1 111 ? 8.266 -22.828 -15.156 1 96.31 111 ALA B C 1
ATOM 2926 O O . ALA B 1 111 ? 8.266 -24.047 -15.297 1 96.31 111 ALA B O 1
ATOM 2927 N N . ASN B 1 112 ? 8.594 -22.219 -14.078 1 95.38 112 ASN B N 1
ATOM 2928 C CA . ASN B 1 112 ? 8.953 -23 -12.898 1 95.38 112 ASN B CA 1
ATOM 2929 C C . ASN B 1 112 ? 7.785 -23.859 -12.422 1 95.38 112 ASN B C 1
ATOM 2931 O O . ASN B 1 112 ? 7.965 -25.031 -12.117 1 95.38 112 ASN B O 1
ATOM 2935 N N . LEU B 1 113 ? 6.629 -23.281 -12.406 1 95.62 113 LEU B N 1
ATOM 2936 C CA . LEU B 1 113 ? 5.453 -24.016 -11.945 1 95.62 113 LEU B CA 1
ATOM 2937 C C . LEU B 1 113 ? 5.059 -25.094 -12.945 1 95.62 113 LEU B C 1
ATOM 2939 O O . LEU B 1 113 ? 4.645 -26.188 -12.547 1 95.62 113 LEU B O 1
ATOM 2943 N N . GLN B 1 114 ? 5.145 -24.734 -14.156 1 95.81 114 GLN B N 1
ATOM 2944 C CA . GLN B 1 114 ? 4.863 -25.734 -15.188 1 95.81 114 GLN B CA 1
ATOM 2945 C C . GLN B 1 114 ? 5.746 -26.969 -15.023 1 95.81 114 GLN B C 1
ATOM 2947 O O . GLN B 1 114 ? 5.273 -28.094 -15.148 1 95.81 114 GLN B O 1
ATOM 2952 N N . LYS B 1 115 ? 6.977 -26.719 -14.742 1 95.44 115 LYS B N 1
ATOM 2953 C CA . LYS B 1 115 ? 7.902 -27.828 -14.508 1 95.44 115 LYS B CA 1
ATOM 2954 C C . LYS B 1 115 ? 7.473 -28.656 -13.297 1 95.44 115 LYS B C 1
ATOM 2956 O O . LYS B 1 115 ? 7.488 -29.891 -13.352 1 95.44 115 LYS B O 1
ATOM 2961 N N . GLU B 1 116 ? 7.113 -27.984 -12.281 1 94.94 116 GLU B N 1
ATOM 2962 C CA . GLU B 1 116 ? 6.668 -28.688 -11.078 1 94.94 116 GLU B CA 1
ATOM 2963 C C . GLU B 1 116 ? 5.426 -29.516 -11.352 1 94.94 116 GLU B C 1
ATOM 2965 O O . GLU B 1 116 ? 5.324 -30.656 -10.891 1 94.94 116 GLU B O 1
ATOM 2970 N N . LEU B 1 117 ? 4.496 -28.984 -12.078 1 95.62 117 LEU B N 1
ATOM 2971 C CA . LEU B 1 117 ? 3.244 -29.672 -12.375 1 95.62 117 LEU B CA 1
ATOM 2972 C C . LEU B 1 117 ? 3.484 -30.859 -13.312 1 95.62 117 LEU B C 1
ATOM 2974 O O . LEU B 1 117 ? 2.838 -31.906 -13.18 1 95.62 117 LEU B O 1
ATOM 2978 N N . ASN B 1 118 ? 4.41 -30.641 -14.211 1 93.88 118 ASN B N 1
ATOM 2979 C CA . ASN B 1 118 ? 4.766 -31.734 -15.117 1 93.88 118 ASN B CA 1
ATOM 2980 C C . ASN B 1 118 ? 5.379 -32.906 -14.375 1 93.88 118 ASN B C 1
ATOM 2982 O O . ASN B 1 118 ? 5.168 -34.062 -14.75 1 93.88 118 ASN B O 1
ATOM 2986 N N . ASP B 1 119 ? 6.066 -32.625 -13.367 1 93.25 119 ASP B N 1
ATOM 2987 C CA . ASP B 1 119 ? 6.734 -33.656 -12.594 1 93.25 119 ASP B CA 1
ATOM 2988 C C . ASP B 1 119 ? 5.758 -34.375 -11.648 1 93.25 119 ASP B C 1
ATOM 2990 O O . ASP B 1 119 ? 6.031 -35.469 -11.164 1 93.25 119 ASP B O 1
ATOM 2994 N N . ALA B 1 120 ? 4.68 -33.719 -11.383 1 91.75 120 ALA B N 1
ATOM 2995 C CA . ALA B 1 120 ? 3.686 -34.312 -10.477 1 91.75 120 ALA B CA 1
ATOM 2996 C C . ALA B 1 120 ? 2.926 -35.438 -11.141 1 91.75 120 ALA B C 1
ATOM 2998 O O . ALA B 1 120 ? 2.621 -35.375 -12.336 1 91.75 120 ALA B O 1
ATOM 2999 N N . GLU B 1 121 ? 2.645 -36.406 -10.398 1 89 121 GLU B N 1
ATOM 3000 C CA . GLU B 1 121 ? 1.918 -37.562 -10.938 1 89 121 GLU B CA 1
ATOM 3001 C C . GLU B 1 121 ? 0.409 -37.344 -10.867 1 89 121 GLU B C 1
ATOM 3003 O O . GLU B 1 121 ? -0.316 -37.656 -11.805 1 89 121 GLU B O 1
ATOM 3008 N N . PHE B 1 122 ? 0.021 -36.844 -9.711 1 89.44 122 PHE B N 1
ATOM 3009 C CA . PHE B 1 122 ? -1.397 -36.594 -9.477 1 89.44 122 PHE B CA 1
ATOM 3010 C C . PHE B 1 122 ? -1.627 -35.188 -9.008 1 89.44 122 PHE B C 1
ATOM 3012 O O . PHE B 1 122 ? -0.854 -34.656 -8.203 1 89.44 122 PHE B O 1
ATOM 3019 N N . ILE B 1 123 ? -2.662 -34.562 -9.57 1 93.12 123 ILE B N 1
ATOM 3020 C CA . ILE B 1 123 ? -2.982 -33.188 -9.219 1 93.12 123 ILE B CA 1
ATOM 3021 C C . ILE B 1 123 ? -4.461 -33.062 -8.867 1 93.12 123 ILE B C 1
ATOM 3023 O O . ILE B 1 123 ? -5.312 -33.656 -9.531 1 93.12 123 ILE B O 1
ATOM 3027 N N . THR B 1 124 ? -4.82 -32.438 -7.812 1 91.38 124 THR B N 1
ATOM 3028 C CA . THR B 1 124 ? -6.184 -32.062 -7.465 1 91.38 124 THR B CA 1
ATOM 3029 C C . THR B 1 124 ? -6.367 -30.547 -7.578 1 91.38 124 THR B C 1
ATOM 3031 O O . THR B 1 124 ? -5.488 -29.781 -7.168 1 91.38 124 THR B O 1
ATOM 3034 N N . LEU B 1 125 ? -7.492 -30.156 -8.094 1 94.06 125 LEU B N 1
ATOM 3035 C CA . LEU B 1 125 ? -7.77 -28.719 -8.203 1 94.06 125 LEU B CA 1
ATOM 3036 C C . LEU B 1 125 ? -8.844 -28.297 -7.207 1 94.06 125 LEU B C 1
ATOM 3038 O O . LEU B 1 125 ? -9.711 -29.094 -6.848 1 94.06 125 LEU B O 1
ATOM 3042 N N . THR B 1 126 ? -8.695 -27.141 -6.746 1 90.19 126 THR B N 1
ATOM 3043 C CA . THR B 1 126 ? -9.758 -26.5 -5.984 1 90.19 126 THR B CA 1
ATOM 3044 C C . THR B 1 126 ? -10.156 -25.172 -6.625 1 90.19 126 THR B C 1
ATOM 3046 O O . THR B 1 126 ? -9.297 -24.438 -7.121 1 90.19 126 THR B O 1
ATOM 3049 N N . THR B 1 127 ? -11.445 -24.922 -6.68 1 89.31 127 THR B N 1
ATOM 3050 C CA . THR B 1 127 ? -11.922 -23.609 -7.109 1 89.31 127 THR B CA 1
ATOM 3051 C C . THR B 1 127 ? -12.508 -22.828 -5.93 1 89.31 127 THR B C 1
ATOM 3053 O O . THR B 1 127 ? -13.117 -23.422 -5.039 1 89.31 127 THR B O 1
ATOM 3056 N N . ASP B 1 128 ? -12.203 -21.578 -5.918 1 83.31 128 ASP B N 1
ATOM 3057 C CA . ASP B 1 128 ? -12.727 -20.656 -4.922 1 83.31 128 ASP B CA 1
ATOM 3058 C C . ASP B 1 128 ? -13.242 -19.375 -5.578 1 83.31 128 ASP B C 1
ATOM 3060 O O . ASP B 1 128 ? -12.555 -18.781 -6.406 1 83.31 128 ASP B O 1
ATOM 3064 N N . ASP B 1 129 ? -14.477 -19.078 -5.242 1 82.06 129 ASP B N 1
ATOM 3065 C CA . ASP B 1 129 ? -15.078 -17.875 -5.82 1 82.06 129 ASP B CA 1
ATOM 3066 C C . ASP B 1 129 ? -15.242 -16.797 -4.766 1 82.06 129 ASP B C 1
ATOM 3068 O O . ASP B 1 129 ? -15.562 -17.078 -3.609 1 82.06 129 ASP B O 1
ATOM 3072 N N . TRP B 1 130 ? -14.953 -15.562 -5.207 1 80.75 130 TRP B N 1
ATOM 3073 C CA . TRP B 1 130 ? -15.211 -14.438 -4.316 1 80.75 130 TRP B CA 1
ATOM 3074 C C . TRP B 1 130 ? -15.688 -13.219 -5.102 1 80.75 130 TRP B C 1
ATOM 3076 O O . TRP B 1 130 ? -15.492 -13.141 -6.316 1 80.75 130 TRP B O 1
ATOM 3086 N N . THR B 1 131 ? -16.422 -12.461 -4.426 1 79.56 131 THR B N 1
ATOM 3087 C CA . THR B 1 131 ? -16.891 -11.188 -4.977 1 79.56 131 THR B CA 1
ATOM 3088 C C . THR B 1 131 ? -16.078 -10.023 -4.398 1 79.56 131 THR B C 1
ATOM 3090 O O . THR B 1 131 ? -15.922 -9.922 -3.18 1 79.56 131 THR B O 1
ATOM 3093 N N . SER B 1 132 ? -15.555 -9.219 -5.297 1 76.31 132 SER B N 1
ATOM 3094 C CA . SER B 1 132 ? -14.805 -8.047 -4.852 1 76.31 132 SER B CA 1
ATOM 3095 C C . SER B 1 132 ? -15.727 -6.984 -4.27 1 76.31 132 SER B C 1
ATOM 3097 O O . SER B 1 132 ? -16.953 -7.098 -4.363 1 76.31 132 SER B O 1
ATOM 3099 N N . TRP B 1 133 ? -15.117 -5.98 -3.707 1 68.12 133 TRP B N 1
ATOM 3100 C CA . TRP B 1 133 ? -15.867 -4.879 -3.117 1 68.12 133 TRP B CA 1
ATOM 3101 C C . TRP B 1 133 ? -16.656 -4.121 -4.184 1 68.12 133 TRP B C 1
ATOM 3103 O O . TRP B 1 133 ? -17.703 -3.543 -3.898 1 68.12 133 TRP B O 1
ATOM 3113 N N . SER B 1 134 ? -16.172 -4.113 -5.402 1 73.06 134 SER B N 1
ATOM 3114 C CA . SER B 1 134 ? -16.844 -3.463 -6.52 1 73.06 134 SER B CA 1
ATOM 3115 C C . SER B 1 134 ? -17.875 -4.387 -7.156 1 73.06 134 SER B C 1
ATOM 3117 O O . SER B 1 134 ? -18.297 -4.168 -8.297 1 73.06 134 SER B O 1
ATOM 3119 N N . THR B 1 135 ? -18.078 -5.531 -6.527 1 76.62 135 THR B N 1
ATOM 3120 C CA . THR B 1 135 ? -19.141 -6.465 -6.891 1 76.62 135 THR B CA 1
ATOM 3121 C C . THR B 1 135 ? -18.766 -7.262 -8.141 1 76.62 135 THR B C 1
ATOM 3123 O O . THR B 1 135 ? -19.641 -7.688 -8.898 1 76.62 135 THR B O 1
ATOM 3126 N N . LYS B 1 136 ? -17.516 -7.312 -8.352 1 83.75 136 LYS B N 1
ATOM 3127 C CA . LYS B 1 136 ? -17.031 -8.164 -9.438 1 83.75 136 LYS B CA 1
ATOM 3128 C C . LYS B 1 136 ? -16.672 -9.555 -8.922 1 83.75 136 LYS B C 1
ATOM 3130 O O . LYS B 1 136 ? -16.062 -9.695 -7.855 1 83.75 136 LYS B O 1
ATOM 3135 N N . GLY B 1 137 ? -17.156 -10.531 -9.703 1 84.31 137 GLY B N 1
ATOM 3136 C CA . GLY B 1 137 ? -16.891 -11.906 -9.32 1 84.31 137 GLY B CA 1
ATOM 3137 C C . GLY B 1 137 ? -15.57 -12.43 -9.852 1 84.31 137 GLY B C 1
ATOM 3138 O O . GLY B 1 137 ? -15.172 -12.109 -10.977 1 84.31 137 GLY B O 1
ATOM 3139 N N . TYR B 1 138 ? -14.891 -13.234 -8.945 1 87.62 138 TYR B N 1
ATOM 3140 C CA . TYR B 1 138 ? -13.633 -13.859 -9.328 1 87.62 138 TYR B CA 1
ATOM 3141 C C . TYR B 1 138 ? -13.609 -15.328 -8.914 1 87.62 138 TYR B C 1
ATOM 3143 O O . TYR B 1 138 ? -14.234 -15.711 -7.926 1 87.62 138 TYR B O 1
ATOM 3151 N N . MET B 1 139 ? -12.891 -16.109 -9.727 1 88.19 139 MET B N 1
ATOM 3152 C CA . MET B 1 139 ? -12.633 -17.516 -9.391 1 88.19 139 MET B CA 1
ATOM 3153 C C . MET B 1 139 ? -11.141 -17.812 -9.445 1 88.19 139 MET B C 1
ATOM 3155 O O . MET B 1 139 ? -10.469 -17.5 -10.43 1 88.19 139 MET B O 1
ATOM 3159 N N . ALA B 1 140 ? -10.734 -18.391 -8.391 1 92.25 140 ALA B N 1
ATOM 3160 C CA . ALA B 1 140 ? -9.352 -18.875 -8.359 1 92.25 140 ALA B CA 1
ATOM 3161 C C . ALA B 1 140 ? -9.305 -20.391 -8.5 1 92.25 140 ALA B C 1
ATOM 3163 O O . ALA B 1 140 ? -10.141 -21.109 -7.926 1 92.25 140 ALA B O 1
ATOM 3164 N N . VAL B 1 141 ? -8.398 -20.844 -9.273 1 94.12 141 VAL B N 1
ATOM 3165 C CA . VAL B 1 141 ? -8.133 -22.266 -9.406 1 94.12 141 VAL B CA 1
ATOM 3166 C C . VAL B 1 141 ? -6.766 -22.594 -8.812 1 94.12 141 VAL B C 1
ATOM 3168 O O . VAL B 1 141 ? -5.75 -22.031 -9.219 1 94.12 141 VAL B O 1
ATOM 3171 N N . THR B 1 142 ? -6.754 -23.469 -7.855 1 93.5 142 THR B N 1
ATOM 3172 C CA . THR B 1 142 ? -5.535 -23.859 -7.156 1 93.5 142 THR B CA 1
ATOM 3173 C C . THR B 1 142 ? -5.195 -25.312 -7.426 1 93.5 142 THR B C 1
ATOM 3175 O O . THR B 1 142 ? -6.066 -26.188 -7.355 1 93.5 142 THR B O 1
ATOM 3178 N N . ALA B 1 143 ? -3.971 -25.562 -7.707 1 94.75 143 ALA B N 1
ATOM 3179 C CA . ALA B 1 143 ? -3.494 -26.938 -7.906 1 94.75 143 ALA B CA 1
ATOM 3180 C C . ALA B 1 143 ? -2.799 -27.453 -6.656 1 94.75 143 ALA B C 1
ATOM 3182 O O . ALA B 1 143 ? -1.975 -26.766 -6.055 1 94.75 143 ALA B O 1
ATOM 3183 N N . HIS B 1 144 ? -3.191 -28.625 -6.285 1 90.69 144 HIS B N 1
ATOM 3184 C CA . HIS B 1 144 ? -2.582 -29.344 -5.172 1 90.69 144 HIS B CA 1
ATOM 3185 C C . HIS B 1 144 ? -1.862 -30.594 -5.656 1 90.69 144 HIS B C 1
ATOM 3187 O O . HIS B 1 144 ? -2.453 -31.422 -6.348 1 90.69 144 HIS B O 1
ATOM 3193 N N . PHE B 1 145 ? -0.571 -30.734 -5.258 1 91.19 145 PHE B N 1
ATOM 3194 C CA . PHE B 1 145 ? 0.227 -31.859 -5.742 1 91.19 145 PHE B CA 1
ATOM 3195 C C . PHE B 1 145 ? 1.388 -32.156 -4.801 1 91.19 145 PHE B C 1
ATOM 3197 O O . PHE B 1 145 ? 1.689 -31.344 -3.914 1 91.19 145 PHE B O 1
ATOM 3204 N N . VAL B 1 146 ? 1.885 -33.312 -4.906 1 85.88 146 VAL B N 1
ATOM 3205 C CA . VAL B 1 146 ? 3.037 -33.719 -4.109 1 85.88 146 VAL B CA 1
ATOM 3206 C C . VAL B 1 146 ? 4.309 -33.594 -4.945 1 85.88 146 VAL B C 1
ATOM 3208 O O . VAL B 1 146 ? 4.383 -34.156 -6.047 1 85.88 146 VAL B O 1
ATOM 3211 N N . ASP B 1 147 ? 5.262 -32.875 -4.422 1 84.12 147 ASP B N 1
ATOM 3212 C CA . ASP B 1 147 ? 6.484 -32.688 -5.199 1 84.12 147 ASP B CA 1
ATOM 3213 C C . ASP B 1 147 ? 7.441 -33.875 -5.012 1 84.12 147 ASP B C 1
ATOM 3215 O O . ASP B 1 147 ? 7.098 -34.875 -4.375 1 84.12 147 ASP B O 1
ATOM 3219 N N . SER B 1 148 ? 8.656 -33.75 -5.66 1 84.56 148 SER B N 1
ATOM 3220 C CA . SER B 1 148 ? 9.633 -34.844 -5.668 1 84.56 148 SER B CA 1
ATOM 3221 C C . SER B 1 148 ? 10.133 -35.125 -4.258 1 84.56 148 SER B C 1
ATOM 3223 O O . SER B 1 148 ? 10.633 -36.219 -3.99 1 84.56 148 SER B O 1
ATOM 3225 N N . GLN B 1 149 ? 10.008 -34.188 -3.355 1 83.06 149 GLN B N 1
ATOM 3226 C CA . GLN B 1 149 ? 10.43 -34.375 -1.972 1 83.06 149 GLN B CA 1
ATOM 3227 C C . GLN B 1 149 ? 9.266 -34.781 -1.089 1 83.06 149 GLN B C 1
ATOM 3229 O O . GLN B 1 149 ? 9.344 -34.719 0.139 1 83.06 149 GLN B O 1
ATOM 3234 N N . MET B 1 150 ? 8.18 -35.125 -1.72 1 83.38 150 MET B N 1
ATOM 3235 C CA . MET B 1 150 ? 6.992 -35.656 -1.061 1 83.38 150 MET B CA 1
ATOM 3236 C C . MET B 1 150 ? 6.328 -34.594 -0.199 1 83.38 150 MET B C 1
ATOM 3238 O O . MET B 1 150 ? 5.738 -34.906 0.839 1 83.38 150 MET B O 1
ATOM 3242 N N . GLN B 1 151 ? 6.562 -33.375 -0.607 1 84.19 151 GLN B N 1
ATOM 3243 C CA . GLN B 1 151 ? 5.891 -32.281 0.065 1 84.19 151 GLN B CA 1
ATOM 3244 C C . GLN B 1 151 ? 4.637 -31.859 -0.695 1 84.19 151 GLN B C 1
ATOM 3246 O O . GLN B 1 151 ? 4.656 -31.75 -1.924 1 84.19 151 GLN B O 1
ATOM 3251 N N . LEU B 1 152 ? 3.619 -31.688 0.07 1 86.88 152 LEU B N 1
ATOM 3252 C CA . LEU B 1 152 ? 2.385 -31.172 -0.522 1 86.88 152 LEU B CA 1
ATOM 3253 C C . LEU B 1 152 ? 2.518 -29.703 -0.872 1 86.88 152 LEU B C 1
ATOM 3255 O O . LEU B 1 152 ? 2.932 -28.891 -0.036 1 86.88 152 LEU B O 1
ATOM 3259 N N . LYS B 1 153 ? 2.246 -29.406 -2.15 1 90.5 153 LYS B N 1
ATOM 3260 C CA . LYS B 1 153 ? 2.281 -28.016 -2.627 1 90.5 153 LYS B CA 1
ATOM 3261 C C . LYS B 1 153 ? 0.902 -27.562 -3.092 1 90.5 153 LYS B C 1
ATOM 3263 O O . LYS B 1 153 ? 0.138 -28.359 -3.652 1 90.5 153 LYS B O 1
ATOM 3268 N N . SER B 1 154 ? 0.593 -26.391 -2.781 1 92.56 154 SER B N 1
ATOM 3269 C CA . SER B 1 154 ? -0.612 -25.734 -3.266 1 92.56 154 SER B CA 1
ATOM 3270 C C . SER B 1 154 ? -0.275 -24.422 -3.967 1 92.56 154 SER B C 1
ATOM 3272 O O . SER B 1 154 ? 0.291 -23.516 -3.355 1 92.56 154 SER B O 1
ATOM 3274 N N . LYS B 1 155 ? -0.631 -24.328 -5.266 1 95.19 155 LYS B N 1
ATOM 3275 C CA . LYS B 1 155 ? -0.273 -23.172 -6.062 1 95.19 155 LYS B CA 1
ATOM 3276 C C . LYS B 1 155 ? -1.462 -22.672 -6.883 1 95.19 155 LYS B C 1
ATOM 3278 O O . LYS B 1 155 ? -2.152 -23.469 -7.523 1 95.19 155 LYS B O 1
ATOM 3283 N N . ILE B 1 156 ? -1.696 -21.391 -6.836 1 93.88 156 ILE B N 1
ATOM 3284 C CA . ILE B 1 156 ? -2.725 -20.812 -7.691 1 93.88 156 ILE B CA 1
ATOM 3285 C C . ILE B 1 156 ? -2.252 -20.828 -9.148 1 93.88 156 ILE B C 1
ATOM 3287 O O . ILE B 1 156 ? -1.173 -20.328 -9.461 1 93.88 156 ILE B O 1
ATOM 3291 N N . ILE B 1 157 ? -3.104 -21.375 -10.047 1 96.19 157 ILE B N 1
ATOM 3292 C CA . ILE B 1 157 ? -2.676 -21.484 -11.438 1 96.19 157 ILE B CA 1
ATOM 3293 C C . ILE B 1 157 ? -3.518 -20.562 -12.312 1 96.19 157 ILE B C 1
ATOM 3295 O O . ILE B 1 157 ? -3.15 -20.281 -13.453 1 96.19 157 ILE B O 1
ATOM 3299 N N . GLU B 1 158 ? -4.672 -20.156 -11.719 1 95.81 158 GLU B N 1
ATOM 3300 C CA . GLU B 1 158 ? -5.516 -19.266 -12.508 1 95.81 158 GLU B CA 1
ATOM 3301 C C . GLU B 1 158 ? -6.41 -18.406 -11.609 1 95.81 158 GLU B C 1
ATOM 3303 O O . GLU B 1 158 ? -6.902 -18.891 -10.586 1 95.81 158 GLU B O 1
ATOM 3308 N N . ILE B 1 159 ? -6.523 -17.172 -11.961 1 92.62 159 ILE B N 1
ATOM 3309 C CA . ILE B 1 159 ? -7.57 -16.297 -11.438 1 92.62 159 ILE B CA 1
ATOM 3310 C C . ILE B 1 159 ? -8.344 -15.672 -12.594 1 92.62 159 ILE B C 1
ATOM 3312 O O . ILE B 1 159 ? -7.754 -15.125 -13.523 1 92.62 159 ILE B O 1
ATOM 3316 N N . ARG B 1 160 ? -9.625 -15.789 -12.492 1 89 160 ARG B N 1
ATOM 3317 C CA . ARG B 1 160 ? -10.438 -15.289 -13.594 1 89 160 ARG B CA 1
ATOM 3318 C C . ARG B 1 160 ? -11.656 -14.531 -13.07 1 89 160 ARG B C 1
ATOM 3320 O O . ARG B 1 160 ? -12.195 -14.875 -12.023 1 89 160 ARG B O 1
ATOM 3327 N N . ARG B 1 161 ? -12.008 -13.602 -13.953 1 88.81 161 ARG B N 1
ATOM 3328 C CA . ARG B 1 161 ? -13.281 -12.93 -13.695 1 88.81 161 ARG B CA 1
ATOM 3329 C C . ARG B 1 161 ? -14.453 -13.828 -14.078 1 88.81 161 ARG B C 1
ATOM 3331 O O . ARG B 1 161 ? -14.422 -14.492 -15.117 1 88.81 161 ARG B O 1
ATOM 3338 N N . ILE B 1 162 ? -15.391 -13.875 -13.164 1 82.5 162 ILE B N 1
ATOM 3339 C CA . ILE B 1 162 ? -16.578 -14.68 -13.445 1 82.5 162 ILE B CA 1
ATOM 3340 C C . ILE B 1 162 ? -17.828 -13.828 -13.273 1 82.5 162 ILE B C 1
ATOM 3342 O O . ILE B 1 162 ? -17.812 -12.82 -12.57 1 82.5 162 ILE B O 1
ATOM 3346 N N . THR B 1 163 ? -18.734 -14.156 -14.094 1 78.5 163 THR B N 1
ATOM 3347 C CA . THR B 1 163 ? -20.031 -13.5 -13.945 1 78.5 163 THR B CA 1
ATOM 3348 C C . THR B 1 163 ? -21.031 -14.445 -13.289 1 78.5 163 THR B C 1
ATOM 3350 O O . THR B 1 163 ? -20.859 -15.664 -13.312 1 78.5 163 THR B O 1
ATOM 3353 N N . SER B 1 164 ? -21.984 -13.875 -12.586 1 67.81 164 SER B N 1
ATOM 3354 C CA . SER B 1 164 ? -23 -14.633 -11.859 1 67.81 164 SER B CA 1
ATOM 3355 C C . SER B 1 164 ? -23.797 -15.523 -12.805 1 67.81 164 SER B C 1
ATOM 3357 O O . SER B 1 164 ? -24.375 -16.531 -12.383 1 67.81 164 SER B O 1
ATOM 3359 N N . SER B 1 165 ? -23.766 -15.281 -13.914 1 73.06 165 SER B N 1
ATOM 3360 C CA . SER B 1 165 ? -24.641 -15.984 -14.844 1 73.06 165 SER B CA 1
ATOM 3361 C C . SER B 1 165 ? -23.875 -17.047 -15.625 1 73.06 165 SER B C 1
ATOM 3363 O O . SER B 1 165 ? -24.375 -17.562 -16.625 1 73.06 165 SER B O 1
ATOM 3365 N N . GLN B 1 166 ? -22.844 -17.375 -15.031 1 80.75 166 GLN B N 1
ATOM 3366 C CA . GLN B 1 166 ? -22.078 -18.328 -15.836 1 80.75 166 GLN B CA 1
ATOM 3367 C C . GLN B 1 166 ? -22.688 -19.719 -15.781 1 80.75 166 GLN B C 1
ATOM 3369 O O . GLN B 1 166 ? -23.016 -20.219 -14.703 1 80.75 166 GLN B O 1
ATOM 3374 N N . THR B 1 167 ? -22.875 -20.281 -16.922 1 85.06 167 THR B N 1
ATOM 3375 C CA . THR B 1 167 ? -23.453 -21.625 -17.062 1 85.06 167 THR B CA 1
ATOM 3376 C C . THR B 1 167 ? -22.422 -22.688 -16.719 1 85.06 167 THR B C 1
ATOM 3378 O O . THR B 1 167 ? -21.219 -22.438 -16.766 1 85.06 167 THR B O 1
ATOM 3381 N N . ALA B 1 168 ? -23 -23.828 -16.438 1 89.06 168 ALA B N 1
ATOM 3382 C CA . ALA B 1 168 ? -22.156 -24.984 -16.172 1 89.06 168 ALA B CA 1
ATOM 3383 C C . ALA B 1 168 ? -21.25 -25.297 -17.359 1 89.06 168 ALA B C 1
ATOM 3385 O O . ALA B 1 168 ? -20.078 -25.656 -17.188 1 89.06 168 ALA B O 1
ATOM 3386 N N . ASP B 1 169 ? -21.812 -25.156 -18.5 1 92.06 169 ASP B N 1
ATOM 3387 C CA . ASP B 1 169 ? -21.047 -25.438 -19.719 1 92.06 169 ASP B CA 1
ATOM 3388 C C . ASP B 1 169 ? -19.844 -24.516 -19.844 1 92.06 169 ASP B C 1
ATOM 3390 O O . ASP B 1 169 ? -18.75 -24.953 -20.188 1 92.06 169 ASP B O 1
ATOM 3394 N N . ARG B 1 170 ? -20.047 -23.312 -19.594 1 91.19 170 ARG B N 1
ATOM 3395 C CA . ARG B 1 170 ? -18.969 -22.328 -19.688 1 91.19 170 ARG B CA 1
ATOM 3396 C C . ARG B 1 170 ? -17.891 -22.594 -18.656 1 91.19 170 ARG B C 1
ATOM 3398 O O . ARG B 1 170 ? -16.703 -22.516 -18.953 1 91.19 170 ARG B O 1
ATOM 3405 N N . ILE B 1 171 ? -18.297 -22.891 -17.516 1 90.5 171 ILE B N 1
ATOM 3406 C CA . ILE B 1 171 ? -17.359 -23.172 -16.438 1 90.5 171 ILE B CA 1
ATOM 3407 C C . ILE B 1 171 ? -16.516 -24.391 -16.781 1 90.5 171 ILE B C 1
ATOM 3409 O O . ILE B 1 171 ? -15.297 -24.375 -16.609 1 90.5 171 ILE B O 1
ATOM 3413 N N . ALA B 1 172 ? -17.219 -25.406 -17.266 1 93.12 172 ALA B N 1
ATOM 3414 C CA . ALA B 1 172 ? -16.516 -26.625 -17.672 1 93.12 172 ALA B CA 1
ATOM 3415 C C . ALA B 1 172 ? -15.484 -26.328 -18.75 1 93.12 172 ALA B C 1
ATOM 3417 O O . ALA B 1 172 ? -14.359 -26.828 -18.703 1 93.12 172 ALA B O 1
ATOM 3418 N N . GLU B 1 173 ? -15.883 -25.562 -19.656 1 93.88 173 GLU B N 1
ATOM 3419 C CA . GLU B 1 173 ? -14.984 -25.188 -20.75 1 93.88 173 GLU B CA 1
ATOM 3420 C C . GLU B 1 173 ? -13.773 -24.422 -20.234 1 93.88 173 GLU B C 1
ATOM 3422 O O . GLU B 1 173 ? -12.648 -24.641 -20.672 1 93.88 173 GLU B O 1
ATOM 3427 N N . GLU B 1 174 ? -14.039 -23.578 -19.359 1 92.88 174 GLU B N 1
ATOM 3428 C CA . GLU B 1 174 ? -12.969 -22.781 -18.781 1 92.88 174 GLU B CA 1
ATOM 3429 C C . GLU B 1 174 ? -11.984 -23.672 -18.016 1 92.88 174 GLU B C 1
ATOM 3431 O O . GLU B 1 174 ? -10.773 -23.516 -18.141 1 92.88 174 GLU B O 1
ATOM 3436 N N . LEU B 1 175 ? -12.508 -24.562 -17.25 1 94.31 175 LEU B N 1
ATOM 3437 C CA . LEU B 1 175 ? -11.664 -25.469 -16.469 1 94.31 175 LEU B CA 1
ATOM 3438 C C . LEU B 1 175 ? -10.852 -26.375 -17.391 1 94.31 175 LEU B C 1
ATOM 3440 O O . LEU B 1 175 ? -9.672 -26.625 -17.141 1 94.31 175 LEU B O 1
ATOM 3444 N N . ARG B 1 176 ? -11.477 -26.844 -18.453 1 95.5 176 ARG B N 1
ATOM 3445 C CA . ARG B 1 176 ? -10.766 -27.625 -19.453 1 95.5 176 ARG B CA 1
ATOM 3446 C C . ARG B 1 176 ? -9.617 -26.828 -20.062 1 95.5 176 ARG B C 1
ATOM 3448 O O . ARG B 1 176 ? -8.516 -27.359 -20.25 1 95.5 176 ARG B O 1
ATOM 3455 N N . GLY B 1 177 ? -9.984 -25.609 -20.359 1 95.94 177 GLY B N 1
ATOM 3456 C CA . GLY B 1 177 ? -8.969 -24.734 -20.922 1 95.94 177 GLY B CA 1
ATOM 3457 C C . GLY B 1 177 ? -7.781 -24.516 -20 1 95.94 177 GLY B C 1
ATOM 3458 O O . GLY B 1 177 ? -6.633 -24.516 -20.438 1 95.94 177 GLY B O 1
ATOM 3459 N N . ILE B 1 178 ? -8.047 -24.375 -18.781 1 95.75 178 ILE B N 1
ATOM 3460 C CA . ILE B 1 178 ? -7.004 -24.172 -17.781 1 95.75 178 ILE B CA 1
ATOM 3461 C C . ILE B 1 178 ? -6.129 -25.422 -17.688 1 95.75 178 ILE B C 1
ATOM 3463 O O . ILE B 1 178 ? -4.902 -25.328 -17.703 1 95.75 178 ILE B O 1
ATOM 3467 N N . MET B 1 179 ? -6.727 -26.594 -17.609 1 96.44 179 MET B N 1
ATOM 3468 C CA . MET B 1 179 ? -5.988 -27.859 -17.516 1 96.44 179 MET B CA 1
ATOM 3469 C C . MET B 1 179 ? -5.129 -28.078 -18.766 1 96.44 179 MET B C 1
ATOM 3471 O O . MET B 1 179 ? -3.986 -28.531 -18.656 1 96.44 179 MET B O 1
ATOM 3475 N N . SER B 1 180 ? -5.664 -27.734 -19.859 1 96.62 180 SER B N 1
ATOM 3476 C CA . SER B 1 180 ? -4.945 -27.875 -21.125 1 96.62 180 SER B CA 1
ATOM 3477 C C . SER B 1 180 ? -3.768 -26.922 -21.203 1 96.62 180 SER B C 1
ATOM 3479 O O . SER B 1 180 ? -2.666 -27.312 -21.594 1 96.62 180 SER B O 1
ATOM 3481 N N . ALA B 1 181 ? -3.996 -25.703 -20.844 1 95.62 181 ALA B N 1
ATOM 3482 C CA . ALA B 1 181 ? -2.961 -24.688 -20.906 1 95.62 181 ALA B CA 1
ATOM 3483 C C . ALA B 1 181 ? -1.761 -25.062 -20.047 1 95.62 181 ALA B C 1
ATOM 3485 O O . ALA B 1 181 ? -0.617 -24.766 -20.406 1 95.62 181 ALA B O 1
ATOM 3486 N N . TRP B 1 182 ? -2.055 -25.703 -18.969 1 96.81 182 TRP B N 1
ATOM 3487 C CA . TRP B 1 182 ? -0.994 -26.078 -18.031 1 96.81 182 TRP B CA 1
ATOM 3488 C C . TRP B 1 182 ? -0.508 -27.5 -18.312 1 96.81 182 TRP B C 1
ATOM 3490 O O . TRP B 1 182 ? 0.374 -28 -17.609 1 96.81 182 TRP B O 1
ATOM 3500 N N . ASP B 1 183 ? -1.132 -28.172 -19.281 1 96.12 183 ASP B N 1
ATOM 3501 C CA . ASP B 1 183 ? -0.786 -29.531 -19.703 1 96.12 183 ASP B CA 1
ATOM 3502 C C . ASP B 1 183 ? -0.907 -30.516 -18.531 1 96.12 183 ASP B C 1
ATOM 3504 O O . ASP B 1 183 ? 0.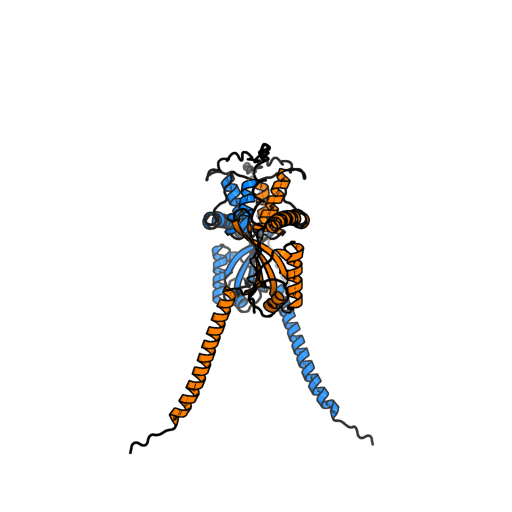01 -31.297 -18.281 1 96.12 183 ASP B O 1
ATOM 3508 N N . ILE B 1 184 ? -2.086 -30.391 -17.891 1 96.25 184 ILE B N 1
ATOM 3509 C CA . ILE B 1 184 ? -2.26 -31.266 -16.734 1 96.25 184 ILE B CA 1
ATOM 3510 C C . ILE B 1 184 ? -3.584 -32.031 -16.844 1 96.25 184 ILE B C 1
ATOM 3512 O O . ILE B 1 184 ? -4.047 -32.625 -15.883 1 96.25 184 ILE B O 1
ATOM 3516 N N . THR B 1 185 ? -4.188 -32 -17.984 1 94.94 185 THR B N 1
ATOM 3517 C CA . THR B 1 185 ? -5.516 -32.562 -18.203 1 94.94 185 THR B CA 1
ATOM 3518 C C . THR B 1 185 ? -5.566 -34.031 -17.766 1 94.94 185 THR B C 1
ATOM 3520 O O . THR B 1 185 ? -6.527 -34.438 -17.125 1 94.94 185 THR B O 1
ATOM 3523 N N . THR B 1 186 ? -4.531 -34.75 -17.984 1 93.81 186 THR B N 1
ATOM 3524 C CA . THR B 1 186 ? -4.547 -36.188 -17.719 1 93.81 186 THR B CA 1
ATOM 3525 C C . THR B 1 186 ? -4.09 -36.469 -16.297 1 93.81 186 THR B C 1
ATOM 3527 O O . THR B 1 186 ? -4.168 -37.625 -15.82 1 93.81 186 THR B O 1
ATOM 3530 N N . LYS B 1 187 ? -3.672 -35.438 -15.648 1 94.06 187 LYS B N 1
ATOM 3531 C CA . LYS B 1 187 ? -3.1 -35.625 -14.32 1 94.06 187 LYS B CA 1
ATOM 3532 C C . LYS B 1 187 ? -4.086 -35.219 -13.227 1 94.06 187 LYS B C 1
ATOM 3534 O O . LYS B 1 187 ? -3.9 -35.562 -12.055 1 94.06 187 LYS B O 1
ATOM 3539 N N . VAL B 1 188 ? -5.098 -34.5 -13.594 1 94.19 188 VAL B N 1
ATOM 3540 C CA . VAL B 1 188 ? -6.07 -34.031 -12.617 1 94.19 188 VAL B CA 1
ATOM 3541 C C . VAL B 1 188 ? -7.047 -35.125 -12.273 1 94.19 188 VAL B C 1
ATOM 3543 O O . VAL B 1 188 ? -7.75 -35.656 -13.148 1 94.19 188 VAL B O 1
ATOM 3546 N N . PHE B 1 189 ? -7.07 -35.438 -11 1 89.38 189 PHE B N 1
ATOM 3547 C CA . PHE B 1 189 ? -7.902 -36.531 -10.562 1 89.38 189 PHE B CA 1
ATOM 3548 C C . PHE B 1 189 ? -9.227 -36.031 -9.984 1 89.38 189 PHE B C 1
ATOM 3550 O O . PHE B 1 189 ? -10.258 -36.688 -10.141 1 89.38 189 PHE B O 1
ATOM 3557 N N . ALA B 1 190 ? -9.117 -34.875 -9.352 1 89.25 190 ALA B N 1
ATOM 3558 C CA . ALA B 1 190 ? -10.312 -34.375 -8.68 1 89.25 190 ALA B CA 1
ATOM 3559 C C . ALA B 1 190 ? -10.328 -32.875 -8.641 1 89.25 190 ALA B C 1
ATOM 3561 O O . ALA B 1 190 ? -9.273 -32.219 -8.688 1 89.25 190 ALA B O 1
ATOM 3562 N N . ILE B 1 191 ? -11.547 -32.344 -8.594 1 91.31 191 ILE B N 1
ATOM 3563 C CA . ILE B 1 191 ? -11.742 -30.906 -8.391 1 91.31 191 ILE B CA 1
ATOM 3564 C C . ILE B 1 191 ? -12.68 -30.688 -7.199 1 91.31 191 ILE B C 1
ATOM 3566 O O . ILE B 1 191 ? -13.75 -31.281 -7.125 1 91.31 191 ILE B O 1
ATOM 3570 N N . VAL B 1 192 ? -12.195 -29.906 -6.355 1 86.62 192 VAL B N 1
ATOM 3571 C CA . VAL B 1 192 ? -12.969 -29.531 -5.172 1 86.62 192 VAL B CA 1
ATOM 3572 C C . VAL B 1 192 ? -13.625 -28.172 -5.391 1 86.62 192 VAL B C 1
ATOM 3574 O O . VAL B 1 192 ? -12.977 -27.219 -5.809 1 86.62 192 VAL B O 1
ATOM 3577 N N . THR B 1 193 ? -14.93 -28.047 -5.145 1 84.19 193 THR B N 1
ATOM 3578 C CA . THR B 1 193 ? -15.656 -26.797 -5.34 1 84.19 193 THR B CA 1
ATOM 3579 C C . THR B 1 193 ? -16.516 -26.484 -4.125 1 84.19 193 THR B C 1
ATOM 3581 O O . THR B 1 193 ? -16.609 -27.281 -3.193 1 84.19 193 THR B O 1
ATOM 3584 N N . ASP B 1 194 ? -17.094 -25.188 -4.074 1 73.75 194 ASP B N 1
ATOM 3585 C CA . ASP B 1 194 ? -17.969 -24.766 -2.982 1 73.75 194 ASP B CA 1
ATOM 3586 C C . ASP B 1 194 ? -19.344 -25.391 -3.125 1 73.75 194 ASP B C 1
ATOM 3588 O O . ASP B 1 194 ? -20.266 -25.047 -2.375 1 73.75 194 ASP B O 1
ATOM 3592 N N . ASN B 1 195 ? -19.656 -26.281 -3.947 1 68 195 ASN B N 1
ATOM 3593 C CA . ASN B 1 195 ? -20.844 -27.094 -4.129 1 68 195 ASN B CA 1
ATOM 3594 C C . ASN B 1 195 ? -21.984 -26.281 -4.734 1 68 195 ASN B C 1
ATOM 3596 O O . ASN B 1 195 ? -23.156 -26.641 -4.57 1 68 195 ASN B O 1
ATOM 3600 N N . ALA B 1 196 ? -21.656 -25.156 -5.277 1 76.06 196 ALA B N 1
ATOM 3601 C CA . ALA B 1 196 ? -22.703 -24.469 -6.039 1 76.06 196 ALA B CA 1
ATOM 3602 C C . ALA B 1 196 ? -23.203 -25.344 -7.184 1 76.06 196 ALA B C 1
ATOM 3604 O O . ALA B 1 196 ? -22.438 -26.125 -7.766 1 76.06 196 ALA B O 1
ATOM 3605 N N . ALA B 1 197 ? -24.484 -25.25 -7.406 1 77.75 197 ALA B N 1
ATOM 3606 C CA . ALA B 1 197 ? -25.125 -26.125 -8.375 1 77.75 197 ALA B CA 1
ATOM 3607 C C . ALA B 1 197 ? -24.453 -26.031 -9.734 1 77.75 197 ALA B C 1
ATOM 3609 O O . ALA B 1 197 ? -24.25 -27.062 -10.406 1 77.75 197 ALA B O 1
ATOM 3610 N N . ASN B 1 198 ? -24.125 -24.922 -10.094 1 82.94 198 ASN B N 1
ATOM 3611 C CA . ASN B 1 198 ? -23.5 -24.75 -11.398 1 82.94 198 ASN B CA 1
ATOM 3612 C C . ASN B 1 198 ? -22.094 -25.344 -11.43 1 82.94 198 ASN B C 1
ATOM 3614 O O . ASN B 1 198 ? -21.672 -25.891 -12.445 1 82.94 198 ASN B O 1
ATOM 3618 N N . MET B 1 199 ? -21.453 -25.344 -10.344 1 85.19 199 MET B N 1
ATOM 3619 C CA . MET B 1 199 ? -20.125 -25.922 -10.258 1 85.19 199 MET B CA 1
ATOM 3620 C C . MET B 1 199 ? -20.188 -27.453 -10.305 1 85.19 199 MET B C 1
ATOM 3622 O O . MET B 1 199 ? -19.391 -28.078 -11 1 85.19 199 MET B O 1
ATOM 3626 N N . ILE B 1 200 ? -21.125 -27.906 -9.602 1 83.69 200 ILE B N 1
ATOM 3627 C CA . ILE B 1 200 ? -21.312 -29.359 -9.594 1 83.69 200 ILE B CA 1
ATOM 3628 C C . ILE B 1 200 ? -21.625 -29.844 -11.008 1 83.69 200 ILE B C 1
ATOM 3630 O O . ILE B 1 200 ? -21.016 -30.812 -11.484 1 83.69 200 ILE B O 1
ATOM 3634 N N . ALA B 1 201 ? -22.531 -29.125 -11.586 1 89.56 201 ALA B N 1
ATOM 3635 C CA . ALA B 1 201 ? -22.906 -29.484 -12.945 1 89.56 201 ALA B CA 1
ATOM 3636 C C . ALA B 1 201 ? -21.719 -29.359 -13.898 1 89.56 201 ALA B C 1
ATOM 3638 O O . ALA B 1 201 ? -21.562 -30.172 -14.812 1 89.56 201 ALA B O 1
ATOM 3639 N N . ALA B 1 202 ? -20.922 -28.438 -13.703 1 91.5 202 ALA B N 1
ATOM 3640 C CA . ALA B 1 202 ? -19.75 -28.203 -14.555 1 91.5 202 ALA B CA 1
ATOM 3641 C C . ALA B 1 202 ? -18.75 -29.344 -14.406 1 91.5 202 ALA B C 1
ATOM 3643 O O . ALA B 1 202 ? -18.234 -29.859 -15.398 1 91.5 202 ALA B O 1
ATOM 3644 N N . ILE B 1 203 ? -18.516 -29.75 -13.211 1 90.44 203 ILE B N 1
ATOM 3645 C CA . ILE B 1 203 ? -17.5 -30.766 -12.945 1 90.44 203 ILE B CA 1
ATOM 3646 C C . ILE B 1 203 ? -17.953 -32.125 -13.492 1 90.44 203 ILE B C 1
ATOM 3648 O O . ILE B 1 203 ? -17.141 -32.906 -13.984 1 90.44 203 ILE B O 1
ATOM 3652 N N . LYS B 1 204 ? -19.219 -32.281 -13.43 1 90.44 204 LYS B N 1
ATOM 3653 C CA . LYS B 1 204 ? -19.766 -33.531 -13.945 1 90.44 204 LYS B CA 1
ATOM 3654 C C . LYS B 1 204 ? -19.5 -33.688 -15.445 1 90.44 204 LYS B C 1
ATOM 3656 O O . LYS B 1 204 ? -19.516 -34.781 -15.977 1 90.44 204 LYS B O 1
ATOM 3661 N N . LYS B 1 205 ? -19.234 -32.625 -15.992 1 92.38 205 LYS B N 1
ATOM 3662 C CA . LYS B 1 205 ? -18.984 -32.625 -17.422 1 92.38 205 LYS B CA 1
ATOM 3663 C C . LYS B 1 205 ? -17.5 -32.875 -17.719 1 92.38 205 LYS B C 1
ATOM 3665 O O . LYS B 1 205 ? -17.094 -32.969 -18.875 1 92.38 205 LYS B O 1
ATOM 3670 N N . LEU B 1 206 ? -16.75 -32.969 -16.766 1 91.94 206 LEU B N 1
ATOM 3671 C CA . LEU B 1 206 ? -15.312 -33.219 -16.875 1 91.94 206 LEU B CA 1
ATOM 3672 C C . LEU B 1 206 ? -14.945 -34.625 -16.438 1 91.94 206 LEU B C 1
ATOM 3674 O O . LEU B 1 206 ? -15.664 -35.219 -15.633 1 91.94 206 LEU B O 1
ATOM 3678 N N . PRO B 1 207 ? -13.961 -35.125 -17.062 1 88.94 207 PRO B N 1
ATOM 3679 C CA . PRO B 1 207 ? -13.531 -36.469 -16.672 1 88.94 207 PRO B CA 1
ATOM 3680 C C . PRO B 1 207 ? -12.742 -36.469 -15.367 1 88.94 207 PRO B C 1
ATOM 3682 O O . PRO B 1 207 ? -11.625 -37 -15.32 1 88.94 207 PRO B O 1
ATOM 3685 N N . VAL B 1 208 ? -13.25 -35.844 -14.336 1 87.31 208 VAL B N 1
ATOM 3686 C CA . VAL B 1 208 ? -12.594 -35.781 -13.039 1 87.31 208 VAL B CA 1
ATOM 3687 C C . VAL B 1 208 ? -13.602 -36.031 -11.93 1 87.31 208 VAL B C 1
ATOM 3689 O O . VAL B 1 208 ? -14.812 -35.969 -12.148 1 87.31 208 VAL B O 1
ATOM 3692 N N . TYR B 1 209 ? -13.086 -36.438 -10.773 1 82.75 209 TYR B N 1
ATOM 3693 C CA . TYR B 1 209 ? -13.953 -36.594 -9.609 1 82.75 209 TYR B CA 1
ATOM 3694 C C . TYR B 1 209 ? -14.289 -35.25 -8.969 1 82.75 209 TYR B C 1
ATOM 3696 O O . TYR B 1 209 ? -13.422 -34.406 -8.844 1 82.75 209 TYR B O 1
ATOM 3704 N N . HIS B 1 210 ? -15.531 -35.031 -8.695 1 82.25 210 HIS B N 1
ATOM 3705 C CA . HIS B 1 210 ? -15.922 -33.844 -7.941 1 82.25 210 HIS B CA 1
ATOM 3706 C C . HIS B 1 210 ? -15.891 -34.125 -6.438 1 82.25 210 HIS B C 1
ATOM 3708 O O . HIS B 1 210 ? -16.453 -35.094 -5.965 1 82.25 210 HIS B O 1
ATOM 3714 N N . VAL B 1 211 ? -15.266 -33.344 -5.766 1 74.31 211 VAL B N 1
ATOM 3715 C CA . VAL B 1 211 ? -15.273 -33.406 -4.309 1 74.31 211 VAL B CA 1
ATOM 3716 C C . VAL B 1 211 ? -15.812 -32.094 -3.729 1 74.31 211 VAL B C 1
ATOM 3718 O O . VAL B 1 211 ? -15.234 -31.031 -3.945 1 74.31 211 VAL B O 1
ATOM 3721 N N . PRO B 1 212 ? -16.938 -32.125 -3.055 1 71.56 212 PRO B N 1
ATOM 3722 C CA . PRO B 1 212 ? -17.438 -30.906 -2.432 1 71.56 212 PRO B CA 1
ATOM 3723 C C . PRO B 1 212 ? -16.562 -30.422 -1.285 1 71.56 212 PRO B C 1
ATOM 3725 O O . PRO B 1 212 ? -15.992 -31.234 -0.549 1 71.56 212 PRO B O 1
ATOM 3728 N N . CYS B 1 213 ? -16.406 -29.125 -1.333 1 68.44 213 CYS B N 1
ATOM 3729 C CA . CYS B 1 213 ? -15.625 -28.562 -0.24 1 68.44 213 CYS B CA 1
ATOM 3730 C C . CYS B 1 213 ? -16.281 -28.844 1.105 1 68.44 213 CYS B C 1
ATOM 3732 O O . CYS B 1 213 ? -17.453 -28.484 1.318 1 68.44 213 CYS B O 1
ATOM 3734 N N . PHE B 1 214 ? -15.523 -29.531 1.979 1 58 214 PHE B N 1
ATOM 3735 C CA . PHE B 1 214 ? -16.047 -29.938 3.277 1 58 214 PHE B CA 1
ATOM 3736 C C . PHE B 1 214 ? -16.5 -28.719 4.078 1 58 214 PHE B C 1
ATOM 3738 O O . PHE B 1 214 ? -17.594 -28.734 4.672 1 58 214 PHE B O 1
ATOM 3745 N N . ALA B 1 215 ? -15.648 -27.719 4.098 1 55.19 215 ALA B N 1
ATOM 3746 C CA . ALA B 1 215 ? -15.961 -26.516 4.867 1 55.19 215 ALA B CA 1
ATOM 3747 C C . ALA B 1 215 ? -17.25 -25.875 4.363 1 55.19 215 ALA B C 1
ATOM 3749 O O . ALA B 1 215 ? -18.109 -25.469 5.16 1 55.19 215 ALA B O 1
ATOM 3750 N N . HIS B 1 216 ? -17.391 -25.734 3.145 1 58.84 216 HIS B N 1
ATOM 3751 C CA . HIS B 1 216 ? -18.594 -25.141 2.59 1 58.84 216 HIS B CA 1
ATOM 3752 C C . HIS B 1 216 ? -19.797 -26.047 2.822 1 58.84 216 HIS B C 1
ATOM 3754 O O . HIS B 1 216 ? -20.906 -25.562 3.113 1 58.84 216 HIS B O 1
ATOM 3760 N N . THR B 1 217 ? -19.5 -27.266 2.791 1 52 217 THR B N 1
ATOM 3761 C CA . THR B 1 217 ? -20.562 -28.203 3.074 1 52 217 THR B CA 1
ATOM 3762 C C . THR B 1 217 ? -21.016 -28.109 4.527 1 52 217 THR B C 1
ATOM 3764 O O . THR B 1 217 ? -22.219 -28.094 4.812 1 52 217 THR B O 1
ATOM 3767 N N . LEU B 1 218 ? -20 -28 5.309 1 52.44 218 LEU B N 1
ATOM 3768 C CA . LEU B 1 218 ? -20.328 -27.844 6.723 1 52.44 218 LEU B CA 1
ATOM 3769 C C . LEU B 1 218 ? -21.078 -26.547 6.977 1 52.44 218 LEU B C 1
ATOM 3771 O O . LEU B 1 218 ? -22.062 -26.531 7.723 1 52.44 218 LEU B O 1
ATOM 3775 N N . ASN B 1 219 ? -20.578 -25.562 6.383 1 53.22 219 ASN B N 1
ATOM 3776 C CA . ASN B 1 219 ? -21.234 -24.266 6.543 1 53.22 219 ASN B CA 1
ATOM 3777 C C . ASN B 1 219 ? -22.672 -24.297 6.039 1 53.22 219 ASN B C 1
ATOM 3779 O O . ASN B 1 219 ? -23.578 -23.766 6.684 1 53.22 219 ASN B O 1
ATOM 3783 N N . ILE B 1 220 ? -22.906 -24.984 5.016 1 53.31 220 ILE B N 1
ATOM 3784 C CA . ILE B 1 220 ? -24.234 -25.109 4.445 1 53.31 220 ILE B CA 1
ATOM 3785 C C . ILE B 1 220 ? -25.125 -25.922 5.387 1 53.31 220 ILE B C 1
ATOM 378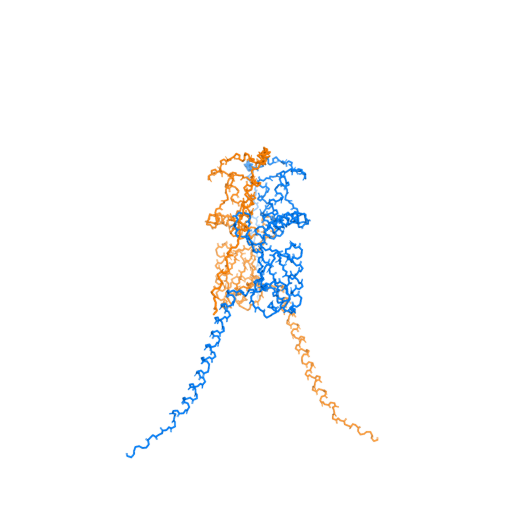7 O O . ILE B 1 220 ? -26.281 -25.562 5.613 1 53.31 220 ILE B O 1
ATOM 3791 N N . VAL B 1 221 ? -24.547 -26.875 5.887 1 50.59 221 VAL B N 1
ATOM 3792 C CA . VAL B 1 221 ? -25.281 -27.719 6.812 1 50.59 221 VAL B CA 1
ATOM 3793 C C . VAL B 1 221 ? -25.656 -26.906 8.062 1 50.59 221 VAL B C 1
ATOM 3795 O O . VAL B 1 221 ? -26.797 -26.984 8.539 1 50.59 221 VAL B O 1
ATOM 3798 N N . VAL B 1 222 ? -24.703 -26.203 8.492 1 52.53 222 VAL B N 1
ATOM 3799 C CA . VAL B 1 222 ? -24.938 -25.391 9.68 1 52.53 222 VAL B CA 1
ATOM 3800 C C . VAL B 1 222 ? -26 -24.328 9.391 1 52.53 222 VAL B C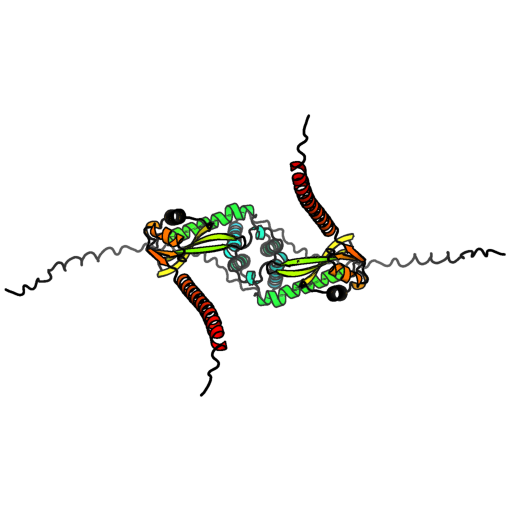 1
ATOM 3802 O O . VAL B 1 222 ? -26.938 -24.141 10.164 1 52.53 222 VAL B O 1
ATOM 3805 N N . GLN B 1 223 ? -25.828 -23.703 8.297 1 55.09 223 GLN B N 1
ATOM 3806 C CA . GLN B 1 223 ? -26.797 -22.672 7.934 1 55.09 223 GLN B CA 1
ATOM 3807 C C . GLN B 1 223 ? -28.172 -23.266 7.695 1 55.09 223 GLN B C 1
ATOM 3809 O O . GLN B 1 223 ? -29.188 -22.688 8.117 1 55.09 223 GLN B O 1
ATOM 3814 N N . ASP B 1 224 ? -28.219 -24.344 7.074 1 52.25 224 ASP B N 1
ATOM 3815 C CA . ASP B 1 224 ? -29.484 -25.047 6.844 1 52.25 224 ASP B CA 1
ATOM 3816 C C . ASP B 1 224 ? -30.109 -25.484 8.164 1 52.25 224 ASP B C 1
ATOM 3818 O O . ASP B 1 224 ? -31.328 -25.406 8.328 1 52.25 224 ASP B O 1
ATOM 3822 N N . SER B 1 225 ? -29.266 -25.891 9.031 1 51.62 225 SER B N 1
ATOM 3823 C CA . SER B 1 225 ? -29.75 -26.312 10.344 1 51.62 225 SER B CA 1
ATOM 3824 C C . SER B 1 225 ? -30.297 -25.125 11.141 1 51.62 225 SER B C 1
ATOM 3826 O O . SER B 1 225 ? -31.312 -25.25 11.82 1 51.62 225 SER B O 1
ATOM 3828 N N . LEU B 1 226 ? -29.594 -24.125 10.953 1 51.59 226 LEU B N 1
ATOM 3829 C CA . LEU B 1 226 ? -30.031 -22.938 11.664 1 51.59 226 LEU B CA 1
ATOM 3830 C C . LEU B 1 226 ? -31.328 -22.391 11.062 1 51.59 226 LEU B C 1
ATOM 3832 O O . LEU B 1 226 ? -32.219 -21.922 11.789 1 51.59 226 LEU B O 1
ATOM 3836 N N . LYS B 1 227 ? -31.344 -22.344 9.812 1 54.53 227 LYS B N 1
ATOM 3837 C CA . LYS B 1 227 ? -32.594 -21.953 9.148 1 54.53 227 LYS B CA 1
ATOM 3838 C C . LYS B 1 227 ? -33.75 -22.844 9.555 1 54.53 227 LYS B C 1
ATOM 3840 O O . LYS B 1 227 ? -34.844 -22.359 9.781 1 54.53 227 LYS B O 1
ATOM 3845 N N . ASN B 1 228 ? -33.469 -24.062 9.656 1 50.94 228 ASN B N 1
ATOM 3846 C CA . ASN B 1 228 ? -34.5 -25 10.086 1 50.94 228 ASN B CA 1
ATOM 3847 C C . ASN B 1 228 ? -34.906 -24.766 11.539 1 50.94 228 ASN B C 1
ATOM 3849 O O . ASN B 1 228 ? -36.062 -24.938 11.906 1 50.94 228 ASN B O 1
ATOM 3853 N N . LEU B 1 229 ? -33.969 -24.359 12.242 1 47.72 229 LEU B N 1
ATOM 3854 C CA . LEU B 1 229 ? -34.281 -24.031 13.633 1 47.72 229 LEU B CA 1
ATOM 3855 C C . LEU B 1 229 ? -35.125 -22.75 13.719 1 47.72 229 LEU B C 1
ATOM 3857 O O . LEU B 1 229 ? -36.031 -22.672 14.531 1 47.72 229 LEU B O 1
ATOM 3861 N N . ARG B 1 230 ? -34.781 -21.906 12.914 1 51.62 230 ARG B N 1
ATOM 3862 C CA . ARG B 1 230 ? -35.531 -20.672 12.898 1 51.62 230 ARG B CA 1
ATOM 3863 C C . ARG B 1 230 ? -36.969 -20.922 12.383 1 51.62 230 ARG B C 1
ATOM 3865 O O . ARG B 1 230 ? -37.906 -20.359 12.914 1 51.62 230 ARG B O 1
ATOM 3872 N N . THR B 1 231 ? -37.094 -21.625 11.398 1 49.81 231 THR B N 1
ATOM 3873 C CA . THR B 1 231 ? -38.406 -22.016 10.891 1 49.81 231 THR B CA 1
ATOM 3874 C C . THR B 1 231 ? -39.188 -22.781 11.945 1 49.81 231 THR B C 1
ATOM 3876 O O . THR B 1 231 ? -40.406 -22.625 12.07 1 49.81 231 THR B O 1
ATOM 3879 N N . LEU B 1 232 ? -38.469 -23.453 12.68 1 49.66 232 LEU B N 1
ATOM 3880 C CA . LEU B 1 232 ? -39.094 -24.172 13.773 1 49.66 232 LEU B CA 1
ATOM 3881 C C . LEU B 1 232 ? -39.531 -23.219 14.875 1 49.66 232 LEU B C 1
ATOM 3883 O O . LEU B 1 232 ? -40.594 -23.359 15.461 1 49.66 232 LEU B O 1
ATOM 3887 N N . SER B 1 233 ? -38.688 -22.234 14.984 1 52.25 233 SER B N 1
ATOM 3888 C CA . SER B 1 233 ? -39.031 -21.234 16 1 52.25 233 SER B CA 1
ATOM 3889 C C . SER B 1 233 ? -40.25 -20.406 15.57 1 52.25 233 SER B C 1
ATOM 3891 O O . SER B 1 233 ? -41.125 -20.125 16.375 1 52.25 233 SER B O 1
ATOM 3893 N N . SER B 1 234 ? -40.281 -20.094 14.344 1 54.03 234 SER B N 1
ATOM 3894 C CA . SER B 1 234 ? -41.438 -19.359 13.82 1 54.03 234 SER B CA 1
ATOM 3895 C C . SER B 1 234 ? -42.688 -20.234 13.805 1 54.03 234 SER B C 1
ATOM 3897 O O . SER B 1 234 ? -43.781 -19.766 14.117 1 54.03 234 SER B O 1
ATOM 3899 N N . A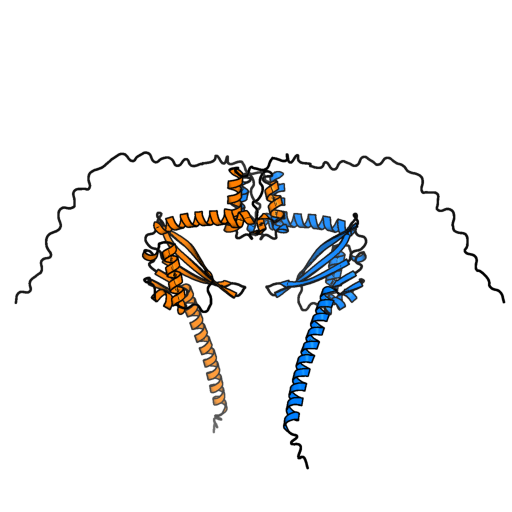LA B 1 235 ? -42.5 -21.453 13.477 1 50.94 235 ALA B N 1
ATOM 3900 C CA . ALA B 1 235 ? -43.594 -22.422 13.531 1 50.94 235 ALA B CA 1
ATOM 3901 C C . ALA B 1 235 ? -44.094 -22.609 14.969 1 50.94 235 ALA B C 1
ATOM 3903 O O . ALA B 1 235 ? -45.281 -22.656 15.227 1 50.94 235 ALA B O 1
ATOM 3904 N N . ARG B 1 236 ? -43.125 -22.625 15.844 1 52.25 236 ARG B N 1
ATOM 3905 C CA . ARG B 1 236 ? -43.469 -22.75 17.25 1 52.25 236 ARG B CA 1
ATOM 3906 C C . ARG B 1 236 ? -44.219 -21.5 17.75 1 52.25 236 ARG B C 1
ATOM 3908 O O . ARG B 1 236 ? -45.156 -21.609 18.516 1 52.25 236 ARG B O 1
ATOM 3915 N N . GLU B 1 237 ? -43.812 -20.375 17.219 1 56.16 237 GLU B N 1
ATOM 3916 C CA . GLU B 1 237 ? -44.469 -19.141 17.609 1 56.16 237 GLU B CA 1
ATOM 3917 C C . GLU B 1 237 ? -45.906 -19.078 17.047 1 56.16 237 GLU B C 1
ATOM 3919 O O . GLU B 1 237 ? -46.812 -18.625 17.734 1 56.16 237 GLU B O 1
ATOM 3924 N N . LYS B 1 238 ? -46.125 -19.562 15.914 1 52.44 238 LYS B N 1
ATOM 3925 C CA . LYS B 1 238 ? -47.438 -19.594 15.289 1 52.44 238 LYS B CA 1
ATOM 3926 C C . LYS B 1 238 ? -48.344 -20.594 16 1 52.44 238 LYS B C 1
ATOM 3928 O O . LYS B 1 238 ? -49.531 -20.312 16.203 1 52.44 238 LYS B O 1
ATOM 3933 N N . VAL B 1 239 ? -47.812 -21.703 16.422 1 50.28 239 VAL B N 1
ATOM 3934 C CA . VAL B 1 239 ? -48.562 -22.719 17.172 1 50.28 239 VAL B CA 1
ATOM 3935 C C . VAL B 1 239 ? -48.938 -22.188 18.547 1 50.28 239 VAL B C 1
ATOM 3937 O O . VAL B 1 239 ? -50.062 -22.328 19.016 1 50.28 239 VAL B O 1
ATOM 3940 N N . ARG B 1 240 ? -48 -21.453 19.125 1 51.97 240 ARG B N 1
ATOM 3941 C CA . ARG B 1 240 ? -48.25 -20.875 20.438 1 51.97 240 ARG B CA 1
ATOM 3942 C C . ARG B 1 240 ? -49.344 -19.812 20.391 1 51.97 240 ARG B C 1
ATOM 3944 O O . ARG B 1 240 ? -50.188 -19.75 21.266 1 51.97 240 ARG B O 1
ATOM 3951 N N . ALA B 1 241 ? -49.375 -19.109 19.328 1 52.94 241 ALA B N 1
ATOM 3952 C CA . ALA B 1 241 ? -50.375 -18.078 19.141 1 52.94 241 ALA B CA 1
ATOM 3953 C C . ALA B 1 241 ? -51.781 -18.672 18.922 1 52.94 241 ALA B C 1
ATOM 3955 O O . ALA B 1 241 ? -52.781 -18.156 19.422 1 52.94 241 ALA B O 1
ATOM 3956 N N . LYS B 1 242 ? -51.844 -19.75 18.234 1 49.22 242 LYS B N 1
ATOM 3957 C CA . LYS B 1 242 ? -53.094 -20.453 17.984 1 49.22 242 LYS B CA 1
ATOM 3958 C C . LYS B 1 242 ? -53.625 -21.125 19.266 1 49.22 242 LYS B C 1
ATOM 3960 O O . LYS B 1 242 ? -54.812 -21.125 19.531 1 49.22 242 LYS B O 1
ATOM 3965 N N . VAL B 1 243 ? -52.75 -21.688 20.078 1 49.34 243 VAL B N 1
ATOM 3966 C CA . VAL B 1 243 ? -53.125 -22.359 21.328 1 49.34 243 VAL B CA 1
ATOM 3967 C C . VAL B 1 243 ? -53.594 -21.328 22.344 1 49.34 243 VAL B C 1
ATOM 3969 O O . VAL B 1 243 ? -54.531 -21.578 23.094 1 49.34 243 VAL B O 1
ATOM 3972 N N . SER B 1 244 ? -53 -20.203 22.281 1 49.28 244 SER B N 1
ATOM 3973 C CA . SER B 1 244 ? -53.406 -19.141 23.188 1 49.28 244 SER B CA 1
ATOM 3974 C C . SER B 1 244 ? -54.812 -18.656 22.875 1 49.28 244 SER B C 1
ATOM 3976 O O . SER B 1 244 ? -55.562 -18.25 23.766 1 49.28 244 SER B O 1
ATOM 3978 N N . HIS B 1 245 ? -55.188 -18.75 21.641 1 48.03 245 HIS B N 1
ATOM 3979 C CA . HIS B 1 245 ? -56.562 -18.375 21.219 1 48.03 245 HIS B CA 1
ATOM 3980 C C . HIS B 1 245 ? -57.594 -19.391 21.703 1 48.03 245 HIS B C 1
ATOM 3982 O O . HIS B 1 245 ? -58.719 -19.031 21.969 1 48.03 245 HIS B O 1
ATOM 3988 N N . PHE B 1 246 ? -57.281 -20.625 21.891 1 41.66 246 PHE B N 1
ATOM 3989 C CA . PHE B 1 246 ? -58.188 -21.641 22.359 1 41.66 246 PHE B CA 1
ATOM 3990 C C . PHE B 1 246 ? -58.375 -21.562 23.875 1 41.66 246 PHE B C 1
ATOM 3992 O O . PHE B 1 246 ? -59.344 -22.047 24.422 1 41.66 246 PHE B O 1
ATOM 3999 N N . ASN B 1 247 ? -57.406 -21.203 24.594 1 40.19 247 ASN B N 1
ATOM 4000 C CA . ASN B 1 247 ? -57.531 -21.203 26.047 1 40.19 247 ASN B CA 1
ATOM 4001 C C . ASN B 1 247 ? -58.5 -20.156 26.547 1 40.19 247 ASN B C 1
ATOM 4003 O O . ASN B 1 247 ? -58.781 -20.062 27.75 1 40.19 247 ASN B O 1
ATOM 4007 N N . VAL B 1 248 ? -58.938 -19.266 25.766 1 39.06 248 VAL B N 1
ATOM 4008 C CA . VAL B 1 248 ? -59.781 -18.25 26.344 1 39.06 248 VAL B CA 1
ATOM 4009 C C . VAL B 1 248 ? -61.219 -18.797 26.516 1 39.06 248 VAL B C 1
ATOM 4011 O O . VAL B 1 248 ? -62 -18.266 27.281 1 39.06 248 VAL B O 1
ATOM 4014 N N . SER B 1 249 ? -61.656 -19.781 25.812 1 36.09 249 SER B N 1
ATOM 4015 C CA . SER B 1 249 ? -63.125 -19.891 25.812 1 36.09 249 SER B CA 1
ATOM 4016 C C . SER B 1 249 ? -63.594 -20.719 27 1 36.09 249 SER B C 1
ATOM 4018 O O . SER B 1 249 ? -64.812 -20.922 27.172 1 36.09 249 SER B O 1
ATOM 4020 N N . ILE B 1 250 ? -63.031 -21.797 27.484 1 30.81 250 ILE B N 1
ATOM 4021 C CA . ILE B 1 250 ? -63.875 -22.766 28.156 1 30.81 250 ILE B CA 1
ATOM 4022 C C . ILE B 1 250 ? -64.062 -22.375 29.625 1 30.81 250 ILE B C 1
ATOM 4024 O O . ILE B 1 250 ? -63.062 -22.312 30.375 1 30.81 250 ILE B O 1
ATOM 4028 N N . PRO B 1 251 ? -65.062 -21.547 30 1 36.81 251 PRO B N 1
ATOM 4029 C CA . PRO B 1 251 ? -65.5 -21.25 31.359 1 36.81 251 PRO B CA 1
ATOM 4030 C C . PRO B 1 251 ? -65.938 -22.5 32.125 1 36.81 251 PRO B C 1
ATOM 4032 O O . PRO B 1 251 ? -66.75 -23.297 31.656 1 36.81 251 PRO B O 1
ATOM 4035 N N . ILE B 1 252 ? -65 -23.297 32.688 1 28.48 252 ILE B N 1
ATOM 4036 C CA . ILE B 1 252 ? -65.375 -24.469 33.5 1 28.48 252 ILE B CA 1
ATOM 4037 C C . ILE B 1 252 ? -66.312 -24.016 34.656 1 28.48 252 ILE B C 1
ATOM 4039 O O . ILE B 1 252 ? -65.875 -23.188 35.469 1 28.48 252 ILE B O 1
ATOM 4043 N N . LYS B 1 253 ? -67.562 -24.109 34.562 1 28.14 253 LYS B N 1
ATOM 4044 C CA . LYS B 1 253 ? -68.688 -23.953 35.5 1 28.14 253 LYS B CA 1
ATOM 4045 C C . LYS B 1 253 ? -68.562 -24.938 36.656 1 28.14 253 LYS B C 1
ATOM 4047 O O . LYS B 1 253 ? -68.562 -26.156 36.469 1 28.14 253 LYS B O 1
ATOM 4052 N N . ILE B 1 254 ? -67.688 -24.797 37.625 1 23.52 254 ILE B N 1
ATOM 4053 C CA . ILE B 1 254 ? -67.688 -25.562 38.875 1 23.52 254 ILE B CA 1
ATOM 4054 C C . ILE B 1 254 ? -69 -25.328 39.656 1 23.52 254 ILE B C 1
ATOM 4056 O O . ILE B 1 254 ? -69.312 -24.188 40.031 1 23.52 254 ILE B O 1
ATOM 4060 N N . LYS B 1 255 ? -70 -26.172 39.281 1 21.22 255 LYS B N 1
ATOM 4061 C CA . LYS B 1 255 ? -71.125 -26.438 40.188 1 21.22 255 LYS B CA 1
ATOM 4062 C C . LYS B 1 255 ? -70.688 -27.281 41.375 1 21.22 255 LYS B C 1
ATOM 4064 O O . LYS B 1 255 ? -69.875 -28.234 41.188 1 21.22 255 LYS B O 1
#

Nearest PDB structures (foldseek):
  5t7b-assembly1_A  TM=4.060E-01  e=1.307E-02  Homo sapiens
  2lsn-assembly1_A  TM=4.326E-01  e=1.305E-01  Human spumaretrovirus
  7ksf-assembly1_A  TM=3.377E-01  e=1.088E-01  Eastern chimpanzee simian foamy virus
  2gw4-assembly1_B  TM=4.936E-01  e=4.653E-01  Trachyphyllia geoffroyi
  7kse-assembly1_A  TM=2.872E-01  e=2.390E-01  Eastern chimpanzee simian foamy virus

Foldseek 3Di:
DPPPPPPPDDPPDDPPPPPDDDPDDPPDPPPPPPCVVCPVLPAADDPPDPVQVVVQLVVLVCCVVVVNDLCCLVDPVSQVVVCVVPVNHRHDDSCCSVPPNNVVVVVVVLVVVLVFLVQFQAKEKEKDWDADPVRWIKIWIWIWTQGPVRDIDIGTQDMDTDDPPDALCNVLVVVCVSCVVSVCLVRYAEYEYLPPPSPVSNVVVHPHHYDYDPVSVVVVVVVVVVVVVVVVVVVVVVVVVVVVVPVPDDPDPDD/DDDPPPDDDDPPDDPPPPPDDDPDDPPDPPPPPPCVVCPVLPAADDPPDPVQVVVQLVVLVCCVVVVNDLCCLVDPVSQVVVCVVPVNHRHDDSCCSVPPNNVVVVVVVLVVVLVFLVQFQAKEKEKDWDADPVRWIKIWIWIWTQGPVRDIDIGTQDMDTDDPPDALCNVLVVVCVSCVVSVCLVRYAEYEYLVPPSPVSNVVVHPHHYDYDPVSVVVVVVVVVVVVVVVVVVVVVVVVVVVVVVVPPDPPPPD

Solvent-accessible surface area (backbone atoms only — not comparable to full-atom values): 29543 Å² total; per-residue (Å²): 138,82,80,79,75,81,73,84,81,76,94,74,75,76,88,72,66,87,74,71,70,90,76,76,78,76,75,81,74,78,71,73,76,67,81,67,64,75,65,62,78,52,69,57,59,52,90,82,29,66,65,50,50,51,49,48,51,34,52,41,42,22,30,62,72,56,66,46,63,71,60,50,65,71,30,66,23,49,46,53,37,48,34,71,70,35,67,31,55,75,76,60,49,58,63,48,38,66,69,42,52,42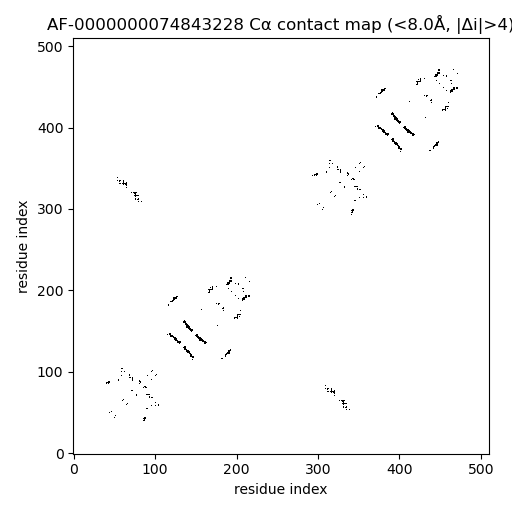,52,49,50,48,52,52,52,48,52,53,48,44,52,54,57,63,70,29,74,52,32,33,36,36,49,49,75,48,67,45,95,87,69,44,36,33,36,35,34,31,40,34,34,47,46,97,83,70,42,81,43,77,43,78,78,44,75,42,81,42,62,94,77,60,46,27,67,56,52,32,50,50,52,51,48,52,28,51,75,64,65,36,61,90,31,39,54,32,38,29,32,69,63,44,68,45,55,50,54,12,38,70,73,40,97,41,44,73,37,66,31,61,65,46,48,49,51,48,51,51,50,51,48,48,51,49,46,46,52,47,48,53,50,48,48,53,50,51,56,56,52,57,64,59,69,70,66,80,77,82,84,84,129,142,86,82,85,74,86,77,84,80,76,93,74,72,77,88,69,62,87,75,68,69,90,74,76,77,75,75,80,73,77,72,73,74,66,80,66,62,75,64,62,77,50,70,57,59,53,88,83,29,68,64,48,50,53,50,49,51,34,50,42,41,22,32,63,73,55,65,46,65,72,60,51,67,70,29,65,24,49,46,53,38,49,35,73,69,36,65,29,56,74,78,60,50,56,62,49,40,66,69,43,50,43,53,51,52,48,52,52,52,49,52,54,47,45,50,54,56,65,70,28,74,52,32,35,35,36,48,48,74,49,66,46,96,87,70,45,36,33,36,34,36,31,42,35,32,47,47,99,82,69,43,81,43,76,44,79,78,43,74,42,81,43,61,94,77,59,46,28,67,55,50,33,49,50,54,51,49,52,28,53,77,63,67,36,59,90,31,40,53,32,39,31,32,70,60,45,68,47,55,50,54,12,40,69,72,40,95,40,44,74,39,66,30,61,68,46,48,49,50,46,48,51,49,51,51,47,51,50,47,48,52,45,48,52,50,49,50,53,51,50,54,54,53,58,61,60,70,69,65,77,78,82,77,85,126

Secondary structure (DSSP, 8-state):
----------TTSSTT-TTS---------------------PPPPPTT-HHHHHHHHHHHHHHHHTT--GGGGG-HHHHHHHHHH-TT--PPPHHHIIIIIHHHHHHHHHHHHHHHHHH-S-EEEEEEEEE-TTS-EEEEEEEEEE-TTS-EEEEEEEEEEE-TT--HHHHHHHHHHHHHHTT-TTTEEEEEE---HHHHHHHHTTTSEEEE-HHHHHHHHHHHHHHHHHHHHHHHHHHHHHHHHHTTS------/----------TTSSTTGGGS---------------------PPPPPTT-HHHHHHHHHHHHHHHHTT--GGGGG-HHHHHHHHHH-TT--PPPHHHIIIIIHHHHHHHHHHHHHHHHHH-S-EEEEEEEEE-TTS-EEEEEEEEEE-TTS-EEEEEEEEEEE-TT--HHHHHHHHHHHHHHTT-TTTEEEEEE---HHHHHHHHTTTSEEEE-HHHHHHHHHHHHHHHHHHHHHHHHHHHHHHHHHTTS------

Radius of gyration: 39.68 Å; Cα contacts (8 Å, |Δi|>4): 564; chains: 2; bounding box: 107×169×77 Å

pLDDT: mean 73.33, std 27.01, range [17.62, 98.38]